Protein AF-0000000075263921 (afdb_homodimer)

Sequence (642 aa):
MLAESNNCDFLKKYDGSHVEPLWTVMEAMVPPHPNPKCVPHLWEYQKIRPALLEAGEKVGEYEAERRVLMLVNPSMKAPYTTDTLYAGLQLINPGETAPAHRHRAFALRFIIEGHRGFTAVEGEKIYMNKGDVILTPPWTWHDHGHEGDDVMIWLDGLDLPIFQNIPVNFAENYEERRYPSEQAENSSLKFSWEPVEEALNARKLETEYADYEYKKPDGKPLSNIIGGEAERINAHGASATRRETCSRVVHVYSGQGRTELVDVKGNKTVLEWKPNDTFVVPAWSWVTHHTGHQVDSYLFSFNDKPLQENLGLYKIEHKSLMLAESNNCDFLKKYDGSHVEPLWTVMEAMVPPHPNPKCVPHLWEYQKIRPALLEAGEKVGEYEAERRVLMLVNPSMKAPYTTDTLYAGLQLINPGETAPAHRHRAFALRFIIEGHRGFTAVEGEKIYMNKGDVILTPPWTWHDHGHEGDDVMIWLDGLDLPIFQNIPVNFAENYEERRYPSEQAENSSLKFSWEPVEEALNARKLETEYADYEYKKPDGKPLSNIIGGEAERINAHGASATRRETCSRVVHVYSGQGRTELVDVKGNKTVLEWKPNDTFVVPAWSWVTHHTGHQVDSYLFSFNDKPLQENLGLYKIEHKSL

Radius of gyration: 26.98 Å; Cα contacts (8 Å, |Δi|>4): 1736; chains: 2; bounding box: 60×71×63 Å

Structure (mmCIF, N/CA/C/O backbone):
data_AF-0000000075263921-model_v1
#
loop_
_entity.id
_entity.type
_entity.pdbx_description
1 polymer 'Cupin type-2 domain-containing protein'
#
loop_
_atom_site.group_PDB
_atom_site.id
_atom_site.type_symbol
_atom_site.label_atom_id
_atom_site.label_alt_id
_atom_site.label_comp_id
_atom_site.label_asym_id
_atom_site.label_entity_id
_atom_site.label_seq_id
_atom_site.pdbx_PDB_ins_code
_atom_site.Cartn_x
_atom_site.Cartn_y
_atom_site.Cartn_z
_atom_site.occupancy
_atom_site.B_iso_or_equiv
_atom_site.auth_seq_id
_atom_site.auth_comp_id
_atom_site.auth_asym_id
_atom_site.auth_atom_id
_atom_site.pdbx_PDB_model_num
ATOM 1 N N . MET A 1 1 ? 31.781 3.223 28.156 1 22.95 1 MET A N 1
ATOM 2 C CA . MET A 1 1 ? 30.594 2.4 28 1 22.95 1 MET A CA 1
ATOM 3 C C . MET A 1 1 ? 29.328 3.209 28.297 1 22.95 1 MET A C 1
ATOM 5 O O . MET A 1 1 ? 28.781 3.125 29.406 1 22.95 1 MET A O 1
ATOM 9 N N . LEU A 1 2 ? 29.344 4.531 28.031 1 24.84 2 LEU A N 1
ATOM 10 C CA . LEU A 1 2 ? 28.594 5.652 28.609 1 24.84 2 LEU A CA 1
ATOM 11 C C . LEU A 1 2 ? 27.094 5.441 28.469 1 24.84 2 LEU A C 1
ATOM 13 O O . LEU A 1 2 ? 26.609 5.191 27.359 1 24.84 2 LEU A O 1
ATOM 17 N N . ALA A 1 3 ? 26.484 4.902 29.375 1 33.09 3 ALA A N 1
ATOM 18 C CA . ALA A 1 3 ? 25.078 4.609 29.594 1 33.09 3 ALA A CA 1
ATOM 19 C C . ALA A 1 3 ? 24.188 5.695 29 1 33.09 3 ALA A C 1
ATOM 21 O O . ALA A 1 3 ? 24.234 6.852 29.422 1 33.09 3 ALA A O 1
ATOM 22 N N . GLU A 1 4 ? 24 5.828 27.641 1 36.72 4 GLU A N 1
ATOM 23 C CA . GLU A 1 4 ? 23.359 6.84 26.797 1 36.72 4 GLU A CA 1
ATOM 24 C C . GLU A 1 4 ? 22.062 7.352 27.438 1 36.72 4 GLU A C 1
ATOM 26 O O . GLU A 1 4 ? 21.141 6.574 27.672 1 36.72 4 GLU A O 1
ATOM 31 N N . SER A 1 5 ? 22.016 8.156 28.406 1 43.31 5 SER A N 1
ATOM 32 C CA . SER A 1 5 ? 21.016 8.836 29.219 1 43.31 5 SER A CA 1
ATOM 33 C C . SER A 1 5 ? 19.75 9.102 28.422 1 43.31 5 SER A C 1
ATOM 35 O O . SER A 1 5 ? 19.797 9.688 27.344 1 43.31 5 SER A O 1
ATOM 37 N N . ASN A 1 6 ? 18.797 8.172 28.344 1 52.94 6 ASN A N 1
ATOM 38 C CA . ASN A 1 6 ? 17.547 8.172 27.594 1 52.94 6 ASN A CA 1
ATOM 39 C C . ASN A 1 6 ? 16.828 9.508 27.719 1 52.94 6 ASN A C 1
ATOM 41 O O . ASN A 1 6 ? 16.125 9.758 28.703 1 52.94 6 ASN A O 1
ATOM 45 N N . ASN A 1 7 ? 17.375 10.695 27.156 1 65.94 7 ASN A N 1
ATOM 46 C CA . ASN A 1 7 ? 17.031 12.102 27.062 1 65.94 7 ASN A CA 1
ATOM 47 C C . ASN A 1 7 ? 15.555 12.297 26.688 1 65.94 7 ASN A C 1
ATOM 49 O O . ASN A 1 7 ? 15.148 13.391 26.312 1 65.94 7 ASN A O 1
ATOM 53 N N . CYS A 1 8 ? 14.859 11.258 26.781 1 78.44 8 CYS A N 1
ATOM 54 C CA . CYS A 1 8 ? 13.453 11.461 26.469 1 78.44 8 CYS A CA 1
ATOM 55 C C . CYS A 1 8 ? 12.578 11.266 27.703 1 78.44 8 CYS A C 1
ATOM 57 O O . CYS A 1 8 ? 11.359 11.156 27.578 1 78.44 8 CYS A O 1
ATOM 59 N N . ASP A 1 9 ? 13.18 11.25 28.906 1 81.56 9 ASP A N 1
ATOM 60 C CA . ASP A 1 9 ? 12.438 11.047 30.141 1 81.56 9 ASP A CA 1
ATOM 61 C C . ASP A 1 9 ? 11.422 12.172 30.375 1 81.56 9 ASP A C 1
ATOM 63 O O . ASP A 1 9 ? 10.383 11.969 31 1 81.56 9 ASP A O 1
ATOM 67 N N . PHE A 1 10 ? 11.812 13.289 29.844 1 85.56 10 PHE A N 1
ATOM 68 C CA . PHE A 1 10 ? 10.938 14.445 30.016 1 85.56 10 PHE A CA 1
ATOM 69 C C . PHE A 1 10 ? 9.578 14.203 29.375 1 85.56 10 PHE A C 1
ATOM 71 O O . PHE A 1 10 ? 8.578 14.812 29.766 1 85.56 10 PHE A O 1
ATOM 78 N N . LEU A 1 11 ? 9.484 13.328 28.469 1 85.94 11 LEU A N 1
ATOM 79 C CA . LEU A 1 11 ? 8.242 13.086 27.75 1 85.94 11 LEU A CA 1
ATOM 80 C C . LEU A 1 11 ? 7.234 12.344 28.609 1 85.94 11 LEU A C 1
ATOM 82 O O . LEU A 1 11 ? 6.039 12.328 28.312 1 85.94 11 LEU A O 1
ATOM 86 N N . LYS A 1 12 ? 7.711 11.766 29.688 1 82.75 12 LYS A N 1
ATOM 87 C CA . LYS A 1 12 ? 6.809 11.094 30.625 1 82.75 12 LYS A CA 1
ATOM 88 C C . LYS A 1 12 ? 5.781 12.07 31.188 1 82.75 12 LYS A C 1
ATOM 90 O O . LYS A 1 12 ? 4.652 11.68 31.5 1 82.75 12 LYS A O 1
ATOM 95 N N . LYS A 1 13 ? 6.23 13.352 31.25 1 85.69 13 LYS A N 1
ATOM 96 C CA . LYS A 1 13 ? 5.359 14.422 31.719 1 85.69 13 LYS A CA 1
ATOM 97 C C . LYS A 1 13 ? 4.141 14.586 30.812 1 85.69 13 LYS A C 1
ATOM 99 O O . LYS A 1 13 ? 3.131 15.164 31.219 1 85.69 13 LYS A O 1
ATOM 104 N N . TYR A 1 14 ? 4.297 14.125 29.688 1 83.5 14 TYR A N 1
ATOM 105 C CA . TYR A 1 14 ? 3.256 14.344 28.688 1 83.5 14 TYR A CA 1
ATOM 106 C C . TYR A 1 14 ? 2.582 13.039 28.297 1 83.5 14 TYR A C 1
ATOM 108 O O . TYR A 1 14 ? 2.043 12.914 27.188 1 83.5 14 TYR A O 1
ATOM 116 N N . ASP A 1 15 ? 2.602 12.141 29.219 1 78.81 15 ASP A N 1
ATOM 117 C CA . ASP A 1 15 ? 1.952 10.852 29 1 78.81 15 ASP A CA 1
ATOM 118 C C . ASP A 1 15 ? 0.479 11.031 28.641 1 78.81 15 ASP A C 1
ATOM 120 O O . ASP A 1 15 ? -0.199 11.898 29.188 1 78.81 15 ASP A O 1
ATOM 124 N N . GLY A 1 16 ? 0.017 10.359 27.609 1 80.5 16 GLY A N 1
ATOM 125 C CA . GLY A 1 16 ? -1.371 10.445 27.188 1 80.5 16 GLY A CA 1
ATOM 126 C C . GLY A 1 16 ? -1.562 11.297 25.953 1 80.5 16 GLY A C 1
ATOM 127 O O . GLY A 1 16 ? -2.646 11.312 25.359 1 80.5 16 GLY A O 1
ATOM 128 N N . SER A 1 17 ? -0.474 11.969 25.578 1 85.81 17 SER A N 1
ATOM 129 C CA . SER A 1 17 ? -0.589 12.852 24.422 1 85.81 17 SER A CA 1
ATOM 130 C C . SER A 1 17 ? -0.471 12.07 23.125 1 85.81 17 SER A C 1
ATOM 132 O O . SER A 1 17 ? -0.678 12.625 22.031 1 85.81 17 SER A O 1
ATOM 134 N N . HIS A 1 18 ? -0.178 10.797 23.203 1 91 18 HIS A N 1
ATOM 135 C CA . HIS A 1 18 ? -0.046 9.922 22.047 1 91 18 HIS A CA 1
ATOM 136 C C . HIS A 1 18 ? 0.952 10.484 21.031 1 91 18 HIS A C 1
ATOM 138 O O . HIS A 1 18 ? 0.661 10.555 19.844 1 91 18 HIS A O 1
ATOM 144 N N . VAL A 1 19 ? 2.043 10.992 21.656 1 92.75 19 VAL A N 1
ATOM 145 C CA . VAL A 1 19 ? 3.189 11.414 20.844 1 92.75 19 VAL A CA 1
ATOM 146 C C . VAL A 1 19 ? 4.414 10.578 21.219 1 92.75 19 VAL A C 1
ATOM 148 O O . VAL A 1 19 ? 4.523 10.102 22.359 1 92.75 19 VAL A O 1
ATOM 151 N N . GLU A 1 20 ? 5.273 10.281 20.297 1 90.06 20 GLU A N 1
ATOM 152 C CA . GLU A 1 20 ? 6.539 9.578 20.5 1 90.06 20 GLU A CA 1
ATOM 153 C C . GLU A 1 20 ? 7.672 10.266 19.734 1 90.06 20 GLU A C 1
ATOM 155 O O . GLU A 1 20 ? 7.457 10.836 18.672 1 90.06 20 GLU A O 1
ATOM 160 N N . PRO A 1 21 ? 8.844 10.234 20.312 1 89.25 21 PRO A N 1
ATOM 161 C CA . PRO A 1 21 ? 9.977 10.898 19.656 1 89.25 21 PRO A CA 1
ATOM 162 C C . PRO A 1 21 ? 10.484 10.125 18.438 1 89.25 21 PRO A C 1
ATOM 164 O O . PRO A 1 21 ? 10.875 8.961 18.562 1 89.25 21 PRO A O 1
ATOM 167 N N . LEU A 1 22 ? 10.562 10.773 17.328 1 86.25 22 LEU A N 1
ATOM 168 C CA . LEU A 1 22 ? 11.062 10.148 16.109 1 86.25 22 LEU A CA 1
ATOM 169 C C . LEU A 1 22 ? 12.555 9.867 16.219 1 86.25 22 LEU A C 1
ATOM 171 O O . LEU A 1 22 ? 13.031 8.844 15.711 1 86.25 22 LEU A O 1
ATOM 175 N N . TRP A 1 23 ? 13.289 10.758 16.859 1 82.5 23 TRP A N 1
ATOM 176 C CA . TRP A 1 23 ? 14.75 10.703 16.844 1 82.5 23 TRP A CA 1
ATOM 177 C C . TRP A 1 23 ? 15.258 9.461 17.578 1 82.5 23 TRP A C 1
ATOM 179 O O . TRP A 1 23 ? 16.438 9.109 17.469 1 82.5 23 TRP A O 1
ATOM 189 N N . THR A 1 24 ? 14.398 8.734 18.234 1 80.38 24 THR A N 1
ATOM 190 C CA . THR A 1 24 ? 14.812 7.52 18.922 1 80.38 24 THR A CA 1
ATOM 191 C C . THR A 1 24 ? 14.633 6.301 18.031 1 80.38 24 THR A C 1
ATOM 193 O O . THR A 1 24 ? 15.141 5.219 18.344 1 80.38 24 THR A O 1
ATOM 196 N N . VAL A 1 25 ? 13.906 6.504 16.859 1 78.94 25 VAL A N 1
ATOM 197 C CA . VAL A 1 25 ? 13.562 5.328 16.062 1 78.94 25 VAL A CA 1
ATOM 198 C C . VAL A 1 25 ? 13.773 5.633 14.586 1 78.94 25 VAL A C 1
ATOM 200 O O . VAL A 1 25 ? 13.102 5.059 13.727 1 78.94 25 VAL A O 1
ATOM 203 N N . MET A 1 26 ? 14.633 6.449 14.203 1 78.06 26 MET A N 1
ATOM 204 C CA . MET A 1 26 ? 14.805 6.949 12.844 1 78.06 26 MET A CA 1
ATOM 205 C C . MET A 1 26 ? 15.203 5.82 11.898 1 78.06 26 MET A C 1
ATOM 207 O O . MET A 1 26 ? 14.617 5.668 10.828 1 78.06 26 MET A O 1
ATOM 211 N N . GLU A 1 27 ? 16.125 5.02 12.305 1 73.62 27 GLU A N 1
ATOM 212 C CA . GLU A 1 27 ? 16.641 3.971 11.43 1 73.62 27 GLU A CA 1
ATOM 213 C C . GLU A 1 27 ? 15.562 2.957 11.086 1 73.62 27 GLU A C 1
ATOM 215 O O . GLU A 1 27 ? 15.492 2.475 9.945 1 73.62 27 GLU A O 1
ATOM 220 N N . ALA A 1 28 ? 14.734 2.789 12.008 1 77.94 28 ALA A N 1
ATOM 221 C CA . ALA A 1 28 ? 13.664 1.815 11.789 1 77.94 28 ALA A CA 1
ATOM 222 C C . ALA A 1 28 ? 12.562 2.398 10.914 1 77.94 28 ALA A C 1
ATOM 224 O O . ALA A 1 28 ? 11.938 1.681 10.133 1 77.94 28 ALA A O 1
ATOM 225 N N . MET A 1 29 ? 12.445 3.654 10.914 1 83.69 29 MET A N 1
ATOM 226 C CA . MET A 1 29 ? 11.344 4.309 10.219 1 83.69 29 MET A CA 1
ATOM 227 C C . MET A 1 29 ? 11.727 4.66 8.789 1 83.69 29 MET A C 1
ATOM 229 O O . MET A 1 29 ? 10.867 4.719 7.906 1 83.69 29 MET A O 1
ATOM 233 N N . VAL A 1 30 ? 13.062 4.828 8.602 1 86.25 30 VAL A N 1
ATOM 234 C CA . VAL A 1 30 ? 13.539 5.246 7.281 1 86.25 30 VAL A CA 1
ATOM 235 C C . VAL A 1 30 ? 14.766 4.434 6.891 1 86.25 30 VAL A C 1
ATOM 237 O O . VAL A 1 30 ? 15.883 4.969 6.836 1 86.25 30 VAL A O 1
ATOM 240 N N . PRO A 1 31 ? 14.555 3.184 6.508 1 89.5 31 PRO A N 1
ATOM 241 C CA . PRO A 1 31 ? 15.719 2.359 6.156 1 89.5 31 PRO A CA 1
ATOM 242 C C . PRO A 1 31 ? 16.422 2.846 4.898 1 89.5 31 PRO A C 1
ATOM 244 O O . PRO A 1 31 ? 15.781 3.322 3.963 1 89.5 31 PRO A O 1
ATOM 247 N N . PRO A 1 32 ? 17.734 2.695 4.875 1 92.12 32 PRO A N 1
ATOM 248 C CA . PRO A 1 32 ? 18.531 3.186 3.742 1 92.12 32 PRO A CA 1
ATOM 249 C C . PRO A 1 32 ? 18.312 2.363 2.475 1 92.12 32 PRO A C 1
ATOM 251 O O . PRO A 1 32 ? 18.562 2.848 1.369 1 92.12 32 PRO A O 1
ATOM 254 N N . HIS A 1 33 ? 17.891 1.08 2.664 1 93.94 33 HIS A N 1
ATOM 255 C CA . HIS A 1 33 ? 17.594 0.179 1.556 1 93.94 33 HIS A CA 1
ATOM 256 C C . HIS A 1 33 ? 16.328 -0.617 1.812 1 93.94 33 HIS A C 1
ATOM 258 O O . HIS A 1 33 ? 15.867 -0.719 2.953 1 93.94 33 HIS A O 1
ATOM 264 N N . PRO A 1 34 ? 15.812 -1.146 0.697 1 95.94 34 PRO A N 1
ATOM 265 C CA . PRO A 1 34 ? 14.664 -2.027 0.923 1 95.94 34 PRO A CA 1
ATOM 266 C C . PRO A 1 34 ? 14.938 -3.086 1.99 1 95.94 34 PRO A C 1
ATOM 268 O O . PRO A 1 34 ? 16.047 -3.605 2.08 1 95.94 34 PRO A O 1
ATOM 271 N N . ASN A 1 35 ? 13.945 -3.328 2.758 1 93.88 35 ASN A N 1
ATOM 272 C CA . ASN A 1 35 ? 14.055 -4.238 3.895 1 93.88 35 ASN A CA 1
ATOM 273 C C . ASN A 1 35 ? 12.859 -5.188 3.969 1 93.88 35 ASN A C 1
ATOM 275 O O . ASN A 1 35 ? 12.086 -5.145 4.926 1 93.88 35 ASN A O 1
ATOM 279 N N . PRO A 1 36 ? 12.742 -6.109 3.006 1 96.62 36 PRO A N 1
ATOM 280 C CA . PRO A 1 36 ? 11.602 -7.027 3.016 1 96.62 36 PRO A CA 1
ATOM 281 C C . PRO A 1 36 ? 11.602 -7.957 4.227 1 96.62 36 PRO A C 1
ATOM 283 O O . PRO A 1 36 ? 12.664 -8.359 4.703 1 96.62 36 PRO A O 1
ATOM 286 N N . LYS A 1 37 ? 10.359 -8.305 4.699 1 95.94 37 LYS A N 1
ATOM 287 C CA . LYS A 1 37 ? 10.188 -9.305 5.746 1 95.94 37 LYS A CA 1
ATOM 288 C C . LYS A 1 37 ? 10.18 -10.719 5.164 1 95.94 37 LYS A C 1
ATOM 290 O O . LYS A 1 37 ? 10.609 -11.664 5.816 1 95.94 37 LYS A O 1
ATOM 295 N N . CYS A 1 38 ? 9.68 -10.773 3.967 1 96.19 38 CYS A N 1
ATOM 296 C CA . CYS A 1 38 ? 9.633 -12.047 3.246 1 96.19 38 CYS A CA 1
ATOM 297 C C . CYS A 1 38 ? 11.031 -12.594 3.012 1 96.19 38 CYS A C 1
ATOM 299 O O . CYS A 1 38 ? 11.953 -11.844 2.68 1 96.19 38 CYS A O 1
ATOM 301 N N . VAL A 1 39 ? 11.156 -13.969 3.195 1 97.56 39 VAL A N 1
ATOM 302 C CA . VAL A 1 39 ? 12.422 -14.633 2.893 1 97.56 39 VAL A CA 1
ATOM 303 C C . VAL A 1 39 ? 12.227 -15.609 1.736 1 97.56 39 VAL A C 1
ATOM 305 O O . VAL A 1 39 ? 11.102 -16.047 1.473 1 97.56 39 VAL A O 1
ATOM 308 N N . PRO A 1 40 ? 13.367 -15.906 1.038 1 98.19 40 PRO A N 1
ATOM 309 C CA . PRO A 1 40 ? 13.227 -16.938 0.003 1 98.19 40 PRO A CA 1
ATOM 310 C C . PRO A 1 40 ? 12.688 -18.25 0.552 1 98.19 40 PRO A C 1
ATOM 312 O O . PRO A 1 40 ? 13.086 -18.688 1.638 1 98.19 40 PRO A O 1
ATOM 315 N N . HIS A 1 41 ? 11.766 -18.812 -0.163 1 98.38 41 HIS A N 1
ATOM 316 C CA . HIS A 1 41 ? 11.18 -20.078 0.244 1 98.38 41 HIS A CA 1
ATOM 317 C C . HIS A 1 41 ? 10.555 -20.797 -0.942 1 98.38 41 HIS A C 1
ATOM 319 O O . HIS A 1 41 ? 10 -20.172 -1.844 1 98.38 41 HIS A O 1
ATOM 325 N N . LEU A 1 42 ? 10.672 -22.094 -0.901 1 98.62 42 LEU A N 1
ATOM 326 C CA . LEU A 1 42 ? 10.109 -22.953 -1.938 1 98.62 42 LEU A CA 1
ATOM 327 C C . LEU A 1 42 ? 9.086 -23.922 -1.346 1 98.62 42 LEU A C 1
ATOM 329 O O . LEU A 1 42 ? 9.359 -24.578 -0.341 1 98.62 42 LEU A O 1
ATOM 333 N N . TRP A 1 43 ? 7.918 -23.891 -1.902 1 98.62 43 TRP A N 1
ATOM 334 C CA . TRP A 1 43 ? 6.887 -24.891 -1.612 1 98.62 43 TRP A CA 1
ATOM 335 C C . TRP A 1 43 ? 6.906 -26.016 -2.639 1 98.62 43 TRP A C 1
ATOM 337 O O . TRP A 1 43 ? 6.594 -25.797 -3.812 1 98.62 43 TRP A O 1
ATOM 347 N N . GLU A 1 44 ? 7.184 -27.172 -2.201 1 97.56 44 GLU A N 1
ATOM 348 C CA . GLU A 1 44 ? 7.215 -28.344 -3.082 1 97.56 44 GLU A CA 1
ATOM 349 C C . GLU A 1 44 ? 5.809 -28.875 -3.336 1 97.56 44 GLU A C 1
ATOM 351 O O . GLU A 1 44 ? 5.129 -29.312 -2.408 1 97.56 44 GLU A O 1
ATOM 356 N N . TYR A 1 45 ? 5.48 -28.906 -4.586 1 97.81 45 TYR A N 1
ATOM 357 C CA . TYR A 1 45 ? 4.125 -29.312 -4.945 1 97.81 45 TYR A CA 1
ATOM 358 C C . TYR A 1 45 ? 3.846 -30.75 -4.504 1 97.81 45 TYR A C 1
ATOM 360 O O . TYR A 1 45 ? 2.77 -31.031 -3.977 1 97.81 45 TYR A O 1
ATOM 368 N N . GLN A 1 46 ? 4.723 -31.609 -4.676 1 95.88 46 GLN A N 1
ATOM 369 C CA . GLN A 1 46 ? 4.527 -33.031 -4.383 1 95.88 46 GLN A CA 1
ATOM 370 C C . GLN A 1 46 ? 4.281 -33.25 -2.896 1 95.88 46 GLN A C 1
ATOM 372 O O . GLN A 1 46 ? 3.648 -34.25 -2.51 1 95.88 46 GLN A O 1
ATOM 377 N N . LYS A 1 47 ? 4.746 -32.344 -2.121 1 93.75 47 LYS A N 1
ATOM 378 C CA . LYS A 1 47 ? 4.551 -32.469 -0.678 1 93.75 47 LYS A CA 1
ATOM 379 C C . LYS A 1 47 ? 3.227 -31.844 -0.248 1 93.75 47 LYS A C 1
ATOM 381 O O . LYS A 1 47 ? 2.656 -32.219 0.776 1 93.75 47 LYS A O 1
ATOM 386 N N . ILE A 1 48 ? 2.734 -30.891 -1.003 1 95.5 48 ILE A N 1
ATOM 387 C CA . ILE A 1 48 ? 1.536 -30.156 -0.625 1 95.5 48 ILE A CA 1
ATOM 388 C C . ILE A 1 48 ? 0.307 -30.797 -1.262 1 95.5 48 ILE A C 1
ATOM 390 O O . ILE A 1 48 ? -0.776 -30.797 -0.672 1 95.5 48 ILE A O 1
ATOM 394 N N . ARG A 1 49 ? 0.479 -31.406 -2.422 1 96 49 ARG A N 1
ATOM 395 C CA . ARG A 1 49 ? -0.635 -31.953 -3.186 1 96 49 ARG A CA 1
ATOM 396 C C . ARG A 1 49 ? -1.418 -32.969 -2.357 1 96 49 ARG A C 1
ATOM 398 O O . ARG A 1 49 ? -2.65 -32.938 -2.34 1 96 49 ARG A O 1
ATOM 405 N N . PRO A 1 50 ? -0.789 -33.906 -1.634 1 95.38 50 PRO A N 1
ATOM 406 C CA . PRO A 1 50 ? -1.561 -34.844 -0.808 1 95.38 50 PRO A CA 1
ATOM 407 C C . PRO A 1 50 ? -2.445 -34.125 0.214 1 95.38 50 PRO A C 1
ATOM 409 O O . PRO A 1 50 ? -3.551 -34.594 0.505 1 95.38 50 PRO A O 1
ATOM 412 N N . ALA A 1 51 ? -1.936 -33.031 0.75 1 92.44 51 ALA A N 1
ATOM 413 C CA . ALA A 1 51 ? -2.73 -32.25 1.696 1 92.44 51 ALA A CA 1
ATOM 414 C C . ALA A 1 51 ? -3.969 -31.672 1.022 1 92.44 51 ALA A C 1
ATOM 416 O O . ALA A 1 51 ? -5.051 -31.656 1.612 1 92.44 51 ALA A O 1
ATOM 417 N N . LEU A 1 52 ? -3.838 -31.234 -0.169 1 93.94 52 LEU A N 1
ATOM 418 C CA . LEU A 1 52 ? -4.949 -30.703 -0.942 1 93.94 52 LEU A CA 1
ATOM 419 C C . LEU A 1 52 ? -5.996 -31.781 -1.216 1 93.94 52 LEU A C 1
ATOM 421 O O . LEU A 1 52 ? -7.195 -31.547 -1.038 1 93.94 52 LEU A O 1
ATOM 425 N N . LEU A 1 53 ? -5.496 -32.906 -1.602 1 94.38 53 LEU A N 1
ATOM 426 C CA . LEU A 1 53 ? -6.395 -34.031 -1.896 1 94.38 53 LEU A CA 1
ATOM 427 C C . LEU A 1 53 ? -7.148 -34.469 -0.644 1 94.38 53 LEU A C 1
ATOM 429 O O . LEU A 1 53 ? -8.352 -34.719 -0.7 1 94.38 53 LEU A O 1
ATOM 433 N N . GLU A 1 54 ? -6.434 -34.5 0.414 1 92.88 54 GLU A N 1
ATOM 434 C CA . GLU A 1 54 ? -7.078 -34.875 1.67 1 92.88 54 GLU A CA 1
ATOM 435 C C . GLU A 1 54 ? -8.102 -33.812 2.096 1 92.88 54 GLU A C 1
ATOM 437 O O . GLU A 1 54 ? -9.164 -34.156 2.619 1 92.88 54 GLU A O 1
ATOM 442 N N . ALA A 1 55 ? -7.785 -32.594 1.919 1 90.25 55 ALA A N 1
ATOM 443 C CA . ALA A 1 55 ? -8.766 -31.531 2.174 1 90.25 55 ALA A CA 1
ATOM 444 C C . ALA A 1 55 ? -10.016 -31.734 1.325 1 90.25 55 ALA A C 1
ATOM 446 O O . ALA A 1 55 ? -11.141 -31.516 1.8 1 90.25 55 ALA A O 1
ATOM 447 N N . GLY A 1 56 ? -9.82 -32.094 0.091 1 91.19 56 GLY A N 1
ATOM 448 C CA . GLY A 1 56 ? -10.945 -32.375 -0.793 1 91.19 56 GLY A CA 1
ATOM 449 C C . GLY A 1 56 ? -11.852 -33.469 -0.276 1 91.19 56 GLY A C 1
ATOM 450 O O . GLY A 1 56 ? -13.062 -33.469 -0.526 1 91.19 56 GLY A O 1
ATOM 451 N N . GLU A 1 57 ? -11.336 -34.312 0.456 1 91.56 57 GLU A N 1
ATOM 452 C CA . GLU A 1 57 ? -12.086 -35.469 0.996 1 91.56 57 GLU A CA 1
ATOM 453 C C . GLU A 1 57 ? -12.742 -35.094 2.326 1 91.56 57 GLU A C 1
ATOM 455 O O . GLU A 1 57 ? -13.883 -35.5 2.59 1 91.56 57 GLU A O 1
ATOM 460 N N . LYS A 1 58 ? -12.094 -34.281 3.092 1 89.12 58 LYS A N 1
ATOM 461 C CA . LYS A 1 58 ? -12.484 -34.125 4.492 1 89.12 58 LYS A CA 1
ATOM 462 C C . LYS A 1 58 ? -13.297 -32.875 4.699 1 89.12 58 LYS A C 1
ATOM 464 O O . LYS A 1 58 ? -14.047 -32.75 5.672 1 89.12 58 LYS A O 1
ATOM 469 N N . VAL A 1 59 ? -13.047 -31.922 3.889 1 86.69 59 VAL A N 1
ATOM 470 C CA . VAL A 1 59 ? -13.711 -30.641 4.066 1 86.69 59 VAL A CA 1
ATOM 471 C C . VAL A 1 59 ? -14.82 -30.484 3.029 1 86.69 59 VAL A C 1
ATOM 473 O O . VAL A 1 59 ? -14.555 -30.422 1.827 1 86.69 59 VAL A O 1
ATOM 476 N N . GLY A 1 60 ? -15.992 -30.312 3.52 1 82.44 60 GLY A N 1
ATOM 477 C CA . GLY A 1 60 ? -17.141 -30.203 2.625 1 82.44 60 GLY A CA 1
ATOM 478 C C . GLY A 1 60 ? -17.141 -28.906 1.834 1 82.44 60 GLY A C 1
ATOM 479 O O . GLY A 1 60 ? -16.578 -27.906 2.275 1 82.44 60 GLY A O 1
ATOM 480 N N . GLU A 1 61 ? -17.766 -29.016 0.696 1 77.44 61 GLU A N 1
ATOM 481 C CA . GLU A 1 61 ? -17.828 -27.875 -0.212 1 77.44 61 GLU A CA 1
ATOM 482 C C . GLU A 1 61 ? -18.484 -26.672 0.461 1 77.44 61 GLU A C 1
ATOM 484 O O . GLU A 1 61 ? -18.016 -25.547 0.3 1 77.44 61 GLU A O 1
ATOM 489 N N . TYR A 1 62 ? -19.438 -26.891 1.157 1 72.69 62 TYR A N 1
ATOM 490 C CA . TYR A 1 62 ? -20.203 -25.812 1.774 1 72.69 62 TYR A CA 1
ATOM 491 C C . TYR A 1 62 ? -19.453 -25.219 2.965 1 72.69 62 TYR A C 1
ATOM 493 O O . TYR A 1 62 ? -19.5 -24.016 3.201 1 72.69 62 TYR A O 1
ATOM 501 N N . GLU A 1 63 ? -18.75 -26.125 3.588 1 68.56 63 GLU A N 1
ATOM 502 C CA . GLU A 1 63 ? -17.984 -25.672 4.75 1 68.56 63 GLU A CA 1
ATOM 503 C C . GLU A 1 63 ? -16.797 -24.812 4.336 1 68.56 63 GLU A C 1
ATOM 505 O O . GLU A 1 63 ? -16.5 -23.797 4.973 1 68.56 63 GLU A O 1
ATOM 510 N N . ALA A 1 64 ? -16.203 -25.219 3.293 1 69 64 ALA A N 1
ATOM 511 C CA . ALA A 1 64 ? -14.969 -24.547 2.922 1 69 64 ALA A CA 1
ATOM 512 C C . ALA A 1 64 ? -15.258 -23.281 2.107 1 69 64 ALA A C 1
ATOM 514 O O . ALA A 1 64 ? -14.586 -22.266 2.27 1 69 64 ALA A O 1
ATOM 515 N N . GLU A 1 65 ? -16.328 -23.203 1.411 1 68.62 65 GLU A N 1
ATOM 516 C CA . GLU A 1 65 ? -16.625 -22.203 0.391 1 68.62 65 GLU A CA 1
ATOM 517 C C . GLU A 1 65 ? -15.508 -22.125 -0.655 1 68.62 65 GLU A C 1
ATOM 519 O O . GLU A 1 65 ? -15.781 -22.156 -1.856 1 68.62 65 GLU A O 1
ATOM 524 N N . ARG A 1 66 ? -14.281 -22.109 -0.122 1 79.31 66 ARG A N 1
ATOM 525 C CA . ARG A 1 66 ? -13.062 -22.156 -0.93 1 79.31 66 ARG A CA 1
ATOM 526 C C . ARG A 1 66 ? -11.992 -23.016 -0.252 1 79.31 66 ARG A C 1
ATOM 528 O O . ARG A 1 66 ? -11.5 -22.656 0.819 1 79.31 66 ARG A O 1
ATOM 535 N N . ARG A 1 67 ? -11.727 -24.188 -0.895 1 89.5 67 ARG A N 1
ATOM 536 C CA . ARG A 1 67 ? -10.68 -25.047 -0.35 1 89.5 67 ARG A CA 1
ATOM 537 C C . ARG A 1 67 ? -9.305 -24.625 -0.846 1 89.5 67 ARG A C 1
ATOM 539 O O . ARG A 1 67 ? -8.852 -25.078 -1.896 1 89.5 67 ARG A O 1
ATOM 546 N N . VAL A 1 68 ? -8.727 -23.766 -0.096 1 93.19 68 VAL A N 1
ATOM 547 C CA . VAL A 1 68 ? -7.43 -23.203 -0.473 1 93.19 68 VAL A CA 1
ATOM 548 C C . VAL A 1 68 ? -6.41 -23.469 0.635 1 93.19 68 VAL A C 1
ATOM 550 O O . VAL A 1 68 ? -6.711 -23.281 1.817 1 93.19 68 VAL A O 1
ATOM 553 N N . LEU A 1 69 ? -5.328 -23.984 0.273 1 94.75 69 LEU A N 1
ATOM 554 C CA . LEU A 1 69 ? -4.156 -23.938 1.142 1 94.75 69 LEU A CA 1
ATOM 555 C C . LEU A 1 69 ? -3.279 -22.734 0.815 1 94.75 69 LEU A C 1
ATOM 557 O O . LEU A 1 69 ? -2.666 -22.672 -0.254 1 94.75 69 LEU A O 1
ATOM 561 N N . MET A 1 70 ? -3.227 -21.797 1.752 1 96.5 70 MET A N 1
ATOM 562 C CA . MET A 1 70 ? -2.434 -20.578 1.563 1 96.5 70 MET A CA 1
ATOM 563 C C . MET A 1 70 ? -0.943 -20.891 1.675 1 96.5 70 MET A C 1
ATOM 565 O O . MET A 1 70 ? -0.523 -21.656 2.547 1 96.5 70 MET A O 1
ATOM 569 N N . LEU A 1 71 ? -0.213 -20.344 0.773 1 98.12 71 LEU A N 1
ATOM 570 C CA . LEU A 1 71 ? 1.241 -20.391 0.888 1 98.12 71 LEU A CA 1
ATOM 571 C C . LEU A 1 71 ? 1.757 -19.234 1.736 1 98.12 71 LEU A C 1
ATOM 573 O O . LEU A 1 71 ? 1.836 -18.109 1.263 1 98.12 71 LEU A O 1
ATOM 577 N N . VAL A 1 72 ? 2.168 -19.562 2.979 1 97.5 72 VAL A N 1
ATOM 578 C CA . VAL A 1 72 ? 2.541 -18.531 3.939 1 97.5 72 VAL A CA 1
ATOM 579 C C . VAL A 1 72 ? 4.059 -18.516 4.109 1 97.5 72 VAL A C 1
ATOM 581 O O . VAL A 1 72 ? 4.672 -19.547 4.414 1 97.5 72 VAL A O 1
ATOM 584 N N . ASN A 1 73 ? 4.613 -17.375 3.895 1 98.31 73 ASN A N 1
ATOM 585 C CA . ASN A 1 73 ? 6.059 -17.281 4.078 1 98.31 73 ASN A CA 1
ATOM 586 C C . ASN A 1 73 ? 6.469 -17.641 5.5 1 98.31 73 ASN A C 1
ATOM 588 O O . ASN A 1 73 ? 5.828 -17.219 6.465 1 98.31 73 ASN A O 1
ATOM 592 N N . PRO A 1 74 ? 7.512 -18.391 5.723 1 97.12 74 PRO A N 1
ATOM 593 C CA . PRO A 1 74 ? 7.891 -18.859 7.059 1 97.12 74 PRO A CA 1
ATOM 594 C C . PRO A 1 74 ? 8.211 -17.719 8.016 1 97.12 74 PRO A C 1
ATOM 596 O O . PRO A 1 74 ? 8.141 -17.891 9.234 1 97.12 74 PRO A O 1
ATOM 599 N N . SER A 1 75 ? 8.562 -16.562 7.48 1 96.81 75 SER A N 1
ATOM 600 C CA . SER A 1 75 ? 8.938 -15.43 8.328 1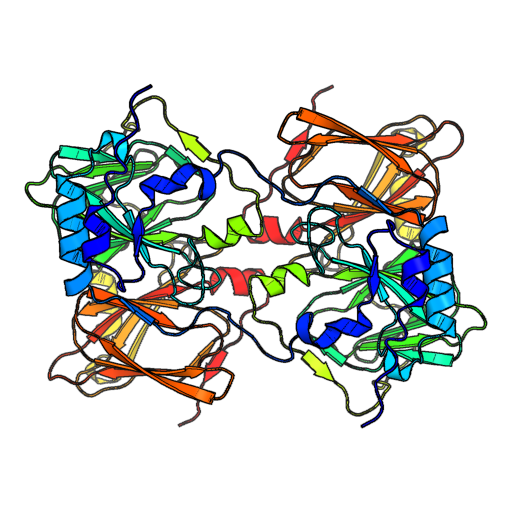 96.81 75 SER A CA 1
ATOM 601 C C . SER A 1 75 ? 7.746 -14.516 8.586 1 96.81 75 SER A C 1
ATOM 603 O O . SER A 1 75 ? 7.891 -13.461 9.203 1 96.81 75 SER A O 1
ATOM 605 N N . MET A 1 76 ? 6.594 -14.891 8.117 1 96.12 76 MET A N 1
ATOM 606 C CA . MET A 1 76 ? 5.426 -14.023 8.219 1 96.12 76 MET A CA 1
ATOM 607 C C . MET A 1 76 ? 4.184 -14.82 8.594 1 96.12 76 MET A C 1
ATOM 609 O O . MET A 1 76 ? 4.258 -16.031 8.82 1 96.12 76 MET A O 1
ATOM 613 N N . LYS A 1 77 ? 3.074 -14.156 8.766 1 94.06 77 LYS A N 1
ATOM 614 C CA . LYS A 1 77 ? 1.782 -14.773 9.047 1 94.06 77 LYS A CA 1
ATOM 615 C C . LYS A 1 77 ? 0.828 -14.617 7.867 1 94.06 77 LYS A C 1
ATOM 617 O O . LYS A 1 77 ? 0.995 -13.711 7.043 1 94.06 77 LYS A O 1
ATOM 622 N N . ALA A 1 78 ? -0.157 -15.516 7.785 1 92.25 78 ALA A N 1
ATOM 623 C CA . ALA A 1 78 ? -1.166 -15.367 6.738 1 92.25 78 ALA A CA 1
ATOM 624 C C . ALA A 1 78 ? -1.732 -13.953 6.715 1 92.25 78 ALA A C 1
ATOM 626 O O . ALA A 1 78 ? -1.867 -13.312 7.762 1 92.25 78 ALA A O 1
ATOM 627 N N . PRO A 1 79 ? -1.891 -13.383 5.652 1 94.31 79 PRO A N 1
ATOM 628 C CA . PRO A 1 79 ? -1.973 -14.016 4.332 1 94.31 79 PRO A CA 1
ATOM 629 C C . PRO A 1 79 ? -0.721 -13.781 3.488 1 94.31 79 PRO A C 1
ATOM 631 O O . PRO A 1 79 ? -0.777 -13.859 2.258 1 94.31 79 PRO A O 1
ATOM 634 N N . TYR A 1 80 ? 0.385 -13.57 4.035 1 97.56 80 TYR A N 1
ATOM 635 C CA . TYR A 1 80 ? 1.55 -13.062 3.314 1 97.56 80 TYR A CA 1
ATOM 636 C C . TYR A 1 80 ? 2.367 -14.211 2.73 1 97.56 80 TYR A C 1
ATOM 638 O O . TYR A 1 80 ? 2.996 -14.969 3.467 1 97.56 80 TYR A O 1
ATOM 646 N N . THR A 1 81 ? 2.273 -14.344 1.376 1 98.56 81 THR A N 1
ATOM 647 C CA . THR A 1 81 ? 3.258 -15.156 0.666 1 98.56 81 THR A CA 1
ATOM 648 C C . THR A 1 81 ? 4.547 -14.367 0.445 1 98.56 81 THR A C 1
ATOM 650 O O . THR A 1 81 ? 5.645 -14.914 0.581 1 98.56 81 THR A O 1
ATOM 653 N N . THR A 1 82 ? 4.449 -13.18 -0.008 1 98.56 82 THR A N 1
ATOM 654 C CA . THR A 1 82 ? 5.453 -12.125 0.106 1 98.56 82 THR A CA 1
ATOM 655 C C . THR A 1 82 ? 4.906 -10.945 0.908 1 98.56 82 THR A C 1
ATOM 657 O O . THR A 1 82 ? 3.814 -11.023 1.473 1 98.56 82 THR A O 1
ATOM 660 N N . ASP A 1 83 ? 5.645 -9.859 0.966 1 98.31 83 ASP A N 1
ATOM 661 C CA . ASP A 1 83 ? 5.199 -8.688 1.711 1 98.31 83 ASP A CA 1
ATOM 662 C C . ASP A 1 83 ? 3.926 -8.102 1.108 1 98.31 83 ASP A C 1
ATOM 664 O O . ASP A 1 83 ? 3.104 -7.52 1.821 1 98.31 83 ASP A O 1
ATOM 668 N N . THR A 1 84 ? 3.713 -8.336 -0.213 1 98.38 84 THR A N 1
ATOM 669 C CA . THR A 1 84 ? 2.637 -7.613 -0.887 1 98.38 84 THR A CA 1
ATOM 670 C C . THR A 1 84 ? 1.748 -8.578 -1.668 1 98.38 84 THR A C 1
ATOM 672 O O . THR A 1 84 ? 0.722 -8.172 -2.221 1 98.38 84 THR A O 1
ATOM 675 N N . LEU A 1 85 ? 2.152 -9.852 -1.688 1 98.69 85 LEU A N 1
ATOM 676 C CA . LEU A 1 85 ? 1.431 -10.805 -2.527 1 98.69 85 LEU A CA 1
ATOM 677 C C . LEU A 1 85 ? 0.919 -11.984 -1.701 1 98.69 85 LEU A C 1
ATOM 679 O O . LEU A 1 85 ? 1.591 -12.43 -0.77 1 98.69 85 LEU A O 1
ATOM 683 N N . TYR A 1 86 ? -0.23 -12.477 -2.145 1 98.31 86 TYR A N 1
ATOM 684 C CA . TYR A 1 86 ? -0.84 -13.703 -1.646 1 98.31 86 TYR A CA 1
ATOM 685 C C . TYR A 1 86 ? -0.852 -14.789 -2.721 1 98.31 86 TYR A C 1
ATOM 687 O O . TYR A 1 86 ? -1.211 -14.523 -3.869 1 98.31 86 TYR A O 1
ATOM 695 N N . ALA A 1 87 ? -0.469 -15.945 -2.291 1 98.75 87 ALA A N 1
ATOM 696 C CA . ALA A 1 87 ? -0.616 -17.125 -3.141 1 98.75 87 ALA A CA 1
ATOM 697 C C . ALA A 1 87 ? -1.246 -18.281 -2.371 1 98.75 87 ALA A C 1
ATOM 699 O O . ALA A 1 87 ? -0.979 -18.453 -1.182 1 98.75 87 ALA A O 1
ATOM 700 N N . GLY A 1 88 ? -2.07 -19.016 -3.072 1 97.75 88 GLY A N 1
ATOM 701 C CA . GLY A 1 88 ? -2.686 -20.219 -2.525 1 97.75 88 GLY A CA 1
ATOM 702 C C . GLY A 1 88 ? -3.016 -21.25 -3.584 1 97.75 88 GLY A C 1
ATOM 703 O O . GLY A 1 88 ? -3.25 -20.906 -4.746 1 97.75 88 GLY A O 1
ATOM 704 N N . LEU A 1 89 ? -3.004 -22.516 -3.174 1 97.75 89 LEU A N 1
ATOM 705 C CA . LEU A 1 89 ? -3.436 -23.609 -4.035 1 97.75 89 LEU A CA 1
ATOM 706 C C . LEU A 1 89 ? -4.879 -24 -3.734 1 97.75 89 LEU A C 1
ATOM 708 O O . LEU A 1 89 ? -5.215 -24.328 -2.594 1 97.75 89 LEU A O 1
ATOM 712 N N . GLN A 1 90 ? -5.652 -23.922 -4.754 1 96.38 90 GLN A N 1
ATOM 713 C CA . GLN A 1 90 ? -7.066 -24.25 -4.598 1 96.38 90 GLN A CA 1
ATOM 714 C C . GLN A 1 90 ? -7.418 -25.547 -5.324 1 96.38 90 GLN A C 1
ATOM 716 O O . GLN A 1 90 ? -6.922 -25.797 -6.422 1 96.38 90 GLN A O 1
ATOM 721 N N . LEU A 1 91 ? -8.25 -26.328 -4.68 1 96.06 91 LEU A N 1
ATOM 722 C CA . LEU A 1 91 ? -8.758 -27.562 -5.258 1 96.06 91 LEU A CA 1
ATOM 723 C C . LEU A 1 91 ? -10.281 -27.562 -5.316 1 96.06 91 LEU A C 1
ATOM 725 O O . LEU A 1 91 ? -10.938 -27.125 -4.363 1 96.06 91 LEU A O 1
ATOM 729 N N . ILE A 1 92 ? -10.828 -28 -6.387 1 95.31 92 ILE A N 1
ATOM 730 C CA . ILE A 1 92 ? -12.273 -28.219 -6.492 1 95.31 92 ILE A CA 1
ATOM 731 C C . ILE A 1 92 ? -12.539 -29.625 -7.027 1 95.31 92 ILE A C 1
ATOM 733 O O . ILE A 1 92 ? -11.859 -30.094 -7.945 1 95.31 92 ILE A O 1
ATOM 737 N N . ASN A 1 93 ? -13.477 -30.297 -6.414 1 95.44 93 ASN A N 1
ATOM 738 C CA . ASN A 1 93 ? -13.836 -31.656 -6.824 1 95.44 93 ASN A CA 1
ATOM 739 C C . ASN A 1 93 ? -14.859 -31.641 -7.957 1 95.44 93 ASN A C 1
ATOM 741 O O . ASN A 1 93 ? -15.531 -30.625 -8.188 1 95.44 93 ASN A O 1
ATOM 745 N N . PRO A 1 94 ? -14.922 -32.812 -8.641 1 95.81 94 PRO A N 1
ATOM 746 C CA . PRO A 1 94 ? -15.969 -32.938 -9.664 1 95.81 94 PRO A CA 1
ATOM 747 C C . PRO A 1 94 ? -17.359 -32.656 -9.109 1 95.81 94 PRO A C 1
ATOM 749 O O . PRO A 1 94 ? -17.734 -33.156 -8.047 1 95.81 94 PRO A O 1
ATOM 752 N N . GLY A 1 95 ? -18.062 -31.734 -9.852 1 94.31 95 GLY A N 1
ATOM 753 C CA . GLY A 1 95 ? -19.453 -31.453 -9.492 1 94.31 95 GLY A CA 1
ATOM 754 C C . GLY A 1 95 ? -19.578 -30.328 -8.484 1 94.31 95 GLY A C 1
ATOM 755 O O . GLY A 1 95 ? -20.688 -29.859 -8.211 1 94.31 95 GLY A O 1
ATOM 756 N N . GLU A 1 96 ? -18.531 -29.891 -7.949 1 94 96 GLU A N 1
ATOM 757 C CA . GLU A 1 96 ? -18.578 -28.859 -6.914 1 94 96 GLU A CA 1
ATOM 758 C C . GLU A 1 96 ? -18.594 -27.453 -7.523 1 94 96 GLU A C 1
ATOM 760 O O . GLU A 1 96 ? -18.25 -27.281 -8.695 1 94 96 GLU A O 1
ATOM 765 N N . THR A 1 97 ? -19.094 -26.484 -6.676 1 92.81 97 THR A N 1
ATOM 766 C CA . THR A 1 97 ? -19.094 -25.078 -7.016 1 92.81 97 THR A CA 1
ATOM 767 C C . THR A 1 97 ? -18.609 -24.234 -5.832 1 92.81 97 THR A C 1
ATOM 769 O O . THR A 1 97 ? -19.109 -24.391 -4.715 1 92.81 97 THR A O 1
ATOM 772 N N . ALA A 1 98 ? -17.594 -23.469 -6.035 1 91.56 98 ALA A N 1
ATOM 773 C CA . ALA A 1 98 ? -17.312 -22.375 -5.105 1 91.56 98 ALA A CA 1
ATOM 774 C C . ALA A 1 98 ? -18.25 -21.188 -5.348 1 91.56 98 ALA A C 1
ATOM 776 O O . ALA A 1 98 ? -18.266 -20.625 -6.445 1 91.56 98 ALA A O 1
ATOM 777 N N . PRO A 1 99 ? -18.969 -20.75 -4.387 1 92.94 99 PRO A N 1
ATOM 778 C CA . PRO A 1 99 ? -20.141 -19.875 -4.605 1 92.94 99 PRO A CA 1
ATOM 779 C C . PRO A 1 99 ? -19.75 -18.5 -5.125 1 92.94 99 PRO A C 1
ATOM 781 O O . PRO A 1 99 ? -18.641 -18.016 -4.855 1 92.94 99 PRO A O 1
ATOM 784 N N . ALA A 1 100 ? -20.797 -17.922 -5.719 1 95.88 100 ALA A N 1
ATOM 785 C CA . ALA A 1 100 ? -20.625 -16.625 -6.371 1 95.88 100 ALA A CA 1
ATOM 786 C C . ALA A 1 100 ? -20.484 -15.5 -5.344 1 95.88 100 ALA A C 1
ATOM 788 O O . ALA A 1 100 ? -21.266 -15.43 -4.387 1 95.88 100 ALA A O 1
ATOM 789 N N . HIS A 1 101 ? -19.516 -14.656 -5.543 1 95.12 101 HIS A N 1
ATOM 790 C CA . HIS A 1 101 ? -19.25 -13.492 -4.703 1 95.12 101 HIS A CA 1
ATOM 791 C C . HIS A 1 101 ? -18.438 -12.445 -5.465 1 95.12 101 HIS A C 1
ATOM 793 O O . HIS A 1 101 ? -18.031 -12.672 -6.605 1 95.12 101 HIS A O 1
ATOM 799 N N . ARG A 1 102 ? -18.344 -11.266 -4.93 1 96.12 102 ARG A N 1
ATOM 800 C CA . ARG A 1 102 ? -17.469 -10.227 -5.477 1 96.12 102 ARG A CA 1
ATOM 801 C C . ARG A 1 102 ? -16.719 -9.492 -4.367 1 96.12 102 ARG A C 1
ATOM 803 O O . ARG A 1 102 ? -17.172 -9.477 -3.219 1 96.12 102 ARG A O 1
ATOM 810 N N . HIS A 1 103 ? -15.578 -9.008 -4.703 1 95.06 103 HIS A N 1
ATOM 811 C CA . HIS A 1 103 ? -14.742 -8.242 -3.785 1 95.06 103 HIS A CA 1
ATOM 812 C C . HIS A 1 103 ? -13.828 -7.285 -4.539 1 95.06 103 HIS A C 1
ATOM 814 O O . HIS A 1 103 ? -13.672 -7.398 -5.758 1 95.06 103 HIS A O 1
ATOM 820 N N . ARG A 1 104 ? -13.242 -6.359 -3.811 1 95.94 104 ARG A N 1
ATOM 821 C CA . ARG A 1 104 ? -12.375 -5.344 -4.402 1 95.94 104 ARG A CA 1
ATOM 822 C C . ARG A 1 104 ? -11 -5.922 -4.719 1 95.94 104 ARG A C 1
ATOM 824 O O . ARG A 1 104 ? -10.32 -5.449 -5.633 1 95.94 104 ARG A O 1
ATOM 831 N N . ALA A 1 105 ? -10.648 -6.926 -4.027 1 95.94 105 ALA A N 1
ATOM 832 C CA . ALA A 1 105 ? -9.359 -7.562 -4.281 1 95.94 105 ALA A CA 1
ATOM 833 C C . ALA A 1 105 ? -9.305 -8.164 -5.684 1 95.94 105 ALA A C 1
ATOM 835 O O . ALA A 1 105 ? -10.305 -8.711 -6.164 1 95.94 105 ALA A O 1
ATOM 836 N N . PHE A 1 106 ? -8.195 -8.008 -6.285 1 97.81 106 PHE A N 1
ATOM 837 C CA . PHE A 1 106 ? -7.906 -8.641 -7.574 1 97.81 106 PHE A CA 1
ATOM 838 C C . PHE A 1 106 ? -7.426 -10.07 -7.383 1 97.81 106 PHE A C 1
ATOM 840 O O . PHE A 1 106 ? -6.801 -10.391 -6.371 1 97.81 106 PHE A O 1
ATOM 847 N N . ALA A 1 107 ? -7.766 -10.906 -8.414 1 97.69 107 ALA A N 1
ATOM 848 C CA . ALA A 1 107 ? -7.238 -12.266 -8.398 1 97.69 107 ALA A CA 1
ATOM 849 C C . ALA A 1 107 ? -6.828 -12.711 -9.805 1 97.69 107 ALA A C 1
ATOM 851 O O . ALA A 1 107 ? -7.418 -12.281 -10.797 1 97.69 107 ALA A O 1
ATOM 852 N N . LEU A 1 108 ? -5.809 -13.43 -9.859 1 98.44 108 LEU A N 1
ATOM 853 C CA . LEU A 1 108 ? -5.496 -14.227 -11.039 1 98.44 108 LEU A CA 1
ATOM 854 C C . LEU A 1 108 ? -5.289 -15.695 -10.672 1 98.44 108 LEU A C 1
ATOM 856 O O . LEU A 1 108 ? -4.93 -16 -9.531 1 98.44 108 LEU A O 1
ATOM 860 N N . ARG A 1 109 ? -5.57 -16.562 -11.633 1 98.5 109 ARG A N 1
ATOM 861 C CA . ARG A 1 109 ? -5.414 -18 -11.445 1 98.5 109 ARG A CA 1
ATOM 862 C C . ARG A 1 109 ? -4.504 -18.594 -12.516 1 98.5 109 ARG A C 1
ATOM 864 O O . ARG A 1 109 ? -4.652 -18.297 -13.703 1 98.5 109 ARG A O 1
ATOM 871 N N . PHE A 1 110 ? -3.551 -19.328 -12.102 1 98.88 110 PHE A N 1
ATOM 872 C CA . PHE A 1 110 ? -2.73 -20.125 -13.008 1 98.88 110 PHE A CA 1
ATOM 873 C C . PHE A 1 110 ? -3.078 -21.609 -12.875 1 98.88 110 PHE A C 1
ATOM 875 O O . PHE A 1 110 ? -2.877 -22.203 -11.82 1 98.88 110 PHE A O 1
ATOM 882 N N . ILE A 1 111 ? -3.51 -22.203 -13.961 1 98.69 111 ILE A N 1
ATOM 883 C CA . ILE A 1 111 ? -4.078 -23.547 -13.898 1 98.69 111 ILE A CA 1
ATOM 884 C C . ILE A 1 111 ? -2.957 -24.578 -13.922 1 98.69 111 ILE A C 1
ATOM 886 O O . ILE A 1 111 ? -2.113 -24.562 -14.828 1 98.69 111 ILE A O 1
ATOM 890 N N . ILE A 1 112 ? -2.994 -25.469 -12.953 1 98.62 112 ILE A N 1
ATOM 891 C CA . ILE A 1 112 ? -1.902 -26.422 -12.766 1 98.62 112 ILE A CA 1
ATOM 892 C C . ILE A 1 112 ? -2.295 -27.781 -13.344 1 98.6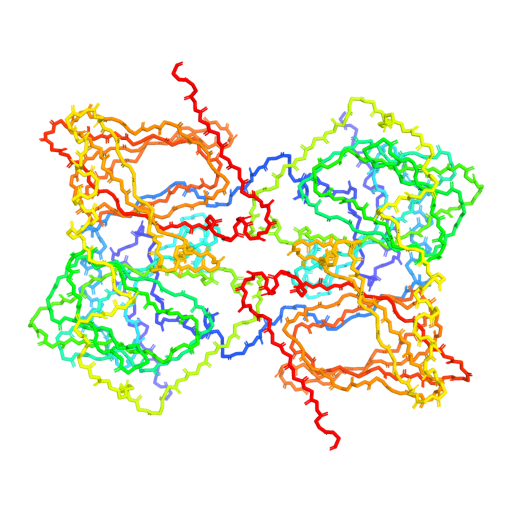2 112 ILE A C 1
ATOM 894 O O . ILE A 1 112 ? -1.545 -28.359 -14.133 1 98.62 112 ILE A O 1
ATOM 898 N N . GLU A 1 113 ? -3.443 -28.281 -12.961 1 97.19 113 GLU A N 1
ATOM 899 C CA . GLU A 1 113 ? -3.883 -29.594 -13.461 1 97.19 113 GLU A CA 1
ATOM 900 C C . GLU A 1 113 ? -5.402 -29.719 -13.406 1 97.19 113 GLU A C 1
ATOM 902 O O . GLU A 1 113 ? -6.07 -28.953 -12.703 1 97.19 113 GLU A O 1
ATOM 907 N N . GLY A 1 114 ? -5.867 -30.672 -14.211 1 95.06 114 GLY A N 1
ATOM 908 C CA . GLY A 1 114 ? -7.293 -30.953 -14.289 1 95.06 114 GLY A CA 1
ATOM 909 C C . GLY A 1 114 ? -7.918 -30.531 -15.602 1 95.06 114 GLY A C 1
ATOM 910 O O . GLY A 1 114 ? -7.254 -29.906 -16.438 1 95.06 114 GLY A O 1
ATOM 911 N N . HIS A 1 115 ? -9.203 -31.031 -15.734 1 94.62 115 HIS A N 1
ATOM 912 C CA . HIS A 1 115 ? -9.938 -30.75 -16.969 1 94.62 115 HIS A CA 1
ATOM 913 C C . HIS A 1 115 ? -11.391 -30.406 -16.656 1 94.62 115 HIS A C 1
ATOM 915 O O . HIS A 1 115 ? -11.961 -30.906 -15.688 1 94.62 115 HIS A O 1
ATOM 921 N N . ARG A 1 116 ? -11.93 -29.484 -17.438 1 95.44 116 ARG A N 1
ATOM 922 C CA . ARG A 1 116 ? -13.344 -29.125 -17.484 1 95.44 116 ARG A CA 1
ATOM 923 C C . ARG A 1 116 ? -13.75 -28.375 -16.219 1 95.44 116 ARG A C 1
ATOM 925 O O . ARG A 1 116 ? -14.922 -28.406 -15.828 1 95.44 116 ARG A O 1
ATOM 932 N N . GLY A 1 117 ? -12.836 -27.906 -15.484 1 96.31 117 GLY A N 1
ATOM 933 C CA . GLY A 1 117 ? -13.133 -26.859 -14.531 1 96.31 117 GLY A CA 1
ATOM 934 C C . GLY A 1 117 ? -13.375 -25.516 -15.18 1 96.31 117 GLY A C 1
ATOM 935 O O . GLY A 1 117 ? -12.906 -25.266 -16.297 1 96.31 117 GLY A O 1
ATOM 936 N N . PHE A 1 118 ? -14.156 -24.656 -14.516 1 96.75 118 PHE A N 1
ATOM 937 C CA . PHE A 1 118 ? -14.406 -23.344 -15.117 1 96.75 118 PHE A CA 1
ATOM 938 C C . PHE A 1 118 ? -14.469 -22.266 -14.047 1 96.75 118 PHE A C 1
ATOM 940 O O . PHE A 1 118 ? -14.688 -22.562 -12.875 1 96.75 118 PHE A O 1
ATOM 947 N N . THR A 1 119 ? -14.18 -21.094 -14.414 1 96.94 119 THR A N 1
ATOM 948 C CA . THR A 1 119 ? -14.484 -19.859 -13.688 1 96.94 119 THR A CA 1
ATOM 949 C C . THR A 1 119 ? -15.523 -19.031 -14.438 1 96.94 119 THR A C 1
ATOM 951 O O . THR A 1 119 ? -15.445 -18.891 -15.656 1 96.94 119 THR A O 1
ATOM 954 N N . ALA A 1 120 ? -16.484 -18.594 -13.727 1 97.12 120 ALA A N 1
ATOM 955 C CA . ALA A 1 120 ? -17.469 -17.688 -14.281 1 97.12 120 ALA A CA 1
ATOM 956 C C . ALA A 1 120 ? -17.297 -16.281 -13.734 1 97.12 120 ALA A C 1
ATOM 958 O O . ALA A 1 120 ? -17.328 -16.078 -12.516 1 97.12 120 ALA A O 1
ATOM 959 N N . VAL A 1 121 ? -17.094 -15.383 -14.68 1 97.75 121 VAL A N 1
ATOM 960 C CA . VAL A 1 121 ? -16.875 -13.992 -14.289 1 97.75 121 VAL A CA 1
ATOM 961 C C . VAL A 1 121 ? -17.828 -13.086 -15.055 1 97.75 121 VAL A C 1
ATOM 963 O O . VAL A 1 121 ? -17.766 -13.008 -16.281 1 97.75 121 VAL A O 1
ATOM 966 N N . GLU A 1 122 ? -18.641 -12.391 -14.352 1 96.19 122 GLU A N 1
ATOM 967 C CA . GLU A 1 122 ? -19.578 -11.43 -14.914 1 96.19 122 GLU A CA 1
ATOM 968 C C . GLU A 1 122 ? -20.312 -12.016 -16.109 1 96.19 122 GLU A C 1
ATOM 970 O O . GLU A 1 122 ? -20.344 -11.414 -17.188 1 96.19 122 GLU A O 1
ATOM 975 N N . GLY A 1 123 ? -20.734 -13.219 -15.938 1 95.94 123 GLY A N 1
ATOM 976 C CA . GLY A 1 123 ? -21.609 -13.828 -16.922 1 95.94 123 GLY A CA 1
ATOM 977 C C . GLY A 1 123 ? -20.859 -14.633 -17.969 1 95.94 123 GLY A C 1
ATOM 978 O O . GLY A 1 123 ? -21.469 -15.297 -18.812 1 95.94 123 GLY A O 1
ATOM 979 N N . GLU A 1 124 ? -19.531 -14.602 -17.969 1 97.44 124 GLU A N 1
ATOM 980 C CA . GLU A 1 124 ? -18.719 -15.406 -18.891 1 97.44 124 GLU A CA 1
ATOM 981 C C . GLU A 1 124 ? -18.203 -16.672 -18.203 1 97.44 124 GLU A C 1
ATOM 983 O O . GLU A 1 124 ? -17.422 -16.594 -17.25 1 97.44 124 GLU A O 1
ATOM 988 N N . LYS A 1 125 ? -18.641 -17.766 -18.719 1 97.69 125 LYS A N 1
ATOM 989 C CA . LYS A 1 125 ? -18.094 -19.031 -18.25 1 97.69 125 LYS A CA 1
ATOM 990 C C . LYS A 1 125 ? -16.844 -19.438 -19.031 1 97.69 125 LYS A C 1
ATOM 992 O O . LYS A 1 125 ? -16.906 -19.656 -20.234 1 97.69 125 LYS A O 1
ATOM 997 N N . ILE A 1 126 ? -15.75 -19.547 -18.359 1 97.69 126 ILE A N 1
ATOM 998 C CA . ILE A 1 126 ? -14.453 -19.766 -18.984 1 97.69 126 ILE A CA 1
ATOM 999 C C . ILE A 1 126 ? -13.867 -21.094 -18.516 1 97.69 126 ILE A C 1
ATOM 1001 O O . ILE A 1 126 ? -13.516 -21.234 -17.344 1 97.69 126 ILE A O 1
ATOM 1005 N N . TYR A 1 127 ? -13.688 -22.031 -19.422 1 96.88 127 TYR A N 1
ATOM 1006 C CA . TYR A 1 127 ? -13.07 -23.297 -19.062 1 96.88 127 TYR A CA 1
ATOM 1007 C C . TYR A 1 127 ? -11.562 -23.141 -18.891 1 96.88 127 TYR A C 1
ATOM 1009 O O . TYR A 1 127 ? -10.938 -22.328 -19.578 1 96.88 127 TYR A O 1
ATOM 1017 N N . MET A 1 128 ? -11.07 -23.938 -17.984 1 95.69 128 MET A N 1
ATOM 1018 C CA . MET A 1 128 ? -9.68 -23.797 -17.562 1 95.69 128 MET A CA 1
ATOM 1019 C C . MET A 1 128 ? -8.82 -24.938 -18.125 1 95.69 128 MET A C 1
ATOM 1021 O O . MET A 1 128 ? -9.203 -26.094 -18.047 1 95.69 128 MET A O 1
ATOM 1025 N N . ASN A 1 129 ? -7.715 -24.594 -18.703 1 96.06 129 ASN A N 1
ATOM 1026 C CA . ASN A 1 129 ? -6.711 -25.547 -19.141 1 96.06 129 ASN A CA 1
ATOM 1027 C C . ASN A 1 129 ? -5.352 -25.281 -18.5 1 96.06 129 ASN A C 1
ATOM 1029 O O . ASN A 1 129 ? -5.059 -24.141 -18.125 1 96.06 129 ASN A O 1
ATOM 1033 N N . LYS A 1 130 ? -4.578 -26.406 -18.406 1 97.81 130 LYS A N 1
ATOM 1034 C CA . LYS A 1 130 ? -3.244 -26.25 -17.828 1 97.81 130 LYS A CA 1
ATOM 1035 C C . LYS A 1 130 ? -2.488 -25.094 -18.469 1 97.81 130 LYS A C 1
ATOM 1037 O O . LYS A 1 130 ? -2.432 -25 -19.703 1 97.81 130 LYS A O 1
ATOM 1042 N N . GLY A 1 131 ? -1.961 -24.203 -17.672 1 98.44 131 GLY A N 1
ATOM 1043 C CA . GLY A 1 131 ? -1.12 -23.109 -18.156 1 98.44 131 GLY A CA 1
ATOM 1044 C C . GLY A 1 131 ? -1.888 -21.828 -18.391 1 98.44 131 GLY A C 1
ATOM 1045 O O . GLY A 1 131 ? -1.288 -20.766 -18.594 1 98.44 131 GLY A O 1
ATOM 1046 N N . ASP A 1 132 ? -3.199 -21.906 -18.344 1 98.12 132 ASP A N 1
ATOM 1047 C CA . ASP A 1 132 ? -4 -20.703 -18.516 1 98.12 132 ASP A CA 1
ATOM 1048 C C . ASP A 1 132 ? -3.781 -19.719 -17.359 1 98.12 132 ASP A C 1
ATOM 1050 O O . ASP A 1 132 ? -3.588 -20.141 -16.219 1 98.12 132 ASP A O 1
ATOM 1054 N N . VAL A 1 133 ? -3.764 -18.438 -17.688 1 98.69 133 VAL A N 1
ATOM 1055 C CA . VAL A 1 133 ? -3.945 -17.375 -16.703 1 98.69 133 VAL A CA 1
ATOM 1056 C C . VAL A 1 133 ? -5.336 -16.766 -16.859 1 98.69 133 VAL A C 1
ATOM 1058 O O . VAL A 1 133 ? -5.695 -16.281 -17.938 1 98.69 133 VAL A O 1
ATOM 1061 N N . ILE A 1 134 ? -6.113 -16.828 -15.805 1 98.25 134 ILE A N 1
ATOM 1062 C CA . ILE A 1 134 ? -7.469 -16.281 -15.844 1 98.25 134 ILE A CA 1
ATOM 1063 C C . ILE A 1 134 ? -7.625 -15.211 -14.773 1 98.25 134 ILE A C 1
ATOM 1065 O O . ILE A 1 134 ? -7.266 -15.422 -13.609 1 98.25 134 ILE A O 1
ATOM 1069 N N . LEU A 1 135 ? -8.188 -14.078 -15.211 1 98.56 135 LEU A N 1
ATOM 1070 C CA . LEU A 1 135 ? -8.297 -12.93 -14.32 1 98.56 135 LEU A CA 1
ATOM 1071 C C . LEU A 1 135 ? -9.695 -12.852 -13.703 1 98.56 135 LEU A C 1
ATOM 1073 O O . LEU A 1 135 ? -10.68 -13.219 -14.344 1 98.56 135 LEU A O 1
ATOM 1077 N N . THR A 1 136 ? -9.75 -12.469 -12.477 1 97.88 136 THR A N 1
ATOM 1078 C CA . THR A 1 136 ? -10.945 -11.969 -11.805 1 97.88 136 THR A CA 1
ATOM 1079 C C . THR A 1 136 ? -10.766 -10.516 -11.398 1 97.88 136 THR A C 1
ATOM 1081 O O . THR A 1 136 ? -10.234 -10.227 -10.32 1 97.88 136 THR A O 1
ATOM 1084 N N . PRO A 1 137 ? -11.258 -9.594 -12.273 1 97.56 137 PRO A N 1
ATOM 1085 C CA . PRO A 1 137 ? -11.086 -8.164 -11.984 1 97.56 137 PRO A CA 1
ATOM 1086 C C . PRO A 1 137 ? -11.828 -7.723 -10.727 1 97.56 137 PRO A C 1
ATOM 1088 O O . PRO A 1 137 ? -12.758 -8.406 -10.281 1 97.56 137 PRO A O 1
ATOM 1091 N N . PRO A 1 138 ? -11.445 -6.582 -10.172 1 97.25 138 PRO A N 1
ATOM 1092 C CA . PRO A 1 138 ? -12.086 -6.078 -8.953 1 97.25 138 PRO A CA 1
ATOM 1093 C C . PRO A 1 138 ? -13.586 -5.855 -9.133 1 97.25 138 PRO A C 1
ATOM 1095 O O . PRO A 1 138 ? -14.023 -5.363 -10.172 1 97.25 138 PRO A O 1
ATOM 1098 N N . TRP A 1 139 ? -14.305 -6.27 -8.148 1 96.94 139 TRP A N 1
ATOM 1099 C CA . TRP A 1 139 ? -15.734 -6.02 -7.961 1 96.94 139 TRP A CA 1
ATOM 1100 C C . TRP A 1 139 ? -16.547 -6.66 -9.078 1 96.94 139 TRP A C 1
ATOM 1102 O O . TRP A 1 139 ? -17.562 -6.102 -9.508 1 96.94 139 TRP A O 1
ATOM 1112 N N . THR A 1 140 ? -16.141 -7.773 -9.57 1 97.69 140 THR A N 1
ATOM 1113 C CA . THR A 1 140 ? -16.906 -8.57 -10.523 1 97.69 140 THR A CA 1
ATOM 1114 C C . THR A 1 140 ? -17.484 -9.812 -9.852 1 97.69 140 THR A C 1
ATOM 1116 O O . THR A 1 140 ? -16.812 -10.445 -9.031 1 97.69 140 THR A O 1
ATOM 1119 N N . TRP A 1 141 ? -18.719 -10.094 -10.172 1 97.94 141 TRP A N 1
ATOM 1120 C CA . TRP A 1 141 ? -19.297 -11.359 -9.703 1 97.94 141 TRP A CA 1
ATOM 1121 C C . TRP A 1 141 ? -18.562 -12.547 -10.312 1 97.94 141 TRP A C 1
ATOM 1123 O O . TRP A 1 141 ? -18.312 -12.586 -11.523 1 97.94 141 TRP A O 1
ATOM 1133 N N . HIS A 1 142 ? -18.156 -13.484 -9.445 1 97.44 142 HIS A N 1
ATOM 1134 C CA . HIS A 1 142 ? -17.469 -14.648 -9.992 1 97.44 142 HIS A CA 1
ATOM 1135 C C . HIS A 1 142 ? -17.703 -15.883 -9.133 1 97.44 142 HIS A C 1
ATOM 1137 O O . HIS A 1 142 ? -17.969 -15.766 -7.93 1 97.44 142 HIS A O 1
ATOM 1143 N N . ASP A 1 143 ? -17.703 -17.031 -9.727 1 96.5 143 ASP A N 1
ATOM 1144 C CA . ASP A 1 143 ? -17.75 -18.359 -9.102 1 96.5 143 ASP A CA 1
ATOM 1145 C C . ASP A 1 143 ? -16.891 -19.359 -9.883 1 96.5 143 ASP A C 1
ATOM 1147 O O . ASP A 1 143 ? -16.359 -19.031 -10.945 1 96.5 143 ASP A O 1
ATOM 1151 N N . HIS A 1 144 ? -16.625 -20.453 -9.312 1 95.88 144 HIS A N 1
ATOM 1152 C CA . HIS A 1 144 ? -15.859 -21.531 -9.945 1 95.88 144 HIS A CA 1
ATOM 1153 C C . HIS A 1 144 ? -16.609 -22.844 -9.859 1 95.88 144 HIS A C 1
ATOM 1155 O O . HIS A 1 144 ? -17.25 -23.141 -8.852 1 95.88 144 HIS A O 1
ATOM 1161 N N . GLY A 1 145 ? -16.562 -23.625 -10.922 1 95.25 145 GLY A N 1
ATOM 1162 C CA . GLY A 1 145 ? -17.203 -24.938 -10.969 1 95.25 145 GLY A CA 1
ATOM 1163 C C . GLY A 1 145 ? -16.375 -25.984 -11.688 1 95.25 145 GLY A C 1
ATOM 1164 O O . GLY A 1 145 ? -15.32 -25.672 -12.242 1 95.25 145 GLY A O 1
ATOM 1165 N N . HIS A 1 146 ? -16.859 -27.234 -11.531 1 95.62 146 HIS A N 1
ATOM 1166 C CA . HIS A 1 146 ? -16.141 -28.359 -12.125 1 95.62 146 HIS A CA 1
ATOM 1167 C C . HIS A 1 146 ? -17.094 -29.344 -12.781 1 95.62 146 HIS A C 1
ATOM 1169 O O . HIS A 1 146 ? -17.859 -30.016 -12.086 1 95.62 146 HIS A O 1
ATOM 1175 N N . GLU A 1 147 ? -16.922 -29.5 -14.008 1 95.62 147 GLU A N 1
ATOM 1176 C CA . GLU A 1 147 ? -17.812 -30.375 -14.781 1 95.62 147 GLU A CA 1
ATOM 1177 C C . GLU A 1 147 ? -17.062 -31.609 -15.273 1 95.62 147 GLU A C 1
ATOM 1179 O O . GLU A 1 147 ? -17.562 -32.344 -16.141 1 95.62 147 GLU A O 1
ATOM 1184 N N . GLY A 1 148 ? -15.922 -31.781 -14.797 1 94.81 148 GLY A N 1
ATOM 1185 C CA . GLY A 1 148 ? -15.117 -32.938 -15.195 1 94.81 148 GLY A CA 1
ATOM 1186 C C . GLY A 1 148 ? -15.195 -34.094 -14.203 1 94.81 148 GLY A C 1
ATOM 1187 O O . GLY A 1 148 ? -16.203 -34.25 -13.508 1 94.81 148 GLY A O 1
ATOM 1188 N N . ASP A 1 149 ? -14.164 -35 -14.266 1 94.06 149 ASP A N 1
ATOM 1189 C CA . ASP A 1 149 ? -14.258 -36.25 -13.516 1 94.06 149 ASP A CA 1
ATOM 1190 C C . ASP A 1 149 ? -13.094 -36.375 -12.539 1 94.06 149 ASP A C 1
ATOM 1192 O O . ASP A 1 149 ? -13.07 -37.312 -11.734 1 94.06 149 ASP A O 1
ATOM 1196 N N . ASP A 1 150 ? -12.18 -35.531 -12.68 1 92.38 150 ASP A N 1
ATOM 1197 C CA . ASP A 1 150 ? -11.055 -35.562 -11.742 1 92.38 150 ASP A CA 1
ATOM 1198 C C . ASP A 1 150 ? -10.852 -34.188 -11.117 1 92.38 150 ASP A C 1
ATOM 1200 O O . ASP A 1 150 ? -11.453 -33.188 -11.547 1 92.38 150 ASP A O 1
ATOM 1204 N N . VAL A 1 151 ? -9.953 -34.094 -10.078 1 94.88 151 VAL A N 1
ATOM 1205 C CA . VAL A 1 151 ? -9.781 -32.844 -9.328 1 94.88 151 VAL A CA 1
ATOM 1206 C C . VAL A 1 151 ? -9.188 -31.766 -10.234 1 94.88 151 VAL A C 1
ATOM 1208 O O . VAL A 1 151 ? -8.477 -32.094 -11.188 1 94.88 151 VAL A O 1
ATOM 1211 N N . MET A 1 152 ? -9.562 -30.578 -10 1 96.44 152 MET A N 1
ATOM 1212 C CA . MET A 1 152 ? -8.93 -29.391 -10.562 1 96.44 152 MET A CA 1
ATOM 1213 C C . MET A 1 152 ? -8.109 -28.656 -9.5 1 96.44 152 MET A C 1
ATOM 1215 O O . MET A 1 152 ? -8.578 -28.453 -8.383 1 96.44 152 MET A O 1
ATOM 1219 N N . ILE A 1 153 ? -6.852 -28.344 -9.844 1 97.94 153 ILE A N 1
ATOM 1220 C CA . ILE A 1 153 ? -6 -27.578 -8.938 1 97.94 153 ILE A CA 1
ATOM 1221 C C . ILE A 1 153 ? -5.395 -26.391 -9.672 1 97.94 153 ILE A C 1
ATOM 1223 O O . ILE A 1 153 ? -4.938 -26.516 -10.812 1 97.94 153 ILE A O 1
ATOM 1227 N N . TRP A 1 154 ? -5.469 -25.219 -9.078 1 98.31 154 TRP A N 1
ATOM 1228 C CA . TRP A 1 154 ? -4.828 -24.031 -9.648 1 98.31 154 TRP A CA 1
ATOM 1229 C C . TRP A 1 154 ? -4.188 -23.172 -8.562 1 98.31 154 TRP A C 1
ATOM 1231 O O . TRP A 1 154 ? -4.43 -23.391 -7.375 1 98.31 154 TRP A O 1
ATOM 1241 N N . LEU A 1 155 ? -3.25 -22.312 -8.961 1 98.75 155 LEU A N 1
ATOM 1242 C CA . LEU A 1 155 ? -2.598 -21.328 -8.117 1 98.75 155 LEU A CA 1
ATOM 1243 C C . LEU A 1 155 ? -3.352 -20 -8.148 1 98.75 155 LEU A C 1
ATOM 1245 O O . LEU A 1 155 ? -3.537 -19.406 -9.219 1 98.75 155 LEU A O 1
ATOM 1249 N N . ASP A 1 156 ? -3.746 -19.547 -6.973 1 98.06 156 ASP A N 1
ATOM 1250 C CA . ASP A 1 156 ? -4.355 -18.219 -6.82 1 98.06 156 ASP A CA 1
ATOM 1251 C C . ASP A 1 156 ? -3.301 -17.172 -6.516 1 98.06 156 ASP A C 1
ATOM 1253 O O . ASP A 1 156 ? -2.449 -17.359 -5.648 1 98.06 156 ASP A O 1
ATOM 1257 N N . GLY A 1 157 ? -3.307 -16.062 -7.242 1 98.56 157 GLY A N 1
ATOM 1258 C CA . GLY A 1 157 ? -2.57 -14.859 -6.914 1 98.56 157 GLY A CA 1
ATOM 1259 C C . GLY A 1 157 ? -3.473 -13.672 -6.621 1 98.56 157 GLY A C 1
ATOM 1260 O O . GLY A 1 157 ? -4.285 -13.281 -7.461 1 98.56 157 GLY A O 1
ATOM 1261 N N . LEU A 1 158 ? -3.344 -13.133 -5.391 1 98.12 158 LEU A N 1
ATOM 1262 C CA . LEU A 1 158 ? -4.207 -12.031 -4.992 1 98.12 158 LEU A CA 1
ATOM 1263 C C . LEU A 1 158 ? -3.391 -10.906 -4.355 1 98.12 158 LEU A C 1
ATOM 1265 O O . LEU A 1 158 ? -2.227 -11.102 -4 1 98.12 158 LEU A O 1
ATOM 1269 N N . ASP A 1 159 ? -4.02 -9.773 -4.301 1 97.81 159 ASP A N 1
ATOM 1270 C CA . ASP A 1 159 ? -3.426 -8.609 -3.654 1 97.81 159 ASP A CA 1
ATOM 1271 C C . ASP A 1 159 ? -3.984 -8.414 -2.246 1 97.81 159 ASP A C 1
ATOM 1273 O O . ASP A 1 159 ? -4.102 -7.285 -1.768 1 97.81 159 ASP A O 1
ATOM 1277 N N . LEU A 1 160 ? -4.293 -9.5 -1.553 1 95.81 160 LEU A N 1
ATOM 1278 C CA . LEU A 1 160 ? -4.914 -9.477 -0.232 1 95.81 160 LEU A CA 1
ATOM 1279 C C . LEU A 1 160 ? -4.023 -8.75 0.773 1 95.81 160 LEU A C 1
ATOM 1281 O O . LEU A 1 160 ? -4.52 -8.008 1.624 1 95.81 160 LEU A O 1
ATOM 1285 N N . PRO A 1 161 ? -2.691 -8.969 0.716 1 96.25 161 PRO A N 1
ATOM 1286 C CA . PRO A 1 161 ? -1.829 -8.289 1.686 1 96.25 161 PRO A CA 1
ATOM 1287 C C . PRO A 1 161 ? -1.969 -6.77 1.637 1 96.25 161 PRO A C 1
ATOM 1289 O O . PRO A 1 161 ? -1.823 -6.102 2.662 1 96.25 161 PRO A O 1
ATOM 1292 N N . ILE A 1 162 ? -2.258 -6.203 0.462 1 96.25 162 ILE A N 1
ATOM 1293 C CA . ILE A 1 162 ? -2.416 -4.762 0.31 1 96.25 162 ILE A CA 1
ATOM 1294 C C . ILE A 1 162 ? -3.582 -4.277 1.168 1 96.25 162 ILE A C 1
ATOM 1296 O O . ILE A 1 162 ? -3.486 -3.24 1.83 1 96.25 162 ILE A O 1
ATOM 1300 N N . PHE A 1 163 ? -4.613 -5.035 1.277 1 95.19 163 PHE A N 1
ATOM 1301 C CA . PHE A 1 163 ? -5.824 -4.637 1.983 1 95.19 163 PHE A CA 1
ATOM 1302 C C . PHE A 1 163 ? -5.656 -4.812 3.488 1 95.19 163 PHE A C 1
ATOM 1304 O O . PHE A 1 163 ? -6.469 -4.316 4.27 1 95.19 163 PHE A O 1
ATOM 1311 N N . GLN A 1 164 ? -4.594 -5.523 3.893 1 92.62 164 GLN A N 1
ATOM 1312 C CA . GLN A 1 164 ? -4.293 -5.59 5.32 1 92.62 164 GLN A CA 1
ATOM 1313 C C . GLN A 1 164 ? -3.777 -4.25 5.832 1 92.62 164 GLN A C 1
ATOM 1315 O O . GLN A 1 164 ? -3.969 -3.91 7.004 1 92.62 164 GLN A O 1
ATOM 1320 N N . ASN A 1 165 ? -3.203 -3.492 4.891 1 92 165 ASN A N 1
ATOM 1321 C CA . ASN A 1 165 ? -2.52 -2.273 5.309 1 92 165 ASN A CA 1
ATOM 1322 C C . ASN A 1 165 ? -3.207 -1.027 4.758 1 92 165 ASN A C 1
ATOM 1324 O O . ASN A 1 165 ? -3.01 0.075 5.273 1 92 165 ASN A O 1
ATOM 1328 N N . ILE A 1 166 ? -3.832 -1.163 3.701 1 96.06 166 ILE A N 1
ATOM 1329 C CA . ILE A 1 166 ? -4.812 -0.232 3.154 1 96.06 166 ILE A CA 1
ATOM 1330 C C . ILE A 1 166 ? -6.211 -0.837 3.254 1 96.06 166 ILE A C 1
ATOM 1332 O O . ILE A 1 166 ? -6.715 -1.416 2.289 1 96.06 166 ILE A O 1
ATOM 1336 N N . PRO A 1 167 ? -6.809 -0.688 4.426 1 95.12 167 PRO A N 1
ATOM 1337 C CA . PRO A 1 167 ? -7.945 -1.544 4.773 1 95.12 167 PRO A CA 1
ATOM 1338 C C . PRO A 1 167 ? -9.266 -1.023 4.215 1 95.12 167 PRO A C 1
ATOM 1340 O O . PRO A 1 167 ? -10.188 -0.716 4.977 1 95.12 167 PRO A O 1
ATOM 1343 N N . VAL A 1 168 ? -9.375 -1.062 2.859 1 96.25 168 VAL A N 1
ATOM 1344 C CA . VAL A 1 168 ? -10.539 -0.48 2.197 1 96.25 168 VAL A CA 1
ATOM 1345 C C . VAL A 1 168 ? -11.18 -1.516 1.28 1 96.25 168 VAL A C 1
ATOM 1347 O O . VAL A 1 168 ? -11.641 -1.184 0.186 1 96.25 168 VAL A O 1
ATOM 1350 N N . ASN A 1 169 ? -11.211 -2.738 1.721 1 94 169 ASN A N 1
ATOM 1351 C CA . ASN A 1 169 ? -11.852 -3.816 0.973 1 94 169 ASN A CA 1
ATOM 1352 C C . ASN A 1 169 ? -13.367 -3.777 1.12 1 94 169 ASN A C 1
ATOM 1354 O O . ASN A 1 169 ? -13.883 -3.33 2.145 1 94 169 ASN A O 1
ATOM 1358 N N . PHE A 1 170 ? -14.07 -4.156 0.075 1 95.25 170 PHE A N 1
ATOM 1359 C CA . PHE A 1 170 ? -15.484 -4.508 0.058 1 95.25 170 PHE A CA 1
ATOM 1360 C C . PHE A 1 170 ? -15.688 -5.918 -0.48 1 95.25 170 PHE A C 1
ATOM 1362 O O . PHE A 1 170 ? -14.992 -6.34 -1.405 1 95.25 170 PHE A O 1
ATOM 1369 N N . ALA A 1 171 ? -16.656 -6.656 0.039 1 95.12 171 ALA A N 1
ATOM 1370 C CA . ALA A 1 171 ? -17 -7.984 -0.453 1 95.12 171 ALA A CA 1
ATOM 1371 C C . ALA A 1 171 ? -18.484 -8.281 -0.249 1 95.12 171 ALA A C 1
ATOM 1373 O O . ALA A 1 171 ? -19.094 -7.805 0.712 1 95.12 171 ALA A O 1
ATOM 1374 N N . GLU A 1 172 ? -19.062 -8.977 -1.161 1 95.56 172 GLU A N 1
ATOM 1375 C CA . GLU A 1 172 ? -20.469 -9.383 -1.118 1 95.56 172 GLU A CA 1
ATOM 1376 C C . GLU A 1 172 ? -20.656 -10.789 -1.673 1 95.56 172 GLU A C 1
ATOM 1378 O O . GLU A 1 172 ? -19.953 -11.195 -2.605 1 95.56 172 GLU A O 1
ATOM 1383 N N . ASN A 1 173 ? -21.562 -11.508 -1.092 1 94.06 173 ASN A N 1
ATOM 1384 C CA . ASN A 1 173 ? -21.984 -12.781 -1.649 1 94.06 173 ASN A CA 1
ATOM 1385 C C . ASN A 1 173 ? -23.203 -12.617 -2.545 1 94.06 173 ASN A C 1
ATOM 1387 O O . ASN A 1 173 ? -24.094 -11.805 -2.264 1 94.06 173 ASN A O 1
ATOM 1391 N N . TYR A 1 174 ? -23.188 -13.43 -3.516 1 95 174 TYR A N 1
ATOM 1392 C CA . TYR A 1 174 ? -24.375 -13.469 -4.359 1 95 174 TYR A CA 1
ATOM 1393 C C . TYR A 1 174 ? -25.469 -14.336 -3.729 1 95 174 TYR A C 1
ATOM 1395 O O . TYR A 1 174 ? -25.172 -15.258 -2.967 1 95 174 TYR A O 1
ATOM 1403 N N . GLU A 1 175 ? -26.672 -14.055 -4.062 1 94.62 175 GLU A N 1
ATOM 1404 C CA . GLU A 1 175 ? -27.797 -14.75 -3.463 1 94.62 175 GLU A CA 1
ATOM 1405 C C . GLU A 1 175 ? -27.812 -16.234 -3.842 1 94.62 175 GLU A C 1
ATOM 1407 O O . GLU A 1 175 ? -28.109 -17.078 -3.01 1 94.62 175 GLU A O 1
ATOM 1412 N N . GLU A 1 176 ? -27.5 -16.516 -5.043 1 94 176 GLU A N 1
ATOM 1413 C CA . GLU A 1 176 ? -27.438 -17.891 -5.527 1 94 176 GLU A CA 1
ATOM 1414 C C . GLU A 1 176 ? -26 -18.391 -5.547 1 94 176 GLU A C 1
ATOM 1416 O O . GLU A 1 176 ? -25.047 -17.609 -5.52 1 94 176 GLU A O 1
ATOM 1421 N N . ARG A 1 177 ? -25.828 -19.688 -5.637 1 91.88 177 ARG A N 1
ATOM 1422 C CA . ARG A 1 177 ? -24.5 -20.281 -5.656 1 91.88 177 ARG A CA 1
ATOM 1423 C C . ARG A 1 177 ? -23.75 -19.906 -6.934 1 91.88 177 ARG A C 1
ATOM 1425 O O . ARG A 1 177 ? -22.547 -19.641 -6.898 1 91.88 177 ARG A O 1
ATOM 1432 N N . ARG A 1 178 ? -24.562 -19.891 -7.969 1 94.38 178 ARG A N 1
ATOM 1433 C CA . ARG A 1 178 ? -23.969 -19.547 -9.258 1 94.38 178 ARG A CA 1
ATOM 1434 C C . ARG A 1 178 ? -24.469 -18.172 -9.727 1 94.38 178 ARG A C 1
ATOM 1436 O O . ARG A 1 178 ? -25.641 -17.844 -9.594 1 94.38 178 ARG A O 1
ATOM 1443 N N . TYR A 1 179 ? -23.531 -17.375 -10.211 1 95.19 179 TYR A N 1
ATOM 1444 C CA . TYR A 1 179 ? -23.922 -16.219 -11.016 1 95.19 179 TYR A CA 1
ATOM 1445 C C . TYR A 1 179 ? -24.234 -16.625 -12.453 1 95.19 179 TYR A C 1
ATOM 1447 O O . TYR A 1 179 ? -23.484 -17.406 -13.055 1 95.19 179 TYR A O 1
ATOM 1455 N N . PRO A 1 180 ? -25.391 -16.219 -12.938 1 95.75 180 PRO A N 1
ATOM 1456 C CA . PRO A 1 180 ? -25.719 -16.641 -14.297 1 95.75 180 PRO A CA 1
ATOM 1457 C C . PRO A 1 180 ? -24.594 -16.375 -15.297 1 95.75 180 PRO A C 1
ATOM 1459 O O . PRO A 1 180 ? -24.047 -15.273 -15.336 1 95.75 180 PRO A O 1
ATOM 1462 N N . SER A 1 181 ? -24.234 -17.531 -16.094 1 95.94 181 SER A N 1
ATOM 1463 C CA . SER A 1 181 ? -23.125 -17.391 -17.047 1 95.94 181 SER A CA 1
ATOM 1464 C C . SER A 1 181 ? -23.312 -18.312 -18.234 1 95.94 181 SER A C 1
ATOM 1466 O O . SER A 1 181 ? -24.016 -19.328 -18.156 1 95.94 181 SER A O 1
ATOM 1468 N N . GLU A 1 182 ? -22.781 -17.859 -19.344 1 96.44 182 GLU A N 1
ATOM 1469 C CA . GLU A 1 182 ? -22.719 -18.656 -20.562 1 96.44 182 GLU A CA 1
ATOM 1470 C C . GLU A 1 182 ? -21.281 -18.859 -21.016 1 96.44 182 GLU A C 1
ATOM 1472 O O . GLU A 1 182 ? -20.406 -18.031 -20.734 1 96.44 182 GLU A O 1
ATOM 1477 N N . GLN A 1 183 ? -21.125 -19.938 -21.703 1 95.62 183 GLN A N 1
ATOM 1478 C CA . GLN A 1 183 ? -19.781 -20.25 -22.172 1 95.62 183 GLN A CA 1
ATOM 1479 C C . GLN A 1 183 ? -19.234 -19.156 -23.078 1 95.62 183 GLN A C 1
ATOM 1481 O O . GLN A 1 183 ? -19.906 -18.75 -24.031 1 95.62 183 GLN A O 1
ATOM 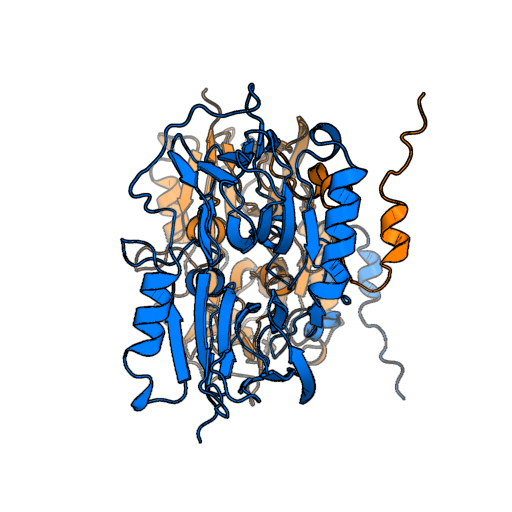1486 N N . ALA A 1 184 ? -18.078 -18.719 -22.719 1 92.88 184 ALA A N 1
ATOM 1487 C CA . ALA A 1 184 ? -17.406 -17.703 -23.547 1 92.88 184 ALA A CA 1
ATOM 1488 C C . ALA A 1 184 ? -16.422 -18.344 -24.5 1 92.88 184 ALA A C 1
ATOM 1490 O O . ALA A 1 184 ? -15.656 -19.234 -24.125 1 92.88 184 ALA A O 1
ATOM 1491 N N . GLU A 1 185 ? -16.438 -18.031 -25.781 1 84.81 185 GLU A N 1
ATOM 1492 C CA . GLU A 1 185 ? -15.5 -18.578 -26.766 1 84.81 185 GLU A CA 1
ATOM 1493 C C . GLU A 1 185 ? -14.164 -17.828 -26.719 1 84.81 185 GLU A C 1
ATOM 1495 O O . GLU A 1 185 ? -13.102 -18.453 -26.766 1 84.81 185 GLU A O 1
ATOM 1500 N N . ASN A 1 186 ? -14.203 -16.516 -26.641 1 88.31 186 ASN A N 1
ATOM 1501 C CA . ASN A 1 186 ? -13.016 -15.664 -26.609 1 88.31 186 ASN A CA 1
ATOM 1502 C C . ASN A 1 186 ? -13.109 -14.617 -25.5 1 88.31 186 ASN A C 1
ATOM 1504 O O . ASN A 1 186 ? -13.664 -13.539 -25.703 1 88.31 186 ASN A O 1
ATOM 1508 N N . SER A 1 187 ? -12.602 -15 -24.312 1 94.44 187 SER A N 1
ATOM 1509 C CA . SER A 1 187 ? -12.664 -14.047 -23.203 1 94.44 187 SER A CA 1
ATOM 1510 C C . SER A 1 187 ? -11.359 -13.266 -23.078 1 94.44 187 SER A C 1
ATOM 1512 O O . SER A 1 187 ? -10.273 -13.844 -23.141 1 94.44 187 SER A O 1
ATOM 1514 N N . SER A 1 188 ? -11.461 -11.938 -22.875 1 95.31 188 SER A N 1
ATOM 1515 C CA . SER A 1 188 ? -10.297 -11.094 -22.641 1 95.31 188 SER A CA 1
ATOM 1516 C C . SER A 1 188 ? -9.695 -11.344 -21.25 1 95.31 188 SER A C 1
ATOM 1518 O O . SER A 1 188 ? -8.625 -10.836 -20.938 1 95.31 188 SER A O 1
ATOM 1520 N N . LEU A 1 189 ? -10.367 -12.188 -20.484 1 97.5 189 LEU A N 1
ATOM 1521 C CA . LEU A 1 189 ? -9.922 -12.484 -19.125 1 97.5 189 LEU A CA 1
ATOM 1522 C C . LEU A 1 189 ? -9.023 -13.711 -19.094 1 97.5 189 LEU A C 1
ATOM 1524 O O . LEU A 1 189 ? -8.406 -14.016 -18.062 1 97.5 189 LEU A O 1
ATOM 1528 N N . LYS A 1 190 ? -8.945 -14.406 -20.219 1 97.81 190 LYS A N 1
ATOM 1529 C CA . LYS A 1 190 ? -8.172 -15.641 -20.281 1 97.81 190 LYS A CA 1
ATOM 1530 C C . LYS A 1 190 ? -6.945 -15.477 -21.188 1 97.81 190 LYS A C 1
ATOM 1532 O O . LYS A 1 190 ? -7.059 -14.984 -22.312 1 97.81 190 LYS A O 1
ATOM 1537 N N . PHE A 1 191 ? -5.82 -15.844 -20.688 1 98.31 191 PHE A N 1
ATOM 1538 C CA . PHE A 1 191 ? -4.574 -15.938 -21.438 1 98.31 191 PHE A CA 1
ATOM 1539 C C . PHE A 1 191 ? -4.098 -17.391 -21.516 1 98.31 191 PHE A C 1
ATOM 1541 O O . PHE A 1 191 ? -3.584 -17.938 -20.531 1 98.31 191 PHE A O 1
ATOM 1548 N N . SER A 1 192 ? -4.23 -17.969 -22.688 1 97.56 192 SER A N 1
ATOM 1549 C CA . SER A 1 192 ? -3.828 -19.359 -22.875 1 97.56 192 SER A CA 1
ATOM 1550 C C . SER A 1 192 ? -2.312 -19.5 -22.953 1 97.56 192 SER A C 1
ATOM 1552 O O . SER A 1 192 ? -1.621 -18.562 -23.375 1 97.56 192 SER A O 1
ATOM 1554 N N . TRP A 1 193 ? -1.834 -20.672 -22.641 1 98.19 193 TRP A N 1
ATOM 1555 C CA . TRP A 1 193 ? -0.394 -20.891 -22.562 1 98.19 193 TRP A CA 1
ATOM 1556 C C . TRP A 1 193 ? 0.227 -20.953 -23.953 1 98.19 193 TRP A C 1
ATOM 1558 O O . TRP A 1 193 ? 1.344 -20.484 -24.156 1 98.19 193 TRP A O 1
ATOM 1568 N N . GLU A 1 194 ? -0.431 -21.469 -24.906 1 97.69 194 GLU A N 1
ATOM 1569 C CA . GLU A 1 194 ? 0.142 -21.781 -26.203 1 97.69 194 GLU A CA 1
ATOM 1570 C C . GLU A 1 194 ? 0.72 -20.516 -26.859 1 97.69 194 GLU A C 1
ATOM 1572 O O . GLU A 1 194 ? 1.882 -20.516 -27.266 1 97.69 194 GLU A O 1
ATOM 1577 N N . PRO A 1 195 ? -0.052 -19.453 -26.922 1 97.69 195 PRO A N 1
ATOM 1578 C CA . PRO A 1 195 ? 0.533 -18.234 -27.5 1 97.69 195 PRO A CA 1
ATOM 1579 C C . PRO A 1 195 ? 1.725 -17.719 -26.703 1 97.69 195 PRO A C 1
ATOM 1581 O O . PRO A 1 195 ? 2.648 -17.141 -27.281 1 97.69 195 PRO A O 1
ATOM 1584 N N . VAL A 1 196 ? 1.726 -17.875 -25.422 1 98.5 196 VAL A N 1
ATOM 1585 C CA . VAL A 1 196 ? 2.814 -17.438 -24.562 1 98.5 196 VAL A CA 1
ATOM 1586 C C . VAL A 1 196 ? 4.074 -18.25 -24.859 1 98.5 196 VAL A C 1
ATOM 1588 O O . VAL A 1 196 ? 5.152 -17.688 -25.047 1 98.5 196 VAL A O 1
ATOM 1591 N N . GLU A 1 197 ? 3.896 -19.516 -24.922 1 98.44 197 GLU A N 1
ATOM 1592 C CA . GLU A 1 197 ? 5.02 -20.406 -25.234 1 98.44 197 GLU A CA 1
ATOM 1593 C C . GLU A 1 197 ? 5.598 -20.094 -26.609 1 98.44 197 GLU A C 1
ATOM 1595 O O . GLU A 1 197 ? 6.816 -20.094 -26.797 1 98.44 197 GLU A O 1
ATOM 1600 N N . GLU A 1 198 ? 4.73 -19.844 -27.562 1 98.5 198 GLU A N 1
ATOM 1601 C CA . GLU A 1 198 ? 5.184 -19.484 -28.906 1 98.5 198 GLU A CA 1
ATOM 1602 C C . GLU A 1 198 ? 6.031 -18.219 -28.875 1 98.5 198 GLU A C 1
ATOM 1604 O O . GLU A 1 198 ? 7.09 -18.156 -29.516 1 98.5 198 GLU A O 1
ATOM 1609 N N . ALA A 1 199 ? 5.562 -17.25 -28.156 1 98.5 199 ALA A N 1
ATOM 1610 C CA . ALA A 1 199 ? 6.301 -15.992 -28.031 1 98.5 199 ALA A CA 1
ATOM 1611 C C . ALA A 1 199 ? 7.656 -16.219 -27.375 1 98.5 199 ALA A C 1
ATOM 1613 O O . ALA A 1 199 ? 8.672 -15.664 -27.812 1 98.5 199 ALA A O 1
ATOM 1614 N N . LEU A 1 200 ? 7.703 -17.016 -26.359 1 98.56 200 LEU A N 1
ATOM 1615 C CA . LEU A 1 200 ? 8.93 -17.312 -25.625 1 98.56 200 LEU A CA 1
ATOM 1616 C C . LEU A 1 200 ? 9.922 -18.047 -26.516 1 98.56 200 LEU A C 1
ATOM 1618 O O . LEU A 1 200 ? 11.141 -17.891 -26.375 1 98.56 200 LEU A O 1
ATOM 1622 N N . ASN A 1 201 ? 9.461 -18.797 -27.469 1 98.25 201 ASN A N 1
ATOM 1623 C CA . ASN A 1 201 ? 10.305 -19.672 -28.281 1 98.25 201 ASN A CA 1
ATOM 1624 C C . ASN A 1 201 ? 10.703 -19 -29.594 1 98.25 201 ASN A C 1
ATOM 1626 O O . ASN A 1 201 ? 11.469 -19.562 -30.375 1 98.25 201 ASN A O 1
ATOM 1630 N N . ALA A 1 202 ? 10.156 -17.844 -29.859 1 97.69 202 ALA A N 1
ATOM 1631 C CA . ALA A 1 202 ? 10.344 -17.188 -31.156 1 97.69 202 ALA A CA 1
ATOM 1632 C C . ALA A 1 202 ? 11.828 -17.062 -31.5 1 97.69 202 ALA A C 1
ATOM 1634 O O . ALA A 1 202 ? 12.219 -17.219 -32.656 1 97.69 202 ALA A O 1
ATOM 1635 N N . ARG A 1 203 ? 12.688 -16.812 -30.516 1 96.81 203 ARG A N 1
ATOM 1636 C CA . ARG A 1 203 ? 14.117 -16.656 -30.766 1 96.81 203 ARG A CA 1
ATOM 1637 C C . ARG A 1 203 ? 14.938 -17.625 -29.922 1 96.81 203 ARG A C 1
ATOM 1639 O O . ARG A 1 203 ? 16.016 -17.266 -29.438 1 96.81 203 ARG A O 1
ATOM 1646 N N . LYS A 1 204 ? 14.383 -18.75 -29.797 1 95.38 204 LYS A N 1
ATOM 1647 C CA . LYS A 1 204 ? 14.969 -19.734 -28.891 1 95.38 204 LYS A CA 1
ATOM 1648 C C . LYS A 1 204 ? 16.359 -20.141 -29.344 1 95.38 204 LYS A C 1
ATOM 1650 O O . LYS A 1 204 ? 17.234 -20.438 -28.531 1 95.38 204 LYS A O 1
ATOM 1655 N N . LEU A 1 205 ? 16.594 -20.156 -30.609 1 94.69 205 LEU A N 1
ATOM 1656 C CA . LEU A 1 205 ? 17.875 -20.594 -31.141 1 94.69 205 LEU A CA 1
ATOM 1657 C C . LEU A 1 205 ? 18.906 -19.469 -31.016 1 94.69 205 LEU A C 1
ATOM 1659 O O . LEU A 1 205 ? 20.125 -19.734 -31.016 1 94.69 205 LEU A O 1
ATOM 1663 N N . GLU A 1 206 ? 18.469 -18.281 -30.812 1 95.81 206 GLU A N 1
ATOM 1664 C CA . GLU A 1 206 ? 19.344 -17.125 -30.781 1 95.81 206 GLU A CA 1
ATOM 1665 C C . GLU A 1 206 ? 19.656 -16.703 -29.344 1 95.81 206 GLU A C 1
ATOM 1667 O O . GLU A 1 206 ? 20.719 -16.141 -29.078 1 95.81 206 GLU A O 1
ATOM 1672 N N . THR A 1 207 ? 18.734 -16.969 -28.484 1 95.31 207 THR A N 1
ATOM 1673 C CA . THR A 1 207 ? 18.906 -16.516 -27.109 1 95.31 207 THR A CA 1
ATOM 1674 C C . THR A 1 207 ? 18.609 -17.641 -26.125 1 95.31 207 THR A C 1
ATOM 1676 O O . THR A 1 207 ? 17.656 -18.406 -26.312 1 95.31 207 THR A O 1
ATOM 1679 N N . GLU A 1 208 ? 19.375 -17.703 -25.047 1 95.12 208 GLU A N 1
ATOM 1680 C CA . GLU A 1 208 ? 19.219 -18.734 -24.031 1 95.12 208 GLU A CA 1
ATOM 1681 C C . GLU A 1 208 ? 18.062 -18.406 -23.094 1 95.12 208 GLU A C 1
ATOM 1683 O O . GLU A 1 208 ? 17.578 -19.281 -22.359 1 95.12 208 GLU A O 1
ATOM 1688 N N . TYR A 1 209 ? 17.734 -17.203 -23.109 1 96.88 209 TYR A N 1
ATOM 1689 C CA . TYR A 1 209 ? 16.734 -16.703 -22.172 1 96.88 209 TYR A CA 1
ATOM 1690 C C . TYR A 1 209 ? 15.734 -15.797 -22.891 1 96.88 209 TYR A C 1
ATOM 1692 O O . TYR A 1 209 ? 16.109 -15.016 -23.766 1 96.8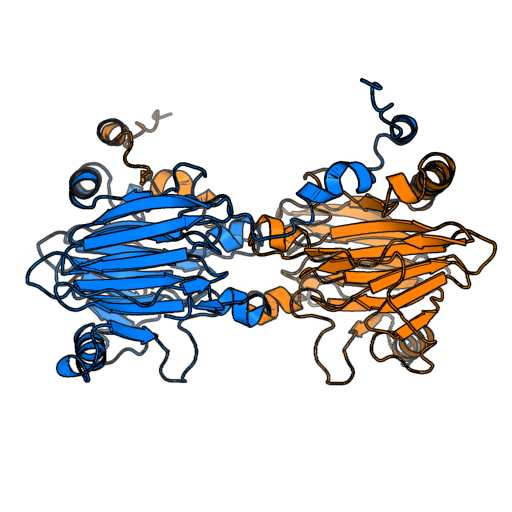8 209 TYR A O 1
ATOM 1700 N N . ALA A 1 210 ? 14.461 -15.969 -22.516 1 98.12 210 ALA A N 1
ATOM 1701 C CA . ALA A 1 210 ? 13.422 -15.07 -23 1 98.12 210 ALA A CA 1
ATOM 1702 C C . ALA A 1 210 ? 12.367 -14.812 -21.922 1 98.12 210 ALA A C 1
ATOM 1704 O O . ALA A 1 210 ? 12.125 -15.672 -21.062 1 98.12 210 ALA A O 1
ATOM 1705 N N . ASP A 1 211 ? 11.844 -13.664 -21.953 1 97.81 211 ASP A N 1
ATOM 1706 C CA . ASP A 1 211 ? 10.766 -13.312 -21.031 1 97.81 211 ASP A CA 1
ATOM 1707 C C . ASP A 1 211 ? 9.547 -12.781 -21.781 1 97.81 211 ASP A C 1
ATOM 1709 O O . ASP A 1 211 ? 9.648 -12.383 -22.938 1 97.81 211 ASP A O 1
ATOM 1713 N N . TYR A 1 212 ? 8.406 -12.914 -21.172 1 98.38 212 TYR A N 1
ATOM 1714 C CA . TYR A 1 212 ? 7.109 -12.492 -21.688 1 98.38 212 TYR A CA 1
ATOM 1715 C C . TYR A 1 212 ? 6.297 -11.789 -20.609 1 98.38 212 TYR A C 1
ATOM 1717 O O . TYR A 1 212 ? 6.051 -12.352 -19.531 1 98.38 212 TYR A O 1
ATOM 1725 N N . GLU A 1 213 ? 5.871 -10.57 -20.859 1 98.56 213 GLU A N 1
ATOM 1726 C CA . GLU A 1 213 ? 5.004 -9.836 -19.953 1 98.56 213 GLU A CA 1
ATOM 1727 C C . GLU A 1 213 ? 3.539 -9.945 -20.375 1 98.56 213 GLU A C 1
ATOM 1729 O O . GLU A 1 213 ? 3.188 -9.609 -21.5 1 98.56 213 GLU A O 1
ATOM 1734 N N . TYR A 1 214 ? 2.691 -10.453 -19.438 1 98.75 214 TYR A N 1
ATOM 1735 C CA . TYR A 1 214 ? 1.26 -10.492 -19.719 1 98.75 214 TYR A CA 1
ATOM 1736 C C . TYR A 1 214 ? 0.662 -9.094 -19.703 1 98.75 214 TYR A C 1
ATOM 1738 O O . TYR A 1 214 ? 0.85 -8.336 -18.75 1 98.75 214 TYR A O 1
ATOM 1746 N N . LYS A 1 215 ? -0.034 -8.805 -20.734 1 98.19 215 LYS A N 1
ATOM 1747 C CA . LYS A 1 215 ? -0.746 -7.535 -20.828 1 98.19 215 LYS A CA 1
ATOM 1748 C C . LYS A 1 215 ? -2.188 -7.746 -21.281 1 98.19 215 LYS A C 1
ATOM 1750 O O . LYS A 1 215 ? -2.473 -8.68 -22.047 1 98.19 215 LYS A O 1
ATOM 1755 N N . LYS A 1 216 ? -3.057 -6.918 -20.812 1 96.81 216 LYS A N 1
ATOM 1756 C CA . LYS A 1 216 ? -4.414 -6.887 -21.344 1 96.81 216 LYS A CA 1
ATOM 1757 C C . LYS A 1 216 ? -4.426 -6.438 -22.797 1 96.81 216 LYS A C 1
ATOM 1759 O O . LYS A 1 216 ? -3.43 -5.918 -23.297 1 96.81 216 LYS A O 1
ATOM 1764 N N . PRO A 1 217 ? -5.523 -6.598 -23.438 1 94.44 217 PRO A N 1
ATOM 1765 C CA . PRO A 1 217 ? -5.605 -6.227 -24.859 1 94.44 217 PRO A CA 1
ATOM 1766 C C . PRO A 1 217 ? -5.328 -4.746 -25.094 1 94.44 217 PRO A C 1
ATOM 1768 O O . PRO A 1 217 ? -4.82 -4.371 -26.156 1 94.44 217 PRO A O 1
ATOM 1771 N N . ASP A 1 218 ? -5.516 -3.902 -24.172 1 95.62 218 ASP A N 1
ATOM 1772 C CA . ASP A 1 218 ? -5.289 -2.469 -24.328 1 95.62 218 ASP A CA 1
ATOM 1773 C C . ASP A 1 218 ? -3.846 -2.102 -24 1 95.62 218 ASP A C 1
ATOM 1775 O O . ASP A 1 218 ? -3.488 -0.921 -23.984 1 95.62 218 ASP A O 1
ATOM 1779 N N . GLY A 1 219 ? -3.078 -3.059 -23.672 1 96.94 219 GLY A N 1
ATOM 1780 C CA . GLY A 1 219 ? -1.66 -2.836 -23.438 1 96.94 219 GLY A CA 1
ATOM 1781 C C . GLY A 1 219 ? -1.328 -2.594 -21.969 1 96.94 219 GLY A C 1
ATOM 1782 O O . GLY A 1 219 ? -0.156 -2.488 -21.609 1 96.94 219 GLY A O 1
ATOM 1783 N N . LYS A 1 220 ? -2.268 -2.512 -21.125 1 97.25 220 LYS A N 1
ATOM 1784 C CA . LYS A 1 220 ? -2.062 -2.264 -19.688 1 97.25 220 LYS A CA 1
ATOM 1785 C C . LYS A 1 220 ? -1.693 -3.551 -18.953 1 97.25 220 LYS A C 1
ATOM 1787 O O . LYS A 1 220 ? -1.928 -4.648 -19.469 1 97.25 220 LYS A O 1
ATOM 1792 N N . PRO A 1 221 ? -1.072 -3.357 -17.781 1 98.06 221 PRO A N 1
ATOM 1793 C CA . PRO A 1 221 ? -0.834 -4.547 -16.953 1 98.06 221 PRO A CA 1
ATOM 1794 C C . PRO A 1 221 ? -2.125 -5.273 -16.578 1 98.06 221 PRO A C 1
ATOM 1796 O O . PRO A 1 221 ? -3.219 -4.777 -16.859 1 98.06 221 PRO A O 1
ATOM 1799 N N . LEU A 1 222 ? -1.965 -6.465 -15.992 1 98.5 222 LEU A N 1
ATOM 1800 C CA . LEU A 1 222 ? -3.115 -7.301 -15.664 1 98.5 222 LEU A CA 1
ATOM 1801 C C . LEU A 1 222 ? -4.012 -6.613 -14.641 1 98.5 222 LEU A C 1
ATOM 1803 O O . LEU A 1 222 ? -5.219 -6.863 -14.602 1 98.5 222 LEU A O 1
ATOM 1807 N N . SER A 1 223 ? -3.424 -5.805 -13.789 1 98.56 223 SER A N 1
ATOM 1808 C CA . SER A 1 223 ? -4.145 -4.996 -12.82 1 98.56 223 SER A CA 1
ATOM 1809 C C . SER A 1 223 ? -3.316 -3.795 -12.375 1 98.56 223 SER A C 1
ATOM 1811 O O . SER A 1 223 ? -2.195 -3.6 -12.844 1 98.56 223 SER A O 1
ATOM 1813 N N . ASN A 1 224 ? -3.896 -3.01 -11.484 1 98.12 224 ASN A N 1
ATOM 1814 C CA . ASN A 1 224 ? -3.184 -1.858 -10.945 1 98.12 224 ASN A CA 1
ATOM 1815 C C . ASN A 1 224 ? -2.146 -2.279 -9.906 1 98.12 224 ASN A C 1
ATOM 1817 O O . ASN A 1 224 ? -1.277 -1.488 -9.539 1 98.12 224 ASN A O 1
ATOM 1821 N N . ILE A 1 225 ? -2.197 -3.525 -9.484 1 98.38 225 ILE A N 1
ATOM 1822 C CA . ILE A 1 225 ? -1.363 -3.924 -8.352 1 98.38 225 ILE A CA 1
ATOM 1823 C C . ILE A 1 225 ? -0.493 -5.113 -8.75 1 98.38 225 ILE A C 1
ATOM 1825 O O . ILE A 1 225 ? 0.709 -5.133 -8.469 1 98.38 225 ILE A O 1
ATOM 1829 N N . ILE A 1 226 ? -1.076 -6.062 -9.461 1 98.81 226 ILE A N 1
ATOM 1830 C CA . ILE A 1 226 ? -0.381 -7.305 -9.781 1 98.81 226 ILE A CA 1
ATOM 1831 C C . ILE A 1 226 ? -0.137 -7.383 -11.289 1 98.81 226 ILE A C 1
ATOM 1833 O O . ILE A 1 226 ? -1.031 -7.09 -12.086 1 98.81 226 ILE A O 1
ATOM 1837 N N . GLY A 1 227 ? 1.081 -7.781 -11.625 1 98.81 227 GLY A N 1
ATOM 1838 C CA . GLY A 1 227 ? 1.436 -8.133 -12.984 1 98.81 227 GLY A CA 1
ATOM 1839 C C . GLY A 1 227 ? 1.825 -9.594 -13.141 1 98.81 227 GLY A C 1
ATOM 1840 O O . GLY A 1 227 ? 1.984 -10.305 -12.148 1 98.81 227 GLY A O 1
ATOM 1841 N N . GLY A 1 228 ? 1.876 -10.055 -14.383 1 98.75 228 GLY A N 1
ATOM 1842 C CA . GLY A 1 228 ? 2.252 -11.43 -14.695 1 98.75 228 GLY A CA 1
ATOM 1843 C C . GLY A 1 228 ? 3.354 -11.523 -15.734 1 98.75 228 GLY A C 1
ATOM 1844 O O . GLY A 1 228 ? 3.438 -10.68 -16.641 1 98.75 228 GLY A O 1
ATOM 1845 N N . GLU A 1 229 ? 4.16 -12.516 -15.594 1 98.69 229 GLU A N 1
ATOM 1846 C CA . GLU A 1 229 ? 5.254 -12.773 -16.531 1 98.69 229 GLU A CA 1
ATOM 1847 C C . GLU A 1 229 ? 5.453 -14.266 -16.75 1 98.69 229 GLU A C 1
ATOM 1849 O O . GLU A 1 229 ? 5.004 -15.078 -15.938 1 98.69 229 GLU A O 1
ATOM 1854 N N . ALA A 1 230 ? 6.008 -14.586 -17.859 1 98.81 230 ALA A N 1
ATOM 1855 C CA . ALA A 1 230 ? 6.52 -15.922 -18.141 1 98.81 230 ALA A CA 1
ATOM 1856 C C . ALA A 1 230 ? 7.961 -15.859 -18.641 1 98.81 230 ALA A C 1
ATOM 1858 O O . ALA A 1 230 ? 8.391 -14.844 -19.203 1 98.81 230 ALA A O 1
ATOM 1859 N N . GLU A 1 231 ? 8.688 -16.938 -18.328 1 98.62 231 GLU A N 1
ATOM 1860 C CA . GLU A 1 231 ? 10.094 -17 -18.734 1 98.62 231 GLU A CA 1
ATOM 1861 C C . GLU A 1 231 ? 10.438 -18.375 -19.312 1 98.62 231 GLU A C 1
ATOM 1863 O O . GLU A 1 231 ? 9.891 -19.391 -18.875 1 98.62 231 GLU A O 1
ATOM 1868 N N . ARG A 1 232 ? 11.289 -18.344 -20.297 1 98.69 232 ARG A N 1
ATOM 1869 C CA . ARG A 1 232 ? 11.93 -19.562 -20.797 1 98.69 232 ARG A CA 1
ATOM 1870 C C . ARG A 1 232 ? 13.438 -19.516 -20.578 1 98.69 232 ARG A C 1
ATOM 1872 O O . ARG A 1 232 ? 14.078 -18.5 -20.859 1 98.69 232 ARG A O 1
ATOM 1879 N N . ILE A 1 233 ? 13.945 -20.547 -20.062 1 98.06 233 ILE A N 1
ATOM 1880 C CA . ILE A 1 233 ? 15.383 -20.75 -19.969 1 98.06 233 ILE A CA 1
ATOM 1881 C C . ILE A 1 233 ? 15.766 -22.031 -20.703 1 98.06 233 ILE A C 1
ATOM 1883 O O . ILE A 1 233 ? 15.242 -23.109 -20.406 1 98.06 233 ILE A O 1
ATOM 1887 N N . ASN A 1 234 ? 16.719 -21.953 -21.625 1 97.44 234 ASN A N 1
ATOM 1888 C CA . ASN A 1 234 ? 17.172 -23.109 -22.375 1 97.44 234 ASN A CA 1
ATOM 1889 C C . ASN A 1 234 ? 17.859 -24.141 -21.484 1 97.44 234 ASN A C 1
ATOM 1891 O O . ASN A 1 234 ? 18.391 -23.781 -20.422 1 97.44 234 ASN A O 1
ATOM 1895 N N . ALA A 1 235 ? 17.812 -25.406 -22.031 1 96.19 235 ALA A N 1
ATOM 1896 C CA . ALA A 1 235 ? 18.609 -26.422 -21.359 1 96.19 235 ALA A CA 1
ATOM 1897 C C . ALA A 1 235 ? 20.047 -25.953 -21.156 1 96.19 235 ALA A C 1
ATOM 1899 O O . ALA A 1 235 ? 20.672 -25.422 -22.078 1 96.19 235 ALA A O 1
ATOM 1900 N N . HIS A 1 236 ? 20.484 -26.062 -19.906 1 94.75 236 HIS A N 1
ATOM 1901 C CA . HIS A 1 236 ? 21.828 -25.703 -19.484 1 94.75 236 HIS A CA 1
ATOM 1902 C C . HIS A 1 236 ? 22.031 -24.203 -19.516 1 94.75 236 HIS A C 1
ATOM 1904 O O . HIS A 1 236 ? 23.172 -23.719 -19.422 1 94.75 236 HIS A O 1
ATOM 1910 N N . GLY A 1 237 ? 20.969 -23.453 -19.656 1 95.56 237 GLY A N 1
ATOM 1911 C CA . GLY A 1 237 ? 21.078 -22.016 -19.734 1 95.56 237 GLY A CA 1
ATOM 1912 C C . GLY A 1 237 ? 20.828 -21.312 -18.406 1 95.56 237 GLY A C 1
ATOM 1913 O O . GLY A 1 237 ? 20.703 -21.969 -17.375 1 95.56 237 GLY A O 1
ATOM 1914 N N . ALA A 1 238 ? 20.844 -19.969 -18.531 1 96.31 238 ALA A N 1
ATOM 1915 C CA . ALA A 1 238 ? 20.609 -19.125 -17.359 1 96.31 238 ALA A CA 1
ATOM 1916 C C . ALA A 1 238 ? 19.844 -17.859 -17.75 1 96.31 238 ALA A C 1
ATOM 1918 O O . ALA A 1 238 ? 19.938 -17.391 -18.875 1 96.31 238 ALA A O 1
ATOM 1919 N N . SER A 1 239 ? 19.109 -17.406 -16.766 1 97 239 SER A N 1
ATOM 1920 C CA . SER A 1 239 ? 18.453 -16.109 -16.984 1 97 239 SER A CA 1
ATOM 1921 C C . SER A 1 239 ? 19.422 -14.961 -16.75 1 97 239 SER A C 1
ATOM 1923 O O . SER A 1 239 ? 20.516 -15.156 -16.234 1 97 239 SER A O 1
ATOM 1925 N N . ALA A 1 240 ? 19 -13.742 -17.172 1 93.38 240 ALA A N 1
ATOM 1926 C CA . ALA A 1 240 ? 19.734 -12.547 -16.781 1 93.38 240 ALA A CA 1
ATOM 1927 C C . ALA A 1 240 ? 19.719 -12.367 -15.266 1 93.38 240 ALA A C 1
ATOM 1929 O O . ALA A 1 240 ? 18.75 -12.727 -14.594 1 93.38 240 ALA A O 1
ATOM 1930 N N . THR A 1 241 ? 20.828 -11.859 -14.766 1 96.88 241 THR A N 1
ATOM 1931 C CA . THR A 1 241 ? 20.891 -11.523 -13.352 1 96.88 241 THR A CA 1
ATOM 1932 C C . THR A 1 241 ? 20.359 -10.109 -13.109 1 96.88 241 THR A C 1
ATOM 1934 O O . THR A 1 241 ? 20.844 -9.148 -13.711 1 96.88 241 THR A O 1
ATOM 1937 N N . ARG A 1 242 ? 19.375 -10.039 -12.242 1 97.44 242 ARG A N 1
ATOM 1938 C CA . ARG A 1 242 ? 18.75 -8.734 -12.008 1 97.44 242 ARG A CA 1
ATOM 1939 C C . ARG A 1 242 ? 18.281 -8.602 -10.57 1 97.44 242 ARG A C 1
ATOM 1941 O O . ARG A 1 242 ? 18.172 -9.602 -9.852 1 97.44 242 ARG A O 1
ATOM 1948 N N . ARG A 1 243 ? 18.094 -7.402 -10.094 1 97.38 243 ARG A N 1
ATOM 1949 C CA . ARG A 1 243 ? 17.391 -7.098 -8.852 1 97.38 243 ARG A CA 1
ATOM 1950 C C . ARG A 1 243 ? 16.344 -6 -9.07 1 97.38 243 ARG A C 1
ATOM 1952 O O . ARG A 1 243 ? 16.594 -5.039 -9.797 1 97.38 243 ARG A O 1
ATOM 1959 N N . GLU A 1 244 ? 15.227 -6.254 -8.531 1 98.12 244 GLU A N 1
ATOM 1960 C CA . GLU A 1 244 ? 14.102 -5.336 -8.648 1 98.12 244 GLU A CA 1
ATOM 1961 C C . GLU A 1 244 ? 13.484 -5.035 -7.285 1 98.12 244 GLU A C 1
ATOM 1963 O O . GLU A 1 244 ? 13.57 -5.852 -6.367 1 98.12 244 GLU A O 1
ATOM 1968 N N . THR A 1 245 ? 12.797 -3.873 -7.172 1 98.38 245 THR A N 1
ATOM 1969 C CA . THR A 1 245 ? 12.07 -3.559 -5.945 1 98.38 245 THR A CA 1
ATOM 1970 C C . THR A 1 245 ? 10.805 -4.398 -5.84 1 98.38 245 THR A C 1
ATOM 1972 O O . THR A 1 245 ? 10.258 -4.57 -4.746 1 98.38 245 THR A O 1
ATOM 1975 N N . CYS A 1 246 ? 10.312 -4.953 -6.918 1 98.06 246 CYS A N 1
ATOM 1976 C CA . CYS A 1 246 ? 9.109 -5.77 -6.805 1 98.06 246 CYS A CA 1
ATOM 1977 C C . CYS A 1 246 ? 9.445 -7.176 -6.328 1 98.06 246 CYS A C 1
ATOM 1979 O O . CYS A 1 246 ? 10.547 -7.676 -6.578 1 98.06 246 CYS A O 1
ATOM 1981 N N . SER A 1 247 ? 8.547 -7.762 -5.535 1 98.44 247 SER A N 1
ATOM 1982 C CA . SER A 1 247 ? 8.641 -9.172 -5.176 1 98.44 247 SER A CA 1
ATOM 1983 C C . SER A 1 247 ? 7.91 -10.047 -6.188 1 98.44 247 SER A C 1
ATOM 1985 O O . SER A 1 247 ? 7.148 -9.547 -7.016 1 98.44 247 SER A O 1
ATOM 1987 N N . ARG A 1 248 ? 8.203 -11.359 -6.125 1 98.62 248 ARG A N 1
ATOM 1988 C CA . ARG A 1 248 ? 7.625 -12.273 -7.105 1 98.62 248 ARG A CA 1
ATOM 1989 C C . ARG A 1 248 ? 7.25 -13.602 -6.461 1 98.62 248 ARG A C 1
ATOM 1991 O O . ARG A 1 248 ? 7.953 -14.086 -5.566 1 98.62 248 ARG A O 1
ATOM 1998 N N . VAL A 1 249 ? 6.168 -14.117 -6.887 1 98.94 249 VAL A N 1
ATOM 1999 C CA . VAL A 1 249 ? 5.828 -15.531 -6.707 1 98.94 249 VAL A CA 1
ATOM 2000 C C . VAL A 1 249 ? 6.016 -16.281 -8.023 1 98.94 249 VAL A C 1
ATOM 2002 O O . VAL A 1 249 ? 5.395 -15.938 -9.031 1 98.94 249 VAL A O 1
ATOM 2005 N N . VAL A 1 250 ? 6.863 -17.281 -8 1 98.94 250 VAL A N 1
ATOM 2006 C CA . VAL A 1 250 ? 7.23 -18 -9.219 1 98.94 250 VAL A CA 1
ATOM 2007 C C . VAL A 1 250 ? 6.691 -19.422 -9.164 1 98.94 250 VAL A C 1
ATOM 2009 O O . VAL A 1 250 ? 6.844 -20.109 -8.148 1 98.94 250 VAL A O 1
ATOM 2012 N N . HIS A 1 251 ? 6.035 -19.828 -10.203 1 98.94 251 HIS A N 1
ATOM 2013 C CA . HIS A 1 251 ? 5.531 -21.188 -10.375 1 98.94 251 HIS A CA 1
ATOM 2014 C C . HIS A 1 251 ? 6.227 -21.891 -11.531 1 98.94 251 HIS A C 1
ATOM 2016 O O . HIS A 1 251 ? 6.328 -21.344 -12.625 1 98.94 251 HIS A O 1
ATOM 2022 N N . VAL A 1 252 ? 6.656 -23.109 -11.289 1 98.75 252 VAL A N 1
ATOM 2023 C CA . VAL A 1 252 ? 7.375 -23.875 -12.305 1 98.75 252 VAL A CA 1
ATOM 2024 C C . VAL A 1 252 ? 6.379 -24.609 -13.195 1 98.75 252 VAL A C 1
ATOM 2026 O O . VAL A 1 252 ? 5.812 -25.641 -12.797 1 98.75 252 VAL A O 1
ATOM 2029 N N . TYR A 1 253 ? 6.227 -24.125 -14.383 1 98.69 253 TYR A N 1
ATOM 2030 C CA . TYR A 1 253 ? 5.305 -24.75 -15.32 1 98.69 253 TYR A CA 1
ATOM 2031 C C . TYR A 1 253 ? 5.863 -26.078 -15.828 1 98.69 253 TYR A C 1
ATOM 2033 O O . TYR A 1 253 ? 5.168 -27.094 -15.812 1 98.69 253 TYR A O 1
ATOM 2041 N N . SER A 1 254 ? 7.098 -26.047 -16.281 1 97.75 254 SER A N 1
ATOM 2042 C CA . SER A 1 254 ? 7.797 -27.25 -16.734 1 97.75 254 SER A CA 1
ATOM 2043 C C . SER A 1 254 ? 9.312 -27.062 -16.656 1 97.75 254 SER A C 1
ATOM 2045 O O . SER A 1 254 ? 9.805 -25.938 -16.578 1 97.75 254 SER A O 1
ATOM 2047 N N . GLY A 1 255 ? 9.961 -28.203 -16.625 1 96.75 255 GLY A N 1
ATOM 2048 C CA . GLY A 1 255 ? 11.414 -28.188 -16.516 1 96.75 255 GLY A CA 1
ATOM 2049 C C . GLY A 1 255 ? 11.891 -28.281 -15.078 1 96.75 255 GLY A C 1
ATOM 2050 O O . GLY A 1 255 ? 11.102 -28.547 -14.172 1 96.75 255 GLY A O 1
ATOM 2051 N N . GLN A 1 256 ? 13.25 -28.297 -14.945 1 96.62 256 GLN A N 1
ATOM 2052 C CA . GLN A 1 256 ? 13.891 -28.391 -13.641 1 96.62 256 GLN A CA 1
ATOM 2053 C C . GLN A 1 256 ? 15.156 -27.531 -13.586 1 96.62 256 GLN A C 1
ATOM 2055 O O . GLN A 1 256 ? 15.836 -27.359 -14.602 1 96.62 256 GLN A O 1
ATOM 2060 N N . GLY A 1 257 ? 15.367 -26.969 -12.398 1 97.5 257 GLY A N 1
ATOM 2061 C CA . GLY A 1 257 ? 16.531 -26.109 -12.25 1 97.5 257 GLY A CA 1
ATOM 2062 C C . GLY A 1 257 ? 16.688 -25.562 -10.844 1 97.5 257 GLY A C 1
ATOM 2063 O O . GLY A 1 257 ? 16.344 -26.219 -9.875 1 97.5 257 GLY A O 1
ATOM 2064 N N . ARG A 1 258 ? 17.438 -24.5 -10.82 1 98.19 258 ARG A N 1
ATOM 2065 C CA . ARG A 1 258 ? 17.688 -23.859 -9.539 1 98.19 258 ARG A CA 1
ATOM 2066 C C . ARG A 1 258 ? 17.688 -22.344 -9.688 1 98.19 258 ARG A C 1
ATOM 2068 O O . ARG A 1 258 ? 18 -21.812 -10.75 1 98.19 258 ARG A O 1
ATOM 2075 N N . THR A 1 259 ? 17.359 -21.672 -8.617 1 98.62 259 THR A N 1
ATOM 2076 C CA . THR A 1 259 ? 17.422 -20.219 -8.531 1 98.62 259 THR A CA 1
ATOM 2077 C C . THR A 1 259 ? 18.422 -19.781 -7.469 1 98.62 259 THR A C 1
ATOM 2079 O O . THR A 1 259 ? 18.375 -20.266 -6.336 1 98.62 259 THR A O 1
ATOM 2082 N N . GLU A 1 260 ? 19.344 -18.953 -7.855 1 98.62 260 GLU A N 1
ATOM 2083 C CA . GLU A 1 260 ? 20.297 -18.344 -6.934 1 98.62 260 GLU A CA 1
ATOM 2084 C C . GLU A 1 260 ? 19.844 -16.938 -6.527 1 98.62 260 GLU A C 1
ATOM 2086 O O . GLU A 1 260 ? 19.547 -16.094 -7.387 1 98.62 260 GLU A O 1
ATOM 2091 N N . LEU A 1 261 ? 19.797 -16.75 -5.223 1 98.56 261 LEU A N 1
ATOM 2092 C CA . LEU A 1 261 ? 19.375 -15.469 -4.691 1 98.56 261 LEU A CA 1
ATOM 2093 C C . LEU A 1 261 ? 20.422 -14.898 -3.742 1 98.56 261 LEU A C 1
ATOM 2095 O O . LEU A 1 261 ? 21.062 -15.648 -3.01 1 98.56 261 LEU A O 1
ATOM 2099 N N . VAL A 1 262 ? 20.625 -13.586 -3.787 1 98.06 262 VAL A N 1
ATOM 2100 C CA . VAL A 1 262 ? 21.391 -12.852 -2.795 1 98.06 262 VAL A CA 1
ATOM 2101 C C . VAL A 1 262 ? 20.547 -11.719 -2.215 1 98.06 262 VAL A C 1
ATOM 2103 O O . VAL A 1 262 ? 20.156 -10.797 -2.934 1 98.06 262 VAL A O 1
ATOM 2106 N N . ASP A 1 263 ? 20.281 -11.781 -0.933 1 95.38 263 ASP A N 1
ATOM 2107 C CA . ASP A 1 263 ? 19.406 -10.789 -0.328 1 95.38 263 ASP A CA 1
ATOM 2108 C C . ASP A 1 263 ? 20.141 -9.477 -0.07 1 95.38 263 ASP A C 1
ATOM 2110 O O . ASP A 1 263 ? 21.312 -9.336 -0.437 1 95.38 263 ASP A O 1
ATOM 2114 N N . VAL A 1 264 ? 19.422 -8.57 0.533 1 91.88 264 VAL A N 1
ATOM 2115 C CA . VAL A 1 264 ? 19.938 -7.215 0.702 1 91.88 264 VAL A CA 1
ATOM 2116 C C . VAL A 1 264 ? 21.125 -7.227 1.66 1 91.88 264 VAL A C 1
ATOM 2118 O O . VAL A 1 264 ? 21.984 -6.348 1.602 1 91.88 264 VAL A O 1
ATOM 2121 N N . LYS A 1 265 ? 21.219 -8.227 2.492 1 91.88 265 LYS A N 1
ATOM 2122 C CA . LYS A 1 265 ? 22.297 -8.336 3.467 1 91.88 265 LYS A CA 1
ATOM 2123 C C . LYS A 1 265 ? 23.484 -9.117 2.895 1 91.88 265 LYS A C 1
ATOM 2125 O O . LYS A 1 265 ? 24.484 -9.312 3.57 1 91.88 265 LYS A O 1
ATOM 2130 N N . GLY A 1 266 ? 23.25 -9.656 1.751 1 95.19 266 GLY A N 1
ATOM 2131 C CA . GLY A 1 266 ? 24.328 -10.398 1.102 1 95.19 266 GLY A CA 1
ATOM 2132 C C . GLY A 1 266 ? 24.219 -11.891 1.304 1 95.19 266 GLY A C 1
ATOM 2133 O O . GLY A 1 266 ? 25.094 -12.648 0.851 1 95.19 266 GLY A O 1
ATOM 2134 N N . ASN A 1 267 ? 23.219 -12.328 1.951 1 96.88 267 ASN A N 1
ATOM 2135 C CA . ASN A 1 267 ? 23.031 -13.758 2.16 1 96.88 267 ASN A CA 1
ATOM 2136 C C . ASN A 1 267 ? 22.641 -14.469 0.867 1 96.88 267 ASN A C 1
ATOM 2138 O O . ASN A 1 267 ? 21.781 -13.992 0.131 1 96.88 267 ASN A O 1
ATOM 2142 N N . LYS A 1 268 ? 23.312 -15.609 0.696 1 98.25 268 LYS A N 1
ATOM 2143 C CA . LYS A 1 268 ? 23.031 -16.391 -0.5 1 98.25 268 LYS A CA 1
ATOM 2144 C C . LYS A 1 268 ? 22.062 -17.547 -0.195 1 98.25 268 LYS A C 1
ATOM 2146 O O . LYS A 1 268 ? 22.188 -18.203 0.841 1 98.25 268 LYS A O 1
ATOM 2151 N N . THR A 1 269 ? 21.125 -17.734 -1.042 1 98.44 269 THR A N 1
ATOM 2152 C CA . THR A 1 269 ? 20.172 -18.844 -0.982 1 98.44 269 THR A CA 1
ATOM 2153 C C . THR A 1 269 ? 20.016 -19.5 -2.352 1 98.44 269 THR A C 1
ATOM 2155 O O . THR A 1 269 ? 19.953 -18.797 -3.371 1 98.44 269 THR A O 1
ATOM 2158 N N . VAL A 1 270 ? 20 -20.828 -2.375 1 98.69 270 VAL A N 1
ATOM 2159 C CA . VAL A 1 270 ? 19.734 -21.562 -3.602 1 98.69 270 VAL A CA 1
ATOM 2160 C C . VAL A 1 270 ? 18.469 -22.406 -3.438 1 98.69 270 VAL A C 1
ATOM 2162 O O . VAL A 1 270 ? 18.344 -23.156 -2.475 1 98.69 270 VAL A O 1
ATOM 2165 N N . LEU A 1 271 ? 17.562 -22.25 -4.336 1 98.56 271 LEU A N 1
ATOM 2166 C CA . LEU A 1 271 ? 16.328 -23.031 -4.355 1 98.56 271 LEU A CA 1
ATOM 2167 C C . LEU A 1 271 ? 16.312 -23.984 -5.539 1 98.56 271 LEU A C 1
ATOM 2169 O O . LEU A 1 271 ? 16.344 -23.547 -6.695 1 98.56 271 LEU A O 1
ATOM 2173 N N . GLU A 1 272 ? 16.25 -25.25 -5.293 1 98.31 272 GLU A N 1
ATOM 2174 C CA . GLU A 1 272 ? 16.109 -26.25 -6.348 1 98.31 272 GLU A CA 1
ATOM 2175 C C . GLU A 1 272 ? 14.633 -26.578 -6.59 1 98.31 272 GLU A C 1
ATOM 2177 O O . GLU A 1 272 ? 13.898 -26.891 -5.648 1 98.31 272 GLU A O 1
ATOM 2182 N N . TRP A 1 273 ? 14.25 -26.516 -7.828 1 97.81 273 TRP A N 1
ATOM 2183 C CA . TRP A 1 273 ? 12.82 -26.641 -8.07 1 97.81 273 TRP A CA 1
ATOM 2184 C C . TRP A 1 273 ? 12.539 -27.641 -9.188 1 97.81 273 TRP A C 1
ATOM 2186 O O . TRP A 1 273 ? 13.406 -27.906 -10.023 1 97.81 273 TRP A O 1
ATOM 2196 N N . LYS A 1 274 ? 11.344 -28.234 -9.102 1 97.06 274 LYS A N 1
ATOM 2197 C CA . LYS A 1 274 ? 10.766 -29.188 -10.055 1 97.06 274 LYS A CA 1
ATOM 2198 C C . LYS A 1 274 ? 9.391 -28.719 -10.523 1 97.06 274 LYS A C 1
ATOM 2200 O O . LYS A 1 274 ? 8.859 -27.719 -10.016 1 97.06 274 LYS A O 1
ATOM 2205 N N . PRO A 1 275 ? 8.852 -29.453 -11.523 1 97.62 275 PRO A N 1
ATOM 2206 C CA . PRO A 1 275 ? 7.562 -29.016 -12.062 1 97.62 275 PRO A CA 1
ATOM 2207 C C . PRO A 1 275 ? 6.5 -28.844 -10.984 1 97.62 275 PRO A C 1
ATOM 2209 O O . PRO A 1 275 ? 6.379 -29.688 -10.086 1 97.62 275 PRO A O 1
ATOM 2212 N N . ASN A 1 276 ? 5.812 -27.719 -11.062 1 98.62 276 ASN A N 1
ATOM 2213 C CA . ASN A 1 276 ? 4.652 -27.359 -10.258 1 98.62 276 ASN A CA 1
ATOM 2214 C C . ASN A 1 276 ? 5.066 -26.812 -8.891 1 98.62 276 ASN A C 1
ATOM 2216 O O . ASN A 1 276 ? 4.215 -26.406 -8.102 1 98.62 276 ASN A O 1
ATOM 2220 N N . ASP A 1 277 ? 6.355 -26.781 -8.578 1 98.62 277 ASP A N 1
ATOM 2221 C CA . ASP A 1 277 ? 6.797 -26.078 -7.375 1 98.62 277 ASP A CA 1
ATOM 2222 C C . ASP A 1 277 ? 6.52 -24.578 -7.48 1 98.62 277 ASP A C 1
ATOM 2224 O O . ASP A 1 277 ? 6.406 -24.047 -8.578 1 98.62 277 ASP A O 1
ATOM 2228 N N . THR A 1 278 ? 6.316 -23.938 -6.328 1 98.88 278 THR A N 1
ATOM 2229 C CA . THR A 1 278 ? 6.168 -22.484 -6.234 1 98.88 278 THR A CA 1
ATOM 2230 C C . THR A 1 278 ? 7.188 -21.906 -5.262 1 98.88 278 THR A C 1
ATOM 2232 O O . THR A 1 278 ? 7.434 -22.469 -4.195 1 98.88 278 THR A O 1
ATOM 2235 N N . PHE A 1 279 ? 7.805 -20.797 -5.629 1 98.88 279 PHE A N 1
ATOM 2236 C CA . PHE A 1 279 ? 8.742 -20.172 -4.711 1 98.88 279 PHE A CA 1
ATOM 2237 C C . PHE A 1 279 ? 8.664 -18.656 -4.812 1 98.88 279 PHE A C 1
ATOM 2239 O O . PHE A 1 279 ? 7.977 -18.125 -5.684 1 98.88 279 PHE A O 1
ATOM 2246 N N . VAL A 1 280 ? 9.352 -17.953 -3.844 1 98.81 280 VAL A N 1
ATOM 2247 C CA . VAL A 1 280 ? 9.25 -16.5 -3.83 1 98.81 280 VAL A CA 1
ATOM 2248 C C . VAL A 1 280 ? 10.641 -15.883 -3.961 1 98.81 280 VAL A C 1
ATOM 2250 O O . VAL A 1 280 ? 11.625 -16.453 -3.496 1 98.81 280 VAL A O 1
ATOM 2253 N N . VAL A 1 281 ? 10.664 -14.797 -4.656 1 98.69 281 VAL A N 1
ATOM 2254 C CA . VAL A 1 281 ? 11.812 -13.898 -4.73 1 98.69 281 VAL A CA 1
ATOM 2255 C C . VAL A 1 281 ? 11.5 -12.609 -3.984 1 98.69 281 VAL A C 1
ATOM 2257 O O . VAL A 1 281 ? 10.703 -11.789 -4.445 1 98.69 281 VAL A O 1
ATOM 2260 N N . PRO A 1 282 ? 12.148 -12.359 -2.857 1 98.44 282 PRO A N 1
ATOM 2261 C CA . PRO A 1 282 ? 11.891 -11.141 -2.092 1 98.44 282 PRO A CA 1
ATOM 2262 C C . PRO A 1 282 ? 12.328 -9.875 -2.828 1 98.44 282 PRO A C 1
ATOM 2264 O O . PRO A 1 282 ? 13.195 -9.945 -3.711 1 98.44 282 PRO A O 1
ATOM 2267 N N . ALA A 1 283 ? 11.758 -8.781 -2.408 1 98.25 283 ALA A N 1
ATOM 2268 C CA . ALA A 1 283 ? 12.117 -7.488 -2.98 1 98.25 283 ALA A CA 1
ATOM 2269 C C . ALA A 1 283 ? 13.617 -7.23 -2.861 1 98.25 283 ALA A C 1
ATOM 2271 O O . ALA A 1 283 ? 14.227 -7.543 -1.836 1 98.25 283 ALA A O 1
ATOM 2272 N N . TRP A 1 284 ? 14.219 -6.727 -3.922 1 98 284 TRP A N 1
ATOM 2273 C CA . TRP A 1 284 ? 15.57 -6.188 -4.012 1 98 284 TRP A CA 1
ATOM 2274 C C . TRP A 1 284 ? 16.609 -7.277 -3.771 1 98 284 TRP A C 1
ATOM 2276 O O . TRP A 1 284 ? 17.703 -7.008 -3.264 1 98 284 TRP A O 1
ATOM 2286 N N . SER A 1 285 ? 16.281 -8.508 -4.078 1 97.88 285 SER A N 1
ATOM 2287 C CA . SER A 1 285 ? 17.219 -9.617 -4.109 1 97.88 285 SER A CA 1
ATOM 2288 C C . SER A 1 285 ? 17.797 -9.812 -5.512 1 97.88 285 SER A C 1
ATOM 2290 O O . SER A 1 285 ? 17.078 -9.734 -6.5 1 97.88 285 SER A O 1
ATOM 2292 N N . TRP A 1 286 ? 19.094 -10.062 -5.555 1 98.25 286 TRP A N 1
ATOM 2293 C CA . TRP A 1 286 ? 19.641 -10.547 -6.82 1 98.25 286 TRP A CA 1
ATOM 2294 C C . TRP A 1 286 ? 19.141 -11.945 -7.133 1 98.25 286 TRP A C 1
ATOM 2296 O O . TRP A 1 286 ? 19.078 -12.805 -6.25 1 98.25 286 TRP A O 1
ATOM 2306 N N . VAL A 1 287 ? 18.766 -12.148 -8.414 1 98.56 287 VAL A N 1
ATOM 2307 C CA . VAL A 1 287 ? 18.188 -13.445 -8.742 1 98.56 287 VAL A CA 1
ATOM 2308 C C . VAL A 1 287 ? 18.703 -13.906 -10.102 1 98.56 287 VAL A C 1
ATOM 2310 O O . VAL A 1 287 ? 18.812 -13.109 -11.039 1 98.56 287 VAL A O 1
ATOM 2313 N N . THR A 1 288 ? 19.062 -15.125 -10.195 1 98.25 288 THR A N 1
ATOM 2314 C CA . THR A 1 288 ? 19.391 -15.828 -11.43 1 98.25 288 THR A CA 1
ATOM 2315 C C . THR A 1 288 ? 18.797 -17.234 -11.438 1 98.25 288 THR A C 1
ATOM 2317 O O . THR A 1 288 ? 18.953 -17.984 -10.469 1 98.25 288 THR A O 1
ATOM 2320 N N . HIS A 1 289 ? 18.078 -17.516 -12.484 1 98.12 289 HIS A N 1
ATOM 2321 C CA . HIS A 1 289 ? 17.578 -18.875 -12.688 1 98.12 289 HIS A CA 1
ATOM 2322 C C . HIS A 1 289 ? 18.516 -19.688 -13.57 1 98.12 289 HIS A C 1
ATOM 2324 O O . HIS A 1 289 ? 19.016 -19.188 -14.578 1 98.12 289 HIS A O 1
ATOM 2330 N N . HIS A 1 290 ? 18.688 -20.906 -13.195 1 97.31 290 HIS A N 1
ATOM 2331 C CA . HIS A 1 290 ? 19.453 -21.859 -13.977 1 97.31 290 HIS A CA 1
ATOM 2332 C C . HIS A 1 290 ? 18.656 -23.109 -14.281 1 97.31 290 HIS A C 1
ATOM 2334 O O . HIS A 1 290 ? 17.969 -23.641 -13.406 1 97.31 290 HIS A O 1
ATOM 2340 N N . THR A 1 291 ? 18.812 -23.516 -15.555 1 94.94 291 THR A N 1
ATOM 2341 C CA . THR A 1 291 ? 18.203 -24.781 -15.938 1 94.94 291 THR A CA 1
ATOM 2342 C C . THR A 1 291 ? 19.234 -25.906 -15.953 1 94.94 291 THR A C 1
ATOM 2344 O O . THR A 1 291 ? 20.359 -25.703 -16.406 1 94.94 291 THR A O 1
ATOM 2347 N N . GLY A 1 292 ? 19.109 -26.984 -15.32 1 83.69 292 GLY A N 1
ATOM 2348 C CA . GLY A 1 292 ? 20.031 -28.094 -15.234 1 83.69 292 GLY A CA 1
ATOM 2349 C C . GLY A 1 292 ? 19.906 -29.062 -16.391 1 83.69 292 GLY A C 1
ATOM 2350 O O . GLY A 1 292 ? 20.906 -29.453 -17 1 83.69 292 GLY A O 1
ATOM 2351 N N . HIS A 1 293 ? 18.812 -29.656 -16.609 1 77.75 293 HIS A N 1
ATOM 2352 C CA . HIS A 1 293 ? 18.531 -30.875 -17.375 1 77.75 293 HIS A CA 1
ATOM 2353 C C . HIS A 1 293 ? 18.5 -30.594 -18.875 1 77.75 293 HIS A C 1
ATOM 2355 O O . HIS A 1 293 ? 18.672 -29.453 -19.297 1 77.75 293 HIS A O 1
ATOM 2361 N N . GLN A 1 294 ? 18.328 -31.641 -19.594 1 85.69 294 GLN A N 1
ATOM 2362 C CA . GLN A 1 294 ? 18.375 -31.672 -21.062 1 85.69 294 GLN A CA 1
ATOM 2363 C C . GLN A 1 294 ? 17.125 -31.031 -21.656 1 85.69 294 GLN A C 1
ATOM 2365 O O . GLN A 1 294 ? 16.969 -30.984 -22.891 1 85.69 294 GLN A O 1
ATOM 2370 N N . VAL A 1 295 ? 16.328 -30.375 -20.719 1 92.88 295 VAL A N 1
ATOM 2371 C CA . VAL A 1 295 ? 15.133 -29.797 -21.297 1 92.88 295 VAL A CA 1
ATOM 2372 C C . VAL A 1 295 ? 15.023 -28.328 -20.875 1 92.88 295 VAL A C 1
ATOM 2374 O O . VAL A 1 295 ? 15.555 -27.938 -19.844 1 92.88 295 VAL A O 1
ATOM 2377 N N . ASP A 1 296 ? 14.305 -27.594 -21.719 1 97.19 296 ASP A N 1
ATOM 2378 C CA . ASP A 1 296 ? 14.016 -26.188 -21.406 1 97.19 296 ASP A CA 1
ATOM 2379 C C . ASP A 1 296 ? 13.102 -26.078 -20.203 1 97.19 296 ASP A C 1
ATOM 2381 O O . ASP A 1 296 ? 12.352 -27.016 -19.891 1 97.19 296 ASP A O 1
ATOM 2385 N N . SER A 1 297 ? 13.266 -25.016 -19.484 1 98.12 297 SER A N 1
ATOM 2386 C CA . SER A 1 297 ? 12.359 -24.734 -18.375 1 98.12 297 SER A CA 1
ATOM 2387 C C . SER A 1 297 ? 11.477 -23.531 -18.688 1 98.12 297 SER A C 1
ATOM 2389 O O . SER A 1 297 ? 11.93 -22.562 -19.281 1 98.12 297 SER A O 1
ATOM 2391 N N . TYR A 1 298 ? 10.195 -23.656 -18.328 1 98.56 298 TYR A N 1
ATOM 2392 C CA . TYR A 1 298 ? 9.219 -22.578 -18.438 1 98.56 298 TYR A CA 1
ATOM 2393 C C . TYR A 1 298 ? 8.648 -22.219 -17.078 1 98.56 298 TYR A C 1
ATOM 2395 O O . TYR A 1 298 ? 8.156 -23.078 -16.344 1 98.56 298 TYR A O 1
ATOM 2403 N N . LEU A 1 299 ? 8.797 -20.906 -16.734 1 98.75 299 LEU A N 1
ATOM 2404 C CA . LEU A 1 299 ? 8.32 -20.391 -15.453 1 98.75 299 LEU A CA 1
ATOM 2405 C C . LEU A 1 299 ? 7.203 -19.375 -15.664 1 98.75 299 LEU A C 1
ATOM 2407 O O . LEU A 1 299 ? 7.258 -18.562 -16.594 1 98.75 299 LEU A O 1
ATOM 2411 N N . PHE A 1 300 ? 6.168 -19.453 -14.82 1 98.88 300 PHE A N 1
ATOM 2412 C CA . PHE A 1 300 ? 5.199 -18.375 -14.656 1 98.88 300 PHE A CA 1
ATOM 2413 C C . PHE A 1 300 ? 5.438 -17.625 -13.344 1 98.88 300 PHE A C 1
ATOM 2415 O O . PHE A 1 300 ? 5.797 -18.234 -12.336 1 98.88 300 PHE A O 1
ATOM 2422 N N . SER A 1 301 ? 5.215 -16.312 -13.375 1 98.88 301 SER A N 1
ATOM 2423 C CA . SER A 1 301 ? 5.297 -15.578 -12.117 1 98.88 301 SER A CA 1
ATOM 2424 C C . SER A 1 301 ? 4.332 -14.391 -12.102 1 98.88 301 SER A C 1
ATOM 2426 O O . SER A 1 301 ? 3.918 -13.914 -13.164 1 98.88 301 SER A O 1
ATOM 2428 N N . PHE A 1 302 ? 3.887 -14.023 -10.93 1 98.94 302 PHE A N 1
ATOM 2429 C CA . PHE A 1 302 ? 3.223 -12.742 -10.742 1 98.94 302 PHE A CA 1
ATOM 2430 C C . PHE A 1 302 ? 3.943 -11.906 -9.695 1 98.94 302 PHE A C 1
ATOM 2432 O O . PHE A 1 302 ? 4.695 -12.438 -8.875 1 98.94 302 PHE A O 1
ATOM 2439 N N . ASN A 1 303 ? 3.805 -10.609 -9.805 1 98.81 303 ASN A N 1
ATOM 2440 C CA . ASN A 1 303 ? 4.598 -9.656 -9.039 1 98.81 303 ASN A CA 1
ATOM 2441 C C . ASN A 1 303 ? 3.822 -8.375 -8.766 1 98.81 303 ASN A C 1
ATOM 2443 O O . ASN A 1 303 ? 2.701 -8.203 -9.25 1 98.81 303 ASN A O 1
ATOM 2447 N N . ASP A 1 304 ? 4.41 -7.492 -7.949 1 98.75 304 ASP A N 1
ATOM 2448 C CA . ASP A 1 304 ? 3.754 -6.234 -7.609 1 98.75 304 ASP A CA 1
ATOM 2449 C C . ASP A 1 304 ? 4.367 -5.07 -8.383 1 98.75 304 ASP A C 1
ATOM 2451 O O . ASP A 1 304 ? 4.391 -3.938 -7.891 1 98.75 304 ASP A O 1
ATOM 2455 N N . LYS A 1 305 ? 4.871 -5.273 -9.578 1 98.69 305 LYS A N 1
ATOM 2456 C CA . LYS A 1 305 ? 5.48 -4.234 -10.406 1 98.69 305 LYS A CA 1
ATOM 2457 C C . LYS A 1 305 ? 4.473 -3.143 -10.75 1 98.69 305 LYS A C 1
ATOM 2459 O O . LYS A 1 305 ? 4.754 -1.954 -10.586 1 98.69 305 LYS A O 1
ATOM 2464 N N . PRO A 1 306 ? 3.242 -3.492 -11.188 1 98.75 306 PRO A N 1
ATOM 2465 C CA . PRO A 1 306 ? 2.283 -2.428 -11.492 1 98.75 306 PRO A CA 1
ATOM 2466 C C . PRO A 1 306 ? 1.996 -1.535 -10.281 1 98.75 306 PRO A C 1
ATOM 2468 O O . PRO A 1 306 ? 1.833 -0.322 -10.438 1 98.75 306 PRO A O 1
ATOM 2471 N N . LEU A 1 307 ? 1.916 -2.129 -9.109 1 98.56 307 LEU A N 1
ATOM 2472 C CA . LEU A 1 307 ? 1.749 -1.368 -7.879 1 98.56 307 LEU A CA 1
ATOM 2473 C C . LEU A 1 307 ? 2.844 -0.317 -7.738 1 98.56 307 LEU A C 1
ATOM 2475 O O . LEU A 1 307 ? 2.553 0.864 -7.531 1 98.56 307 LEU A O 1
ATOM 2479 N N . GLN A 1 308 ? 4.051 -0.75 -7.902 1 98.38 308 GLN A N 1
ATOM 2480 C CA . GLN A 1 308 ? 5.199 0.117 -7.672 1 98.38 308 GLN A CA 1
ATOM 2481 C C . GLN A 1 308 ? 5.324 1.17 -8.766 1 98.38 308 GLN A C 1
ATOM 2483 O O . GLN A 1 308 ? 5.703 2.312 -8.5 1 98.38 308 GLN A O 1
ATOM 2488 N N . GLU A 1 309 ? 4.984 0.765 -9.953 1 98.31 309 GLU A N 1
ATOM 2489 C CA . GLU A 1 309 ? 5.004 1.74 -11.039 1 98.31 309 GLU A CA 1
ATOM 2490 C C . GLU A 1 309 ? 3.953 2.826 -10.82 1 98.31 309 GLU A C 1
ATOM 2492 O O . GLU A 1 309 ? 4.23 4.012 -11.008 1 98.31 309 GLU A O 1
ATOM 2497 N N . ASN A 1 310 ? 2.812 2.467 -10.422 1 98.12 310 ASN A N 1
ATOM 2498 C CA . ASN A 1 310 ? 1.736 3.422 -10.18 1 98.12 310 ASN A CA 1
ATOM 2499 C C . ASN A 1 310 ? 2.074 4.367 -9.031 1 98.12 310 ASN A C 1
ATOM 2501 O O . ASN A 1 310 ? 1.627 5.516 -9.008 1 98.12 310 ASN A O 1
ATOM 2505 N N . LEU A 1 311 ? 2.963 3.914 -8.117 1 97.62 311 LEU A N 1
ATOM 2506 C CA . LEU A 1 311 ? 3.293 4.727 -6.953 1 97.62 311 LEU A CA 1
ATOM 2507 C C . LEU A 1 311 ? 4.66 5.379 -7.117 1 97.62 311 LEU A C 1
ATOM 2509 O O . LEU A 1 311 ? 5.125 6.086 -6.219 1 97.62 311 LEU A O 1
ATOM 2513 N N . GLY A 1 312 ? 5.301 5.113 -8.242 1 96.62 312 GLY A N 1
ATOM 2514 C CA . GLY A 1 312 ? 6.605 5.699 -8.508 1 96.62 312 GLY A CA 1
ATOM 2515 C C . GLY A 1 312 ? 7.715 5.082 -7.68 1 96.62 312 GLY A C 1
ATOM 2516 O O . GLY A 1 312 ? 8.672 5.766 -7.305 1 96.62 312 GLY A O 1
ATOM 2517 N N . LEU A 1 313 ? 7.621 3.803 -7.383 1 97.56 313 LEU A N 1
ATOM 2518 C CA . LEU A 1 313 ? 8.547 3.172 -6.449 1 97.56 313 LEU A CA 1
ATOM 2519 C C . LEU A 1 313 ? 9.414 2.133 -7.16 1 97.56 313 LEU A C 1
ATOM 2521 O O . LEU A 1 313 ? 10.375 1.624 -6.582 1 97.56 313 LEU A O 1
ATOM 2525 N N . TYR A 1 314 ? 9.188 1.823 -8.422 1 98.12 314 TYR A N 1
ATOM 2526 C CA . TYR A 1 314 ? 9.82 0.707 -9.109 1 98.12 314 TYR A CA 1
ATOM 2527 C C . TYR A 1 314 ? 11.266 1.043 -9.477 1 98.12 314 TYR A C 1
ATOM 2529 O O . TYR A 1 314 ? 11.547 2.146 -9.953 1 98.12 314 TYR A O 1
ATOM 2537 N N . LYS A 1 315 ? 12.156 0.154 -9.188 1 97.75 315 LYS A N 1
ATOM 2538 C CA . LYS A 1 315 ? 13.562 0.231 -9.562 1 97.75 315 LYS A CA 1
ATOM 2539 C C . LYS A 1 315 ? 14.102 -1.138 -9.977 1 97.75 315 LYS A C 1
ATOM 2541 O O . LYS A 1 315 ? 13.773 -2.15 -9.352 1 97.75 315 LYS A O 1
ATOM 2546 N N . ILE A 1 316 ? 14.938 -1.184 -11.047 1 97.5 316 ILE A N 1
ATOM 2547 C CA . ILE A 1 316 ? 15.562 -2.418 -11.508 1 97.5 316 ILE A CA 1
ATOM 2548 C C . ILE A 1 316 ? 17.047 -2.178 -11.758 1 97.5 316 ILE A C 1
ATOM 2550 O O . ILE A 1 316 ? 17.453 -1.092 -12.195 1 97.5 316 ILE A O 1
ATOM 2554 N N . GLU A 1 317 ? 17.875 -3.113 -11.406 1 97.19 317 GLU A N 1
ATOM 2555 C CA . GLU A 1 317 ? 19.297 -3.15 -11.727 1 97.19 317 GLU A CA 1
ATOM 2556 C C . GLU A 1 317 ? 19.688 -4.484 -12.359 1 97.19 317 GLU A C 1
ATOM 2558 O O . GLU A 1 317 ? 19.125 -5.527 -12.016 1 97.19 317 GLU A O 1
ATOM 2563 N N . HIS A 1 318 ? 20.578 -4.391 -13.32 1 95.69 318 HIS A N 1
ATOM 2564 C CA . HIS A 1 318 ? 21.125 -5.586 -13.953 1 95.69 318 HIS A CA 1
ATOM 2565 C C . HIS A 1 318 ? 22.609 -5.742 -13.648 1 95.69 318 HIS A C 1
ATOM 2567 O O . HIS A 1 318 ? 23.312 -4.75 -13.453 1 95.69 318 HIS A O 1
ATOM 2573 N N . LYS A 1 319 ? 23.047 -6.906 -13.461 1 86.12 319 LYS A N 1
ATOM 2574 C CA . LYS A 1 319 ? 24.5 -7.117 -13.383 1 86.12 319 LYS A CA 1
ATOM 2575 C C . LYS A 1 319 ? 25.109 -7.23 -14.773 1 86.12 319 LYS A C 1
ATOM 2577 O O . LYS A 1 319 ? 24.547 -7.863 -15.664 1 86.12 319 LYS A O 1
ATOM 2582 N N . SER A 1 320 ? 25.922 -6.117 -15.117 1 63.97 320 SER A N 1
ATOM 2583 C CA . SER A 1 320 ? 26.688 -6.152 -16.359 1 63.97 320 SER A CA 1
ATOM 2584 C C . SER A 1 320 ? 27.516 -7.422 -16.469 1 63.97 320 SER A C 1
ATOM 2586 O O . SER A 1 320 ? 28.031 -7.922 -15.461 1 63.97 320 SER A O 1
ATOM 2588 N N . LEU A 1 321 ? 27.328 -8.195 -17.5 1 48 321 LEU A N 1
ATOM 2589 C CA . LEU A 1 321 ? 28.312 -9.227 -17.812 1 48 321 LEU A CA 1
ATOM 2590 C C . LEU A 1 321 ? 29.734 -8.648 -17.828 1 48 321 LEU A C 1
ATOM 2592 O O . LEU A 1 321 ? 29.922 -7.504 -18.234 1 48 321 LEU A O 1
ATOM 2596 N N . MET B 1 1 ? -24.812 -26.922 20.938 1 23.47 1 MET B N 1
ATOM 2597 C CA . MET B 1 1 ? -23.578 -26.234 21.281 1 23.47 1 MET B CA 1
ATOM 2598 C C . MET B 1 1 ? -22.375 -26.906 20.641 1 23.47 1 MET B C 1
ATOM 2600 O O . MET B 1 1 ? -21.641 -27.641 21.297 1 23.47 1 MET B O 1
ATOM 2604 N N . LEU B 1 2 ? -22.562 -27.531 19.453 1 24.98 2 LEU B N 1
ATOM 2605 C CA . LEU B 1 2 ? -21.828 -28.594 18.781 1 24.98 2 LEU B CA 1
ATOM 2606 C C . LEU B 1 2 ? -20.375 -28.172 18.531 1 24.98 2 LEU B C 1
ATOM 2608 O O . LEU B 1 2 ? -20.125 -27.141 17.906 1 24.98 2 LEU B O 1
ATOM 2612 N N . ALA B 1 3 ? -19.594 -28.391 19.422 1 33.78 3 ALA B N 1
ATOM 2613 C CA . ALA B 1 3 ? -18.141 -28.219 19.469 1 33.78 3 ALA B CA 1
ATOM 2614 C C . ALA B 1 3 ? -17.516 -28.438 18.094 1 33.78 3 ALA B C 1
ATOM 2616 O O . ALA B 1 3 ? -17.578 -29.547 17.547 1 33.78 3 ALA B O 1
ATOM 2617 N N . GLU B 1 4 ? -17.641 -27.484 17.094 1 37.28 4 GLU B N 1
ATOM 2618 C CA . GLU B 1 4 ? -17.297 -27.484 15.68 1 37.28 4 GLU B CA 1
ATOM 2619 C C . GLU B 1 4 ? -15.961 -28.188 15.43 1 37.28 4 GLU B C 1
ATOM 2621 O O . GLU B 1 4 ? -14.93 -27.781 15.977 1 37.28 4 GLU B O 1
ATOM 2626 N N . SER B 1 5 ? -15.773 -29.438 15.406 1 43.56 5 SER B N 1
ATOM 2627 C CA . SER B 1 5 ? -14.711 -30.406 15.18 1 43.56 5 SER B CA 1
ATOM 2628 C C . SER B 1 5 ? -13.656 -29.875 14.219 1 43.56 5 SER B C 1
ATOM 2630 O O . SER B 1 5 ? -13.984 -29.438 13.109 1 43.56 5 SER B O 1
ATOM 2632 N N . ASN B 1 6 ? -12.648 -29.094 14.664 1 52.62 6 ASN B N 1
ATOM 2633 C CA . ASN B 1 6 ? -11.594 -28.406 13.938 1 52.62 6 ASN B CA 1
ATOM 2634 C C . ASN B 1 6 ? -11.008 -29.281 12.836 1 52.62 6 ASN B C 1
ATOM 2636 O O . ASN B 1 6 ? -10.164 -30.141 13.102 1 52.62 6 ASN B O 1
ATOM 2640 N N . ASN B 1 7 ? -11.797 -29.656 11.734 1 65.69 7 ASN B N 1
ATOM 2641 C CA . ASN B 1 7 ? -11.625 -30.469 10.531 1 65.69 7 ASN B CA 1
ATOM 2642 C C . ASN B 1 7 ? -10.305 -30.172 9.836 1 65.69 7 ASN B C 1
ATOM 2644 O O . ASN B 1 7 ? -10.102 -30.547 8.68 1 65.69 7 ASN B O 1
ATOM 2648 N N . CYS B 1 8 ? -9.5 -29.484 10.5 1 78.75 8 CYS B N 1
ATOM 2649 C CA . CYS B 1 8 ? -8.227 -29.234 9.844 1 78.75 8 CYS B CA 1
ATOM 2650 C C . CYS B 1 8 ? -7.09 -29.969 10.547 1 78.75 8 CYS B C 1
ATOM 2652 O O . CYS B 1 8 ? -5.914 -29.688 10.305 1 78.75 8 CYS B O 1
ATOM 2654 N N . ASP B 1 9 ? -7.406 -30.938 11.43 1 81.81 9 ASP B N 1
ATOM 2655 C CA . ASP B 1 9 ? -6.395 -31.672 12.172 1 81.81 9 ASP B CA 1
ATOM 2656 C C . ASP B 1 9 ? -5.48 -32.438 11.227 1 81.81 9 ASP B C 1
ATOM 2658 O O . ASP B 1 9 ? -4.312 -32.688 11.547 1 81.81 9 ASP B O 1
ATOM 2662 N N . PHE B 1 10 ? -6.078 -32.812 10.125 1 85.69 10 PHE B N 1
ATOM 2663 C CA . PHE B 1 10 ? -5.305 -33.562 9.156 1 85.69 10 PHE B CA 1
ATOM 2664 C C . PHE B 1 10 ? -4.102 -32.781 8.664 1 85.69 10 PHE B C 1
ATOM 2666 O O . PHE B 1 10 ? -3.109 -33.344 8.219 1 85.69 10 PHE B O 1
ATOM 2673 N N . LEU B 1 11 ? -4.117 -31.531 8.773 1 86.06 11 LEU B N 1
ATOM 2674 C CA . LEU B 1 11 ? -3.047 -30.688 8.258 1 86.06 11 LEU B CA 1
ATOM 2675 C C . LEU B 1 11 ? -1.805 -30.797 9.141 1 86.06 11 LEU B C 1
ATOM 2677 O O . LEU B 1 11 ? -0.708 -30.406 8.711 1 86.06 11 LEU B O 1
ATOM 2681 N N . LYS B 1 12 ? -1.963 -31.297 10.352 1 82.94 12 LYS B N 1
ATOM 2682 C CA . LYS B 1 12 ? -0.821 -31.5 11.234 1 82.94 12 LYS B CA 1
ATOM 2683 C C . LYS B 1 12 ? 0.202 -32.438 10.617 1 82.94 12 LYS B C 1
ATOM 2685 O O . LYS B 1 12 ? 1.402 -32.312 10.867 1 82.94 12 LYS B O 1
ATOM 2690 N N . LYS B 1 13 ? -0.359 -33.344 9.758 1 86 13 LYS B N 1
ATOM 2691 C CA . LYS B 1 13 ? 0.484 -34.281 9.047 1 86 13 LYS B CA 1
ATOM 2692 C C . LYS B 1 13 ? 1.455 -33.562 8.109 1 86 13 LYS B C 1
ATOM 2694 O O . LYS B 1 13 ? 2.467 -34.156 7.699 1 86 13 LYS B O 1
ATOM 2699 N N . TYR B 1 14 ? 1.099 -32.438 7.82 1 83.75 14 TYR B N 1
ATOM 2700 C CA . TYR B 1 14 ? 1.876 -31.703 6.828 1 83.75 14 TYR B CA 1
ATOM 2701 C C . TYR B 1 14 ? 2.578 -30.516 7.457 1 83.75 14 TYR B C 1
ATOM 2703 O O . TYR B 1 14 ? 2.885 -29.531 6.773 1 83.75 14 TYR B O 1
ATOM 2711 N N . ASP B 1 15 ? 2.836 -30.641 8.695 1 79.31 15 ASP B N 1
ATOM 2712 C CA . ASP B 1 15 ? 3.553 -29.594 9.422 1 79.31 15 ASP B CA 1
ATOM 2713 C C . ASP B 1 15 ? 4.895 -29.281 8.758 1 79.31 15 ASP B C 1
ATOM 2715 O O . ASP B 1 15 ? 5.578 -30.188 8.281 1 79.31 15 ASP B O 1
ATOM 2719 N N . GLY B 1 16 ? 5.199 -28.031 8.547 1 81.25 16 GLY B N 1
ATOM 2720 C CA . GLY B 1 16 ? 6.449 -27.609 7.926 1 81.25 16 GLY B CA 1
ATOM 2721 C C . GLY B 1 16 ? 6.289 -27.188 6.477 1 81.25 16 GLY B C 1
ATOM 2722 O O . GLY B 1 16 ? 7.211 -26.641 5.883 1 81.25 16 GLY B O 1
ATOM 2723 N N . SER B 1 17 ? 5.074 -27.453 5.988 1 86.5 17 SER B N 1
ATOM 2724 C CA . SER B 1 17 ? 4.852 -27.109 4.586 1 86.5 17 SER B CA 1
ATOM 2725 C C . SER B 1 17 ? 4.543 -25.625 4.418 1 86.5 17 SER B C 1
ATOM 2727 O O . SER B 1 17 ? 4.461 -25.125 3.293 1 86.5 17 SER B O 1
ATOM 2729 N N . HIS B 1 18 ? 4.402 -24.922 5.5 1 91.56 18 HIS B N 1
ATOM 2730 C CA . HIS B 1 18 ? 4.117 -23.484 5.496 1 91.56 18 HIS B CA 1
ATOM 2731 C C . HIS B 1 18 ? 2.877 -23.172 4.664 1 91.56 18 HIS B C 1
ATOM 2733 O O . HIS B 1 18 ? 2.895 -22.266 3.828 1 91.56 18 HIS B O 1
ATOM 2739 N N . VAL B 1 19 ? 1.902 -24.094 4.875 1 92.94 19 VAL B N 1
ATOM 2740 C CA . VAL B 1 19 ? 0.576 -23.859 4.312 1 92.94 19 VAL B CA 1
ATOM 2741 C C . VAL B 1 19 ? -0.45 -23.75 5.438 1 92.94 19 VAL B C 1
ATOM 2743 O O . VAL B 1 19 ? -0.272 -24.328 6.508 1 92.94 19 VAL B O 1
ATOM 2746 N N . GLU B 1 20 ? -1.448 -22.906 5.293 1 90.31 20 GLU B N 1
ATOM 2747 C CA . GLU B 1 20 ? -2.564 -22.75 6.219 1 90.31 20 GLU B CA 1
ATOM 2748 C C . GLU B 1 20 ? -3.896 -22.719 5.477 1 90.31 20 GLU B C 1
ATOM 2750 O O . GLU B 1 20 ? -3.975 -22.219 4.352 1 90.31 20 GLU B O 1
ATOM 2755 N N . PRO B 1 21 ? -4.918 -23.25 6.086 1 89.38 21 PRO B N 1
ATOM 2756 C CA . PRO B 1 21 ? -6.223 -23.281 5.418 1 89.38 21 PRO B CA 1
ATOM 2757 C C . PRO B 1 21 ? -6.898 -21.906 5.391 1 89.38 21 PRO B C 1
ATOM 2759 O O . PRO B 1 21 ? -7.133 -21.312 6.441 1 89.38 21 PRO B O 1
ATOM 2762 N N . LEU B 1 22 ? -7.27 -21.484 4.242 1 86.56 22 LEU B N 1
ATOM 2763 C CA . LEU B 1 22 ? -7.941 -20.203 4.094 1 86.56 22 LEU B CA 1
ATOM 2764 C C . LEU B 1 22 ? -9.344 -20.25 4.688 1 86.56 22 LEU B C 1
ATOM 2766 O O . LEU B 1 22 ? -9.82 -19.266 5.266 1 86.56 22 LEU B O 1
ATOM 2770 N N . TRP B 1 23 ? -10.016 -21.375 4.535 1 82.62 23 TRP B N 1
ATOM 2771 C CA . TRP B 1 23 ? -11.43 -21.484 4.879 1 82.62 23 TRP B CA 1
ATOM 2772 C C . TRP B 1 23 ? -11.641 -21.312 6.375 1 82.62 23 TRP B C 1
ATOM 2774 O O . TRP B 1 23 ? -12.773 -21.125 6.832 1 82.62 23 TRP B O 1
ATOM 2784 N N . THR B 1 24 ? -10.594 -21.281 7.152 1 80.81 24 THR B N 1
ATOM 2785 C CA . THR B 1 24 ? -10.727 -21.094 8.594 1 80.81 24 THR B CA 1
ATOM 2786 C C . THR B 1 24 ? -10.625 -19.609 8.953 1 80.81 24 THR B C 1
ATOM 2788 O O . THR B 1 24 ? -10.938 -19.219 10.078 1 80.81 24 THR B O 1
ATOM 2791 N N . VAL B 1 25 ? -10.172 -18.766 7.945 1 79.44 25 VAL B N 1
ATOM 2792 C CA . VAL B 1 25 ? -9.898 -17.375 8.297 1 79.44 25 VAL B CA 1
ATOM 2793 C C . VAL B 1 25 ? -10.445 -16.453 7.211 1 79.44 25 VAL B C 1
ATOM 2795 O O . VAL B 1 25 ? -9.906 -15.367 6.984 1 79.44 25 VAL B O 1
ATOM 2798 N N . MET B 1 26 ? -11.453 -16.766 6.531 1 78 26 MET B N 1
ATOM 2799 C CA . MET B 1 26 ? -11.953 -16.047 5.359 1 78 26 MET B CA 1
ATOM 2800 C C . MET B 1 26 ? -12.414 -14.641 5.734 1 78 26 MET B C 1
ATOM 2802 O O . MET B 1 26 ? -12.055 -13.664 5.078 1 78 26 MET B O 1
ATOM 2806 N N . GLU B 1 27 ? -13.148 -14.539 6.801 1 73.81 27 GLU B N 1
ATOM 2807 C CA . GLU B 1 27 ? -13.719 -13.258 7.188 1 73.81 27 GLU B CA 1
ATOM 2808 C C . GLU B 1 27 ? -12.633 -12.242 7.523 1 73.81 27 GLU B C 1
ATOM 2810 O O . GLU B 1 27 ? -12.75 -11.062 7.191 1 73.81 27 GLU B O 1
ATOM 2815 N N . ALA B 1 28 ? -11.609 -12.766 8.039 1 78 28 ALA B N 1
ATOM 2816 C CA . ALA B 1 28 ? -10.516 -11.883 8.422 1 78 28 ALA B CA 1
ATOM 2817 C C . ALA B 1 28 ? -9.688 -11.484 7.207 1 78 28 ALA B C 1
ATOM 2819 O O . ALA B 1 28 ? -9.164 -10.367 7.145 1 78 28 ALA B O 1
ATOM 2820 N N . MET B 1 29 ? -9.711 -12.266 6.223 1 83.94 29 MET B N 1
ATOM 2821 C CA . MET B 1 29 ? -8.852 -12.047 5.062 1 83.94 29 MET B CA 1
ATOM 2822 C C . MET B 1 29 ? -9.57 -11.211 4.004 1 83.94 29 MET B C 1
ATOM 2824 O O . MET B 1 29 ? -8.93 -10.484 3.246 1 83.94 29 MET B O 1
ATOM 2828 N N . VAL B 1 30 ? -10.922 -11.305 4.035 1 86.38 30 VAL B N 1
ATOM 2829 C CA . VAL B 1 30 ? -11.703 -10.602 3.02 1 86.38 30 VAL B CA 1
ATOM 2830 C C . VAL B 1 30 ? -12.898 -9.906 3.672 1 86.38 30 VAL B C 1
ATOM 2832 O O . VAL B 1 30 ? -14.047 -10.312 3.467 1 86.38 30 VAL B O 1
ATOM 2835 N N . PRO B 1 31 ? -12.641 -8.805 4.363 1 89.5 31 PRO B N 1
ATOM 2836 C CA . PRO B 1 31 ? -13.758 -8.125 5.039 1 89.5 31 PRO B CA 1
ATOM 2837 C C . PRO B 1 31 ? -14.773 -7.547 4.059 1 89.5 31 PRO B C 1
ATOM 2839 O O . PRO B 1 31 ? -14.398 -7.062 2.988 1 89.5 31 PRO B O 1
ATOM 2842 N N . PRO B 1 32 ? -16.031 -7.562 4.445 1 91.94 32 PRO B N 1
ATOM 2843 C CA . PRO B 1 32 ? -17.094 -7.09 3.557 1 91.94 32 PRO B CA 1
ATOM 2844 C C . PRO B 1 32 ? -17.078 -5.57 3.381 1 91.94 32 PRO B C 1
ATOM 2846 O O . PRO B 1 32 ? -17.625 -5.055 2.404 1 91.94 32 PRO B O 1
ATOM 2849 N N . HIS B 1 33 ? -16.484 -4.859 4.387 1 93.81 33 HIS B N 1
ATOM 2850 C CA . HIS B 1 33 ? -16.359 -3.408 4.348 1 93.81 33 HIS B CA 1
ATOM 2851 C C . HIS B 1 33 ? -14.977 -2.965 4.844 1 93.81 33 HIS B C 1
ATOM 2853 O O . HIS B 1 33 ? -14.281 -3.729 5.512 1 93.81 33 HIS B O 1
ATOM 2859 N N . PRO B 1 34 ? -14.68 -1.729 4.461 1 95.94 34 PRO B N 1
ATOM 2860 C CA . PRO B 1 34 ? -13.43 -1.222 5.031 1 95.94 34 PRO B CA 1
ATOM 2861 C C . PRO B 1 34 ? -13.359 -1.399 6.547 1 95.94 34 PRO B C 1
ATOM 2863 O O . PRO B 1 34 ? -14.367 -1.26 7.238 1 95.94 34 PRO B O 1
ATOM 2866 N N . ASN B 1 35 ? -12.211 -1.728 6.992 1 93.94 35 ASN B N 1
ATOM 2867 C CA . ASN B 1 35 ? -11.977 -2.035 8.398 1 93.94 35 ASN B CA 1
ATOM 2868 C C . ASN B 1 35 ? -10.711 -1.365 8.922 1 93.94 35 ASN B C 1
ATOM 2870 O O . ASN B 1 35 ? -9.758 -2.045 9.305 1 93.94 35 ASN B O 1
ATOM 2874 N N . PRO B 1 36 ? -10.719 -0.038 9.031 1 96.69 36 PRO B N 1
ATOM 2875 C CA . PRO B 1 36 ? -9.516 0.655 9.5 1 96.69 36 PRO B CA 1
ATOM 2876 C C . PRO B 1 36 ? -9.164 0.309 10.938 1 96.69 36 PRO B C 1
ATOM 2878 O O . PRO B 1 36 ? -10.055 0.088 11.766 1 96.69 36 PRO B O 1
ATOM 2881 N N . LYS B 1 37 ? -7.824 0.295 11.227 1 96 37 LYS B N 1
ATOM 2882 C CA . LYS B 1 37 ? -7.328 0.14 12.586 1 96 37 LYS B CA 1
ATOM 2883 C C . LYS B 1 37 ? -7.293 1.479 13.32 1 96 37 LYS B C 1
ATOM 2885 O O . LYS B 1 37 ? -7.477 1.534 14.539 1 96 37 LYS B O 1
ATOM 2890 N N . CYS B 1 38 ? -7.055 2.486 12.531 1 96.19 38 CYS B N 1
ATOM 2891 C CA . CYS B 1 38 ? -7.027 3.846 13.062 1 96.19 38 CYS B CA 1
ATOM 2892 C C . CYS B 1 38 ? -8.383 4.234 13.633 1 96.19 38 CYS B C 1
ATOM 2894 O O . CYS B 1 38 ? -9.422 3.922 13.055 1 96.19 38 CYS B O 1
ATOM 2896 N N . VAL B 1 39 ? -8.328 4.949 14.828 1 97.56 39 VAL B N 1
ATOM 2897 C CA . VAL B 1 39 ? -9.555 5.477 15.422 1 97.56 39 VAL B CA 1
ATOM 2898 C C . VAL B 1 39 ? -9.508 7.004 15.43 1 97.56 39 VAL B C 1
ATOM 2900 O O . VAL B 1 39 ? -8.438 7.602 15.375 1 97.56 39 VAL B O 1
ATOM 2903 N N . PRO B 1 40 ? -10.742 7.609 15.477 1 98.25 40 PRO B N 1
ATOM 2904 C CA . PRO B 1 40 ? -10.719 9.07 15.609 1 98.25 40 PRO B CA 1
ATOM 2905 C C . PRO B 1 40 ? -9.953 9.539 16.844 1 98.25 40 PRO B C 1
ATOM 2907 O O . PRO B 1 40 ? -10.062 8.93 17.906 1 98.25 40 PRO B O 1
ATOM 2910 N N . HIS B 1 41 ? -9.141 10.531 16.641 1 98.38 41 HIS B N 1
ATOM 2911 C CA . HIS B 1 41 ? -8.359 11.078 17.734 1 98.38 41 HIS B CA 1
ATOM 2912 C C . HIS B 1 41 ? -7.93 12.516 17.453 1 98.38 41 HIS B C 1
ATOM 2914 O O . HIS B 1 41 ? -7.652 12.859 16.297 1 98.38 41 HIS B O 1
ATOM 2920 N N . LEU B 1 42 ? -7.91 13.297 18.484 1 98.62 42 LEU B N 1
ATOM 2921 C CA . LEU B 1 42 ? -7.492 14.688 18.391 1 98.62 42 LEU B CA 1
ATOM 2922 C C . LEU B 1 42 ? -6.281 14.953 19.281 1 98.62 42 LEU B C 1
ATOM 2924 O O . LEU B 1 42 ? -6.273 14.57 20.453 1 98.62 42 LEU B O 1
ATOM 2928 N N . TRP B 1 43 ? -5.258 15.469 18.688 1 98.62 43 TRP B N 1
ATOM 2929 C CA . TRP B 1 43 ? -4.09 15.977 19.391 1 98.62 43 TRP B CA 1
ATOM 2930 C C . TRP B 1 43 ? -4.211 17.469 19.641 1 98.62 43 TRP B C 1
ATOM 2932 O O . TRP B 1 43 ? -4.18 18.266 18.703 1 98.62 43 TRP B O 1
ATOM 2942 N N . GLU B 1 44 ? -4.273 17.859 20.859 1 97.56 44 GLU B N 1
ATOM 2943 C CA . GLU B 1 44 ? -4.371 19.266 21.234 1 97.56 44 GLU B CA 1
ATOM 2944 C C . GLU B 1 44 ? -3.004 19.938 21.188 1 97.56 44 GLU B C 1
ATOM 2946 O O . GLU B 1 44 ? -2.1 19.578 21.938 1 97.56 44 GLU B O 1
ATOM 2951 N N . TYR B 1 45 ? -2.939 20.953 20.391 1 97.81 45 TYR B N 1
ATOM 2952 C CA . TYR B 1 45 ? -1.658 21.625 20.203 1 97.81 45 TYR B CA 1
ATOM 2953 C C . TYR B 1 45 ? -1.146 22.219 21.5 1 97.81 45 TYR B C 1
ATOM 2955 O O . TYR B 1 45 ? 0.041 22.109 21.828 1 97.81 45 TYR B O 1
ATOM 2963 N N . GLN B 1 46 ? -1.948 22.812 22.25 1 95.81 46 GLN B N 1
ATOM 2964 C CA . GLN B 1 46 ? -1.556 23.5 23.469 1 95.81 46 GLN B CA 1
ATOM 2965 C C . GLN B 1 46 ? -0.977 22.531 24.5 1 95.81 46 GLN B C 1
ATOM 2967 O O . GLN B 1 46 ? -0.181 22.922 25.359 1 95.81 46 GLN B O 1
ATOM 2972 N N . LYS B 1 47 ? -1.358 21.312 24.375 1 93.75 47 LYS B N 1
ATOM 2973 C CA . LYS B 1 47 ? -0.851 20.297 25.297 1 93.75 47 LYS B CA 1
ATOM 2974 C C . LYS B 1 47 ? 0.465 19.719 24.797 1 93.75 47 LYS B C 1
ATOM 2976 O O . LYS B 1 47 ? 1.273 19.219 25.594 1 93.75 47 LYS B O 1
ATOM 2981 N N . ILE B 1 48 ? 0.686 19.75 23.5 1 95.44 48 ILE B N 1
ATOM 2982 C CA . ILE B 1 48 ? 1.854 19.109 22.906 1 95.44 48 ILE B CA 1
ATOM 2983 C C . ILE B 1 48 ? 2.979 20.125 22.766 1 95.44 48 ILE B C 1
ATOM 2985 O O . ILE B 1 48 ? 4.156 19.781 22.891 1 95.44 48 ILE B O 1
ATOM 2989 N N . ARG B 1 49 ? 2.627 21.391 22.562 1 95.94 49 ARG B N 1
ATOM 2990 C CA . ARG B 1 49 ? 3.604 22.438 22.281 1 95.94 49 ARG B CA 1
ATOM 2991 C C . ARG B 1 49 ? 4.645 22.516 23.391 1 95.94 49 ARG B C 1
ATOM 2993 O O . ARG B 1 49 ? 5.844 22.609 23.125 1 95.94 49 ARG B O 1
ATOM 3000 N N . PRO B 1 50 ? 4.289 22.5 24.703 1 95.31 50 PRO B N 1
ATOM 3001 C CA . PRO B 1 50 ? 5.309 22.531 25.75 1 95.31 50 PRO B CA 1
ATOM 3002 C C . PRO B 1 50 ? 6.312 21.375 25.625 1 95.31 50 PRO B C 1
ATOM 3004 O O . PRO B 1 50 ? 7.496 21.562 25.922 1 95.31 50 PRO B O 1
ATOM 3007 N N . ALA B 1 51 ? 5.816 20.219 25.219 1 92.31 51 ALA B N 1
ATOM 3008 C CA . ALA B 1 51 ? 6.711 19.094 25.031 1 92.31 51 ALA B CA 1
ATOM 3009 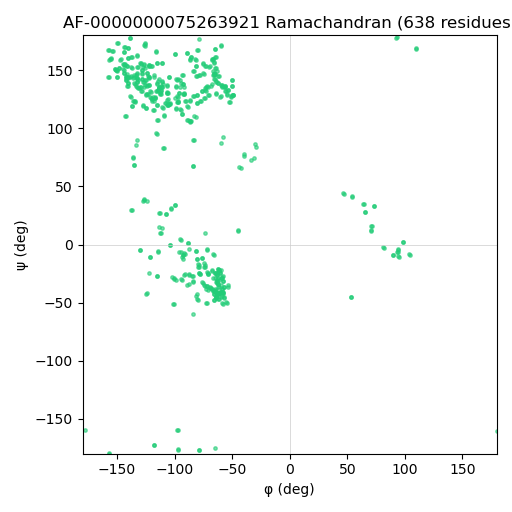C C . ALA B 1 51 ? 7.711 19.359 23.906 1 92.31 51 ALA B C 1
ATOM 3011 O O . ALA B 1 51 ? 8.891 19 24.016 1 92.31 51 ALA B O 1
ATOM 3012 N N . LEU B 1 52 ? 7.289 19.984 22.875 1 93.88 52 LEU B N 1
ATOM 3013 C CA . LEU B 1 52 ? 8.156 20.359 21.766 1 93.88 52 LEU B CA 1
ATOM 3014 C C . LEU B 1 52 ? 9.219 21.359 22.203 1 93.88 52 LEU B C 1
ATOM 3016 O O . LEU B 1 52 ? 10.398 21.188 21.875 1 93.88 52 LEU B O 1
ATOM 3020 N N . LEU B 1 53 ? 8.766 22.312 22.938 1 94.31 53 LEU B N 1
ATOM 3021 C CA . LEU B 1 53 ? 9.688 23.344 23.422 1 94.31 53 LEU B CA 1
ATOM 3022 C C . LEU B 1 53 ? 10.734 22.734 24.359 1 94.31 53 LEU B C 1
ATOM 3024 O O . LEU B 1 53 ? 11.922 23.062 24.266 1 94.31 53 LEU B O 1
ATOM 3028 N N . GLU B 1 54 ? 10.266 21.859 25.188 1 92.81 54 GLU B N 1
ATOM 3029 C CA . GLU B 1 54 ? 11.195 21.203 26.094 1 92.81 54 GLU B CA 1
ATOM 3030 C C . GLU B 1 54 ? 12.172 20.312 25.328 1 92.81 54 GLU B C 1
ATOM 3032 O O . GLU B 1 54 ? 13.352 20.234 25.688 1 92.81 54 GLU B O 1
ATOM 3037 N N . ALA B 1 55 ? 11.703 19.641 24.344 1 90.19 55 ALA B N 1
ATOM 3038 C CA . ALA B 1 55 ? 12.602 18.875 23.484 1 90.19 55 ALA B CA 1
ATOM 3039 C C . ALA B 1 55 ? 13.656 19.781 22.859 1 90.19 55 ALA B C 1
ATOM 3041 O O . ALA B 1 55 ? 14.828 19.391 22.75 1 90.19 55 ALA B O 1
ATOM 3042 N N . GLY B 1 56 ? 13.25 20.938 22.438 1 91.12 56 GLY B N 1
ATOM 3043 C CA . GLY B 1 56 ? 14.18 21.906 21.875 1 91.12 56 GLY B CA 1
ATOM 3044 C C . GLY B 1 56 ? 15.289 22.297 22.844 1 91.12 56 GLY B C 1
ATOM 3045 O O . GLY B 1 56 ? 16.406 22.594 22.422 1 91.12 56 GLY B O 1
ATOM 3046 N N . GLU B 1 57 ? 15.023 22.234 24.047 1 91.5 57 GLU B N 1
ATOM 3047 C CA . GLU B 1 57 ? 15.984 22.609 25.078 1 91.5 57 GLU B CA 1
ATOM 3048 C C . GLU B 1 57 ? 16.875 21.422 25.469 1 91.5 57 GLU B C 1
ATOM 3050 O O . GLU B 1 57 ? 18.062 21.594 25.703 1 91.5 57 GLU B O 1
ATOM 3055 N N . LYS B 1 58 ? 16.312 20.25 25.438 1 89.12 58 LYS B N 1
ATOM 3056 C CA . LYS B 1 58 ? 16.969 19.125 26.094 1 89.12 58 LYS B CA 1
ATOM 3057 C C . LYS B 1 58 ? 17.672 18.234 25.062 1 89.12 58 LYS B C 1
ATOM 3059 O O . LYS B 1 58 ? 18.594 17.5 25.406 1 89.12 58 LYS B O 1
ATOM 3064 N N . VAL B 1 59 ? 17.156 18.234 23.906 1 86.69 59 VAL B N 1
ATOM 3065 C CA . VAL B 1 59 ? 17.719 17.359 22.891 1 86.69 59 VAL B CA 1
ATOM 3066 C C . VAL B 1 59 ? 18.562 18.172 21.906 1 86.69 59 VAL B C 1
ATOM 3068 O O . VAL B 1 59 ? 18.031 19.031 21.203 1 86.69 59 VAL B O 1
ATOM 3071 N N . GLY B 1 60 ? 19.781 17.812 21.812 1 82.12 60 GLY B N 1
ATOM 3072 C CA . GLY B 1 60 ? 20.688 18.531 20.938 1 82.12 60 GLY B CA 1
ATOM 3073 C C . GLY B 1 60 ? 20.391 18.328 19.469 1 82.12 60 GLY B C 1
ATOM 3074 O O . GLY B 1 60 ? 19.844 17.297 19.078 1 82.12 60 GLY B O 1
ATOM 3075 N N . GLU B 1 61 ? 20.781 19.328 18.734 1 77 61 GLU B N 1
ATOM 3076 C CA . GLU B 1 61 ? 20.531 19.312 17.297 1 77 61 GLU B CA 1
ATOM 3077 C C . GLU B 1 61 ? 21.188 18.094 16.641 1 77 61 GLU B C 1
ATOM 3079 O O . GLU B 1 61 ? 20.594 17.469 15.766 1 77 61 GLU B O 1
ATOM 3084 N N . TYR B 1 62 ? 22.281 17.797 17.031 1 72.44 62 TYR B N 1
ATOM 3085 C CA . TYR B 1 62 ? 23.047 16.719 16.406 1 72.44 62 TYR B CA 1
ATOM 3086 C C . TYR B 1 62 ? 22.516 15.359 16.844 1 72.44 62 TYR B C 1
ATOM 3088 O O . TYR B 1 62 ? 22.484 14.414 16.047 1 72.44 62 TYR B O 1
ATOM 3096 N N . GLU B 1 63 ? 22.047 15.398 18.062 1 68.25 63 GLU B N 1
ATOM 3097 C CA . GLU B 1 63 ? 21.516 14.141 18.578 1 68.25 63 GLU B CA 1
ATOM 3098 C C . GLU B 1 63 ? 20.188 13.789 17.922 1 68.25 63 GLU B C 1
ATOM 3100 O O . GLU B 1 63 ? 19.938 12.633 17.594 1 68.25 63 GLU B O 1
ATOM 3105 N N . ALA B 1 64 ? 19.438 14.789 17.719 1 68.75 64 ALA B N 1
ATOM 3106 C CA . ALA B 1 64 ? 18.078 14.516 17.234 1 68.75 64 ALA B CA 1
ATOM 3107 C C . ALA B 1 64 ? 18.062 14.375 15.719 1 68.75 64 ALA B C 1
ATOM 3109 O O . ALA B 1 64 ? 17.328 13.547 15.18 1 68.75 64 ALA B O 1
ATOM 3110 N N . GLU B 1 65 ? 18.938 14.961 15.016 1 68.62 65 GLU B N 1
ATOM 3111 C CA . GLU B 1 65 ? 18.906 15.148 13.562 1 68.62 65 GLU B CA 1
ATOM 3112 C C . GLU B 1 65 ? 17.609 15.789 13.109 1 68.62 65 GLU B C 1
ATOM 3114 O O . GLU B 1 65 ? 17.609 16.766 12.352 1 68.62 65 GLU B O 1
ATOM 3119 N N . ARG B 1 66 ? 16.516 15.25 13.688 1 78.81 66 ARG B N 1
ATOM 3120 C CA . ARG B 1 66 ? 15.172 15.781 13.5 1 78.81 66 ARG B CA 1
ATOM 3121 C C . ARG B 1 66 ? 14.359 15.688 14.781 1 78.81 66 ARG B C 1
ATOM 3123 O O . ARG B 1 66 ? 14.07 14.586 15.266 1 78.81 66 ARG B O 1
ATOM 3130 N N . ARG B 1 67 ? 14.094 16.891 15.359 1 89.31 67 ARG B N 1
ATOM 3131 C CA . ARG B 1 67 ? 13.281 16.922 16.562 1 89.31 67 ARG B CA 1
ATOM 3132 C C . ARG B 1 67 ? 11.797 16.891 16.234 1 89.31 67 ARG B C 1
ATOM 3134 O O . ARG B 1 67 ? 11.172 17.938 16.031 1 89.31 67 ARG B O 1
ATOM 3141 N N . VAL B 1 68 ? 11.297 15.711 16.156 1 93.12 68 VAL B N 1
ATOM 3142 C CA . VAL B 1 68 ? 9.898 15.516 15.773 1 93.12 68 VAL B CA 1
ATOM 3143 C C . VAL B 1 68 ? 9.172 14.719 16.859 1 93.12 68 VAL B C 1
ATOM 3145 O O . VAL B 1 68 ? 9.695 13.727 17.359 1 93.12 68 VAL B O 1
ATOM 3148 N N . LEU B 1 69 ? 8.094 15.211 17.266 1 94.75 69 LEU B N 1
ATOM 3149 C CA . LEU B 1 69 ? 7.133 14.398 18 1 94.75 69 LEU B CA 1
ATOM 3150 C C . LEU B 1 69 ? 6.094 13.797 17.062 1 94.75 69 LEU B C 1
ATOM 3152 O O . LEU B 1 69 ? 5.266 14.523 16.5 1 94.75 69 LEU B O 1
ATOM 3156 N N . MET B 1 70 ? 6.141 12.469 16.922 1 96.5 70 MET B N 1
ATOM 3157 C CA . MET B 1 70 ? 5.211 11.773 16.047 1 96.5 70 MET B CA 1
ATOM 3158 C C . MET B 1 70 ? 3.814 11.727 16.656 1 96.5 70 MET B C 1
ATOM 3160 O O . MET B 1 70 ? 3.666 11.492 17.859 1 96.5 70 MET B O 1
ATOM 3164 N N . LEU B 1 71 ? 2.85 12.008 15.859 1 98.12 71 LEU B N 1
ATOM 3165 C CA . LEU B 1 71 ? 1.467 11.797 16.281 1 98.12 71 LEU B CA 1
ATOM 3166 C C . LEU B 1 71 ? 1.029 10.367 16.016 1 98.12 71 LEU B C 1
ATOM 3168 O O . LEU B 1 71 ? 0.729 10 14.867 1 98.12 71 LEU B O 1
ATOM 3172 N N . VAL B 1 72 ? 0.934 9.578 17.109 1 97.44 72 VAL B N 1
ATOM 3173 C CA . VAL B 1 72 ? 0.669 8.148 16.969 1 97.44 72 VAL B CA 1
ATOM 3174 C C . VAL B 1 72 ? -0.772 7.852 17.375 1 97.44 72 VAL B C 1
ATOM 3176 O O . VAL B 1 72 ? -1.197 8.203 18.484 1 97.44 72 VAL B O 1
ATOM 3179 N N . ASN B 1 73 ? -1.473 7.234 16.484 1 98.31 73 ASN B N 1
ATOM 3180 C CA . ASN B 1 73 ? -2.848 6.887 16.828 1 98.31 73 ASN B CA 1
ATOM 3181 C C . ASN B 1 73 ? -2.912 5.984 18.062 1 98.31 73 ASN B C 1
ATOM 3183 O O . ASN B 1 73 ? -2.127 5.043 18.188 1 98.31 73 ASN B O 1
ATOM 3187 N N . PRO B 1 74 ? -3.811 6.191 18.984 1 97.19 74 PRO B N 1
ATOM 3188 C CA . PRO B 1 74 ? -3.852 5.422 20.234 1 97.19 74 PRO B CA 1
ATOM 3189 C C . PRO B 1 74 ? -4.078 3.932 20 1 97.19 74 PRO B C 1
ATOM 3191 O O . PRO B 1 74 ? -3.744 3.109 20.859 1 97.19 74 PRO B O 1
ATOM 3194 N N . SER B 1 75 ? -4.641 3.57 18.859 1 96.88 75 SER B N 1
ATOM 3195 C CA . SER B 1 75 ? -4.938 2.168 18.578 1 96.88 75 SER B CA 1
ATOM 3196 C C . SER B 1 75 ? -3.818 1.512 17.781 1 96.88 75 SER B C 1
ATOM 3198 O O . SER B 1 75 ? -3.939 0.357 17.375 1 96.88 75 SER B O 1
ATOM 3200 N N . MET B 1 76 ? -2.76 2.215 17.547 1 96.12 76 MET B N 1
ATOM 3201 C CA . MET B 1 76 ? -1.691 1.708 16.688 1 96.12 76 MET B CA 1
ATOM 3202 C C . MET B 1 76 ? -0.323 2.047 17.281 1 96.12 76 MET B C 1
ATOM 3204 O O . MET B 1 76 ? -0.23 2.641 18.344 1 96.12 76 MET B O 1
ATOM 3208 N N . LYS B 1 77 ? 0.727 1.604 16.641 1 94.06 77 LYS B N 1
ATOM 3209 C CA . LYS B 1 77 ? 2.105 1.91 17.016 1 94.06 77 LYS B CA 1
ATOM 3210 C C . LYS B 1 77 ? 2.768 2.814 15.977 1 94.06 77 LYS B C 1
ATOM 3212 O O . LYS B 1 77 ? 2.342 2.859 14.82 1 94.06 77 LYS B O 1
ATOM 3217 N N . ALA B 1 78 ? 3.795 3.547 16.406 1 92.25 78 ALA B N 1
ATOM 3218 C CA . ALA B 1 78 ? 4.535 4.363 15.453 1 92.25 78 ALA B CA 1
ATOM 3219 C C . ALA B 1 78 ? 4.945 3.547 14.234 1 92.25 78 ALA B C 1
ATOM 3221 O O . ALA B 1 78 ? 5.227 2.352 14.344 1 92.25 78 ALA B O 1
ATOM 3222 N N . PRO B 1 79 ? 4.816 4.027 13.117 1 94.25 79 PRO B N 1
ATOM 3223 C CA . PRO B 1 79 ? 4.684 5.449 12.789 1 94.25 79 PRO B CA 1
ATOM 3224 C C . PRO B 1 79 ? 3.266 5.824 12.359 1 94.25 79 PRO B C 1
ATOM 3226 O O . PRO B 1 79 ? 3.072 6.824 11.664 1 94.25 79 PRO B O 1
ATOM 3229 N N . TYR B 1 80 ? 2.277 5.156 12.75 1 97.5 80 TYR B N 1
ATOM 3230 C CA . TYR B 1 80 ? 0.944 5.27 12.172 1 97.5 80 TYR B CA 1
ATOM 3231 C C . TYR B 1 80 ? 0.139 6.359 12.867 1 97.5 80 TYR B C 1
ATOM 3233 O O . TYR B 1 80 ? -0.237 6.215 14.031 1 97.5 80 TYR B O 1
ATOM 3241 N N . THR B 1 81 ? -0.049 7.496 12.133 1 98.56 81 THR B N 1
ATOM 3242 C CA . THR B 1 81 ? -1.074 8.453 12.531 1 98.56 81 THR B CA 1
ATOM 3243 C C . THR B 1 81 ? -2.453 7.992 12.07 1 98.56 81 THR B C 1
ATOM 3245 O O . THR B 1 81 ? -3.436 8.125 12.805 1 98.56 81 THR B O 1
ATOM 3248 N N . THR B 1 82 ? -2.57 7.598 10.867 1 98.56 82 THR B N 1
ATOM 3249 C CA . THR B 1 82 ? -3.627 6.742 10.344 1 98.56 82 THR B CA 1
ATOM 3250 C C . THR B 1 82 ? -3.049 5.434 9.805 1 98.56 82 THR B C 1
ATOM 3252 O O . THR B 1 82 ? -1.857 5.16 9.977 1 98.56 82 THR B O 1
ATOM 3255 N N . ASP B 1 83 ? -3.867 4.621 9.164 1 98.31 83 ASP B N 1
ATOM 3256 C CA . ASP B 1 83 ? -3.398 3.352 8.617 1 98.31 83 ASP B CA 1
ATOM 3257 C C . ASP B 1 83 ? -2.348 3.574 7.531 1 98.31 83 ASP B C 1
ATOM 3259 O O . ASP B 1 83 ? -1.458 2.74 7.34 1 98.31 83 ASP B O 1
ATOM 3263 N N . THR B 1 84 ? -2.395 4.758 6.867 1 98.38 84 THR B N 1
ATOM 3264 C CA . THR B 1 84 ? -1.568 4.93 5.676 1 98.38 84 THR B CA 1
ATOM 3265 C C . THR B 1 84 ? -0.769 6.227 5.754 1 98.38 84 THR B C 1
ATOM 3267 O O . THR B 1 84 ? 0.067 6.5 4.891 1 98.38 84 THR B O 1
ATOM 3270 N N . LEU B 1 85 ? -1.03 7.012 6.809 1 98.69 85 LEU B N 1
ATOM 3271 C CA . LEU B 1 85 ? -0.409 8.328 6.879 1 98.69 85 LEU B CA 1
ATOM 3272 C C . LEU B 1 85 ? 0.385 8.492 8.172 1 98.69 85 LEU B C 1
ATOM 3274 O O . LEU B 1 85 ? -0.023 7.984 9.219 1 98.69 85 LEU B O 1
ATOM 3278 N N . TYR B 1 86 ? 1.455 9.266 8.047 1 98.31 86 TYR B N 1
ATOM 3279 C CA . TYR B 1 86 ? 2.279 9.719 9.156 1 98.31 86 TYR B CA 1
ATOM 3280 C C . TYR B 1 86 ? 2.176 11.227 9.336 1 98.31 86 TYR B C 1
ATOM 3282 O O . TYR B 1 86 ? 2.26 11.977 8.359 1 98.31 86 TYR B O 1
ATOM 3290 N N . ALA B 1 87 ? 2.014 11.594 10.562 1 98.75 87 ALA B N 1
ATOM 3291 C CA . ALA B 1 87 ? 2.094 13.008 10.922 1 98.75 87 ALA B CA 1
ATOM 3292 C C . ALA B 1 87 ? 2.984 13.219 12.141 1 98.75 87 ALA B C 1
ATOM 3294 O O . ALA B 1 87 ? 2.996 12.391 13.055 1 98.75 87 ALA B O 1
ATOM 3295 N N . GLY B 1 88 ? 3.717 14.312 12.125 1 97.75 88 GLY B N 1
ATOM 3296 C CA . GLY B 1 88 ? 4.555 14.711 13.242 1 97.75 88 GLY B CA 1
ATOM 3297 C C . GLY B 1 88 ? 4.754 16.219 13.328 1 97.75 88 GLY B C 1
ATOM 3298 O O . GLY B 1 88 ? 4.699 16.906 12.312 1 97.75 88 GLY B O 1
ATOM 3299 N N . LEU B 1 89 ? 4.949 16.703 14.539 1 97.75 89 LEU B N 1
ATOM 3300 C CA . LEU B 1 89 ? 5.297 18.094 14.766 1 97.75 89 LEU B CA 1
ATOM 3301 C C . LEU B 1 89 ? 6.801 18.266 14.945 1 97.75 89 LEU B C 1
ATOM 3303 O O . LEU B 1 89 ? 7.402 17.625 15.82 1 97.75 89 LEU B O 1
ATOM 3307 N N . GLN B 1 90 ? 7.336 19.078 14.109 1 96.38 90 GLN B N 1
ATOM 3308 C CA . GLN B 1 90 ? 8.773 19.297 14.156 1 96.38 90 GLN B CA 1
ATOM 3309 C C . GLN B 1 90 ? 9.086 20.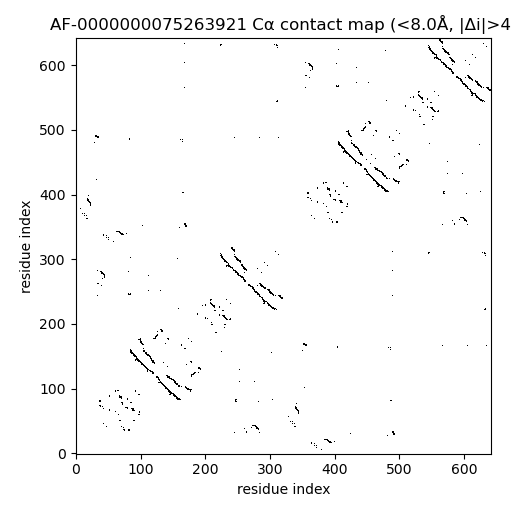719 14.641 1 96.38 90 GLN B C 1
ATOM 3311 O O . GLN B 1 90 ? 8.398 21.672 14.273 1 96.38 90 GLN B O 1
ATOM 3316 N N . LEU B 1 91 ? 10.109 20.797 15.445 1 96.06 91 LEU B N 1
ATOM 3317 C CA . LEU B 1 91 ? 10.602 22.078 15.945 1 96.06 91 LEU B CA 1
ATOM 3318 C C . LEU B 1 91 ? 12.07 22.266 15.578 1 96.06 91 LEU B C 1
ATOM 3320 O O . LEU B 1 91 ? 12.867 21.328 15.688 1 96.06 91 LEU B O 1
ATOM 3324 N N . ILE B 1 92 ? 12.422 23.422 15.156 1 95.19 92 ILE B N 1
ATOM 3325 C CA . ILE B 1 92 ? 13.828 23.781 14.961 1 95.19 92 ILE B CA 1
ATOM 3326 C C . ILE B 1 92 ? 14.117 25.109 15.656 1 95.19 92 ILE B C 1
ATOM 3328 O O . ILE B 1 92 ? 13.305 26.047 15.602 1 95.19 92 ILE B O 1
ATOM 3332 N N . ASN B 1 93 ? 15.227 25.156 16.344 1 95.38 93 ASN B N 1
ATOM 3333 C CA . ASN B 1 93 ? 15.633 26.375 17.047 1 95.38 93 ASN B CA 1
ATOM 3334 C C . ASN B 1 93 ? 16.391 27.328 16.141 1 95.38 93 ASN B C 1
ATOM 3336 O O . ASN B 1 93 ? 16.891 26.938 15.086 1 95.38 93 ASN B O 1
ATOM 3340 N N . PRO B 1 94 ? 16.422 28.609 16.625 1 95.69 94 PRO B N 1
ATOM 3341 C CA . PRO B 1 94 ? 17.234 29.578 15.875 1 95.69 94 PRO B CA 1
ATOM 3342 C C . PRO B 1 94 ? 18.672 29.109 15.695 1 95.69 94 PRO B C 1
ATOM 3344 O O . PRO B 1 94 ? 19.312 28.656 16.641 1 95.69 94 PRO B O 1
ATOM 3347 N N . GLY B 1 95 ? 19.109 29.172 14.391 1 94.25 95 GLY B N 1
ATOM 3348 C CA . GLY B 1 95 ? 20.5 28.859 14.102 1 94.25 95 GLY B CA 1
ATOM 3349 C C . GLY B 1 95 ? 20.734 27.391 13.82 1 94.25 95 GLY B C 1
ATOM 3350 O O . GLY B 1 95 ? 21.828 27 13.391 1 94.25 95 GLY B O 1
ATOM 3351 N N . GLU B 1 96 ? 19.766 26.594 14.031 1 93.88 96 GLU B N 1
ATOM 3352 C CA . GLU B 1 96 ? 19.938 25.156 13.852 1 93.88 96 GLU B CA 1
ATOM 3353 C C . GLU B 1 96 ? 19.688 24.734 12.406 1 93.88 96 GLU B C 1
ATOM 3355 O O . GLU B 1 96 ? 19.078 25.484 11.641 1 93.88 96 GLU B O 1
ATOM 3360 N N . THR B 1 97 ? 20.25 23.531 12.07 1 92.75 97 THR B N 1
ATOM 3361 C CA . THR B 1 97 ? 20.031 22.906 10.773 1 92.75 97 THR B CA 1
ATOM 3362 C C . THR B 1 97 ? 19.734 21.406 10.945 1 92.75 97 THR B C 1
ATOM 3364 O O . THR B 1 97 ? 20.469 20.703 11.641 1 92.75 97 THR B O 1
ATOM 3367 N N . ALA B 1 98 ? 18.625 20.984 10.445 1 91.44 98 ALA B N 1
ATOM 3368 C CA . ALA B 1 98 ? 18.438 19.547 10.227 1 91.44 98 ALA B CA 1
ATOM 3369 C C . ALA B 1 98 ? 19.172 19.078 8.977 1 91.44 98 ALA B C 1
ATOM 3371 O O . ALA B 1 98 ? 18.906 19.562 7.871 1 91.44 98 ALA B O 1
ATOM 3372 N N . PRO B 1 99 ? 20.047 18.125 9.07 1 92.88 99 PRO B N 1
ATOM 3373 C CA . PRO B 1 99 ? 21.031 17.859 8.023 1 92.88 99 PRO B CA 1
ATOM 3374 C C . PRO B 1 99 ? 20.406 17.344 6.727 1 92.88 99 PRO B C 1
ATOM 3376 O O . PRO B 1 99 ? 19.344 16.719 6.758 1 92.88 99 PRO B O 1
ATOM 3379 N N . ALA B 1 100 ? 21.234 17.547 5.703 1 95.81 100 ALA B N 1
ATOM 3380 C CA . ALA B 1 100 ? 20.812 17.203 4.348 1 95.81 100 ALA B CA 1
ATOM 3381 C C . ALA B 1 100 ? 20.781 15.695 4.137 1 95.81 100 ALA B C 1
ATOM 3383 O O . ALA B 1 100 ? 21.734 14.992 4.492 1 95.81 100 ALA B O 1
ATOM 3384 N N . HIS B 1 101 ? 19.703 15.211 3.576 1 95.06 101 HIS B N 1
ATOM 3385 C CA . HIS B 1 101 ? 19.484 13.805 3.248 1 95.06 101 HIS B CA 1
ATOM 3386 C C . HIS B 1 101 ? 18.453 13.641 2.15 1 95.06 101 HIS B C 1
ATOM 3388 O O . HIS B 1 101 ? 17.828 14.625 1.723 1 95.06 101 HIS B O 1
ATOM 3394 N N . ARG B 1 102 ? 18.344 12.484 1.59 1 96.12 102 ARG B N 1
ATOM 3395 C CA . ARG B 1 102 ? 17.266 12.164 0.646 1 96.12 102 ARG B CA 1
ATOM 3396 C C . ARG B 1 102 ? 16.703 10.773 0.906 1 96.12 102 ARG B C 1
ATOM 3398 O O . ARG B 1 102 ? 17.391 9.922 1.488 1 96.12 102 ARG B O 1
ATOM 3405 N N . HIS B 1 103 ? 15.484 10.602 0.563 1 95 103 HIS B N 1
ATOM 3406 C CA . HIS B 1 103 ? 14.781 9.328 0.708 1 95 103 HIS B CA 1
ATOM 3407 C C . HIS B 1 103 ? 13.641 9.219 -0.295 1 95 103 HIS B C 1
ATOM 3409 O O . HIS B 1 103 ? 13.242 10.211 -0.91 1 95 103 HIS B O 1
ATOM 3415 N N . ARG B 1 104 ? 13.133 8.008 -0.436 1 95.88 104 ARG B N 1
ATOM 3416 C CA . ARG B 1 104 ? 12.062 7.73 -1.39 1 95.88 104 ARG B CA 1
ATOM 3417 C C . ARG B 1 104 ? 10.711 8.195 -0.849 1 95.88 104 ARG B C 1
ATOM 3419 O O . ARG B 1 104 ? 9.812 8.531 -1.62 1 95.88 104 ARG B O 1
ATOM 3426 N N . ALA B 1 105 ? 10.609 8.266 0.412 1 95.88 105 ALA B N 1
ATOM 3427 C CA . ALA B 1 105 ? 9.367 8.734 1.017 1 95.88 105 ALA B CA 1
ATOM 3428 C C . ALA B 1 105 ? 9.086 10.188 0.644 1 95.88 105 ALA B C 1
ATOM 3430 O O . ALA B 1 105 ? 10.008 11 0.554 1 95.88 105 ALA B O 1
ATOM 3431 N N . PHE B 1 106 ? 7.867 10.445 0.404 1 97.81 106 PHE B N 1
ATOM 3432 C CA . PHE B 1 106 ? 7.379 11.805 0.171 1 97.81 106 PHE B CA 1
ATOM 3433 C C . PHE B 1 106 ? 7.098 12.508 1.491 1 97.81 106 PHE B C 1
ATOM 3435 O O . PHE B 1 106 ? 6.742 11.867 2.482 1 97.81 106 PHE B O 1
ATOM 3442 N N . ALA B 1 107 ? 7.289 13.852 1.433 1 97.69 107 ALA B N 1
ATOM 3443 C CA . ALA B 1 107 ? 6.918 14.648 2.6 1 97.69 107 ALA B CA 1
ATOM 3444 C C . ALA B 1 107 ? 6.266 15.969 2.184 1 97.69 107 ALA B C 1
ATOM 3446 O O . ALA B 1 107 ? 6.582 16.516 1.125 1 97.69 107 ALA B O 1
ATOM 3447 N N . LEU B 1 108 ? 5.348 16.375 2.932 1 98.44 108 LEU B N 1
ATOM 3448 C CA . LEU B 1 108 ? 4.875 17.75 2.898 1 98.44 108 LEU B CA 1
ATOM 3449 C C . LEU B 1 108 ? 4.895 18.359 4.293 1 98.44 108 LEU B C 1
ATOM 3451 O O . LEU B 1 108 ? 4.82 17.641 5.293 1 98.44 108 LEU B O 1
ATOM 3455 N N . ARG B 1 109 ? 5.051 19.688 4.316 1 98.5 109 ARG B N 1
ATOM 3456 C CA . ARG B 1 109 ? 5.082 20.438 5.566 1 98.5 109 ARG B CA 1
ATOM 3457 C C . ARG B 1 109 ? 4.031 21.547 5.57 1 98.5 109 ARG B C 1
ATOM 3459 O O . ARG B 1 109 ? 3.887 22.266 4.586 1 98.5 109 ARG B O 1
ATOM 3466 N N . PHE B 1 110 ? 3.264 21.594 6.57 1 98.88 110 PHE B N 1
ATOM 3467 C CA . PHE B 1 110 ? 2.357 22.703 6.816 1 98.88 110 PHE B CA 1
ATOM 3468 C C . PHE B 1 110 ? 2.869 23.578 7.957 1 98.88 110 PHE B C 1
ATOM 3470 O O . PHE B 1 110 ? 2.959 23.125 9.102 1 98.88 110 PHE B O 1
ATOM 3477 N N . ILE B 1 111 ? 3.117 24.828 7.672 1 98.69 111 ILE B N 1
ATOM 3478 C CA . ILE B 1 111 ? 3.82 25.688 8.625 1 98.69 111 ILE B CA 1
ATOM 3479 C C . ILE B 1 111 ? 2.83 26.25 9.641 1 98.69 111 ILE B C 1
ATOM 3481 O O . ILE B 1 111 ? 1.816 26.844 9.266 1 98.69 111 ILE B O 1
ATOM 3485 N N . ILE B 1 112 ? 3.164 26.062 10.898 1 98.62 112 ILE B N 1
ATOM 3486 C CA . ILE B 1 112 ? 2.238 26.422 11.969 1 98.62 112 ILE B CA 1
ATOM 3487 C C . ILE B 1 112 ? 2.633 27.766 12.578 1 98.62 112 ILE B C 1
ATOM 3489 O O . ILE B 1 112 ? 1.797 28.656 12.711 1 98.62 112 ILE B O 1
ATOM 3493 N N . GLU B 1 113 ? 3.881 27.906 12.961 1 97.25 113 GLU B N 1
ATOM 3494 C CA . GLU B 1 113 ? 4.336 29.156 13.562 1 97.25 113 GLU B CA 1
ATOM 3495 C C . GLU B 1 113 ? 5.836 29.344 13.375 1 97.25 113 GLU B C 1
ATOM 3497 O O . GLU B 1 113 ? 6.555 28.406 13.062 1 97.25 113 GLU B O 1
ATOM 3502 N N . GLY B 1 114 ? 6.219 30.641 13.516 1 94.94 114 GLY B N 1
ATOM 3503 C CA . GLY B 1 114 ? 7.617 31.016 13.383 1 94.94 114 GLY B CA 1
ATOM 3504 C C . GLY B 1 114 ? 7.898 31.812 12.125 1 94.94 114 GLY B C 1
ATOM 3505 O O . GLY B 1 114 ? 7.012 32 11.289 1 94.94 114 GLY B O 1
ATOM 3506 N N . HIS B 1 115 ? 9.164 32.375 12.164 1 94.44 115 HIS B N 1
ATOM 3507 C CA . HIS B 1 115 ? 9.586 33.188 11.039 1 94.44 115 HIS B CA 1
ATOM 3508 C C . HIS B 1 115 ? 11.031 32.906 10.656 1 94.44 115 HIS B C 1
ATOM 3510 O O . HIS B 1 115 ? 11.844 32.531 11.508 1 94.44 115 HIS B O 1
ATOM 3516 N N . ARG B 1 116 ? 11.297 32.969 9.367 1 95.31 116 ARG B N 1
ATOM 3517 C CA . ARG B 1 116 ? 12.625 32.906 8.766 1 95.31 116 ARG B CA 1
ATOM 3518 C C . ARG B 1 116 ? 13.219 31.516 8.867 1 95.31 116 ARG B C 1
ATOM 3520 O O . ARG B 1 116 ? 14.438 31.344 8.875 1 95.31 116 ARG B O 1
ATOM 3527 N N . GLY B 1 117 ? 12.438 30.562 9.148 1 96.19 117 GLY B N 1
ATOM 3528 C CA . GLY B 1 117 ? 12.828 29.203 8.859 1 96.19 117 GLY B CA 1
ATOM 3529 C C . GLY B 1 117 ? 12.781 28.875 7.375 1 96.19 117 GLY B C 1
ATOM 3530 O O . GLY B 1 117 ? 12.062 29.516 6.613 1 96.19 117 GLY B O 1
ATOM 3531 N N . PHE B 1 118 ? 13.602 27.891 6.961 1 96.62 118 PHE B N 1
ATOM 3532 C CA . PHE B 1 118 ? 13.586 27.562 5.543 1 96.62 118 PHE B CA 1
ATOM 3533 C C . PHE B 1 118 ? 13.766 26.047 5.344 1 96.62 118 PHE B C 1
ATOM 3535 O O . PHE B 1 118 ? 14.258 25.359 6.234 1 96.62 118 PHE B O 1
ATOM 3542 N N . THR B 1 119 ? 13.281 25.562 4.277 1 96.88 119 THR B N 1
ATOM 3543 C CA . THR B 1 119 ? 13.609 24.25 3.705 1 96.88 119 THR B CA 1
ATOM 3544 C C . THR B 1 119 ? 14.383 24.422 2.4 1 96.88 119 THR B C 1
ATOM 3546 O O . THR B 1 119 ? 14.031 25.25 1.564 1 96.88 119 THR B O 1
ATOM 3549 N N . ALA B 1 120 ? 15.43 23.703 2.307 1 97.12 120 ALA B N 1
ATOM 3550 C CA . ALA B 1 120 ? 16.188 23.656 1.06 1 97.12 120 ALA B CA 1
ATOM 3551 C C . ALA B 1 120 ? 15.992 22.328 0.342 1 97.12 120 ALA B C 1
ATOM 3553 O O . ALA B 1 120 ? 16.25 21.266 0.911 1 97.12 120 ALA B O 1
ATOM 3554 N N . VAL B 1 121 ? 15.5 22.453 -0.877 1 97.75 121 VAL B N 1
ATOM 3555 C CA . VAL B 1 121 ? 15.227 21.25 -1.662 1 97.75 121 VAL B CA 1
ATOM 3556 C C . VAL B 1 121 ? 15.898 21.359 -3.027 1 97.75 121 VAL B C 1
ATOM 3558 O O . VAL B 1 121 ? 15.578 22.25 -3.818 1 97.75 121 VAL B O 1
ATOM 3561 N N . GLU B 1 122 ? 16.766 20.469 -3.301 1 96.25 122 GLU B N 1
ATOM 3562 C CA . GLU B 1 122 ? 17.453 20.375 -4.578 1 96.25 122 GLU B CA 1
ATOM 3563 C C . GLU B 1 122 ? 17.984 21.75 -5.008 1 96.25 122 GLU B C 1
ATOM 3565 O O . GLU B 1 122 ? 17.719 22.188 -6.129 1 96.25 122 GLU B O 1
ATOM 3570 N N . GLY B 1 123 ? 18.547 22.422 -4.059 1 95.94 123 GLY B N 1
ATOM 3571 C CA . GLY B 1 123 ? 19.25 23.656 -4.379 1 95.94 123 GLY B CA 1
ATOM 3572 C C . GLY B 1 123 ? 18.375 24.891 -4.23 1 95.94 123 GLY B C 1
ATOM 3573 O O . GLY B 1 123 ? 18.859 26.016 -4.375 1 95.94 123 GLY B O 1
ATOM 3574 N N . GLU B 1 124 ? 17.094 24.734 -3.979 1 97.44 124 GLU B N 1
ATOM 3575 C CA . GLU B 1 124 ? 16.188 25.859 -3.74 1 97.44 124 GLU B CA 1
ATOM 3576 C C . GLU B 1 124 ? 15.953 26.078 -2.248 1 97.44 124 GLU B C 1
ATOM 3578 O O . GLU B 1 124 ? 15.398 25.219 -1.567 1 97.44 124 GLU B O 1
ATOM 3583 N N . LYS B 1 125 ? 16.359 27.234 -1.812 1 97.62 125 LYS B N 1
ATOM 3584 C CA . LYS B 1 125 ? 16.062 27.609 -0.435 1 97.62 125 LYS B CA 1
ATOM 3585 C C . LYS B 1 125 ? 14.727 28.328 -0.34 1 97.62 125 LYS B C 1
ATOM 3587 O O . LYS B 1 125 ? 14.555 29.406 -0.918 1 97.62 125 LYS B O 1
ATOM 3592 N N . ILE B 1 126 ? 13.82 27.781 0.377 1 97.69 126 ILE B N 1
ATOM 3593 C CA . ILE B 1 126 ? 12.445 28.266 0.44 1 97.69 126 ILE B CA 1
ATOM 3594 C C . ILE B 1 126 ? 12.109 28.672 1.871 1 97.69 126 ILE B C 1
ATOM 3596 O O . ILE B 1 126 ? 12.039 27.828 2.768 1 97.69 126 ILE B O 1
ATOM 3600 N N . TYR B 1 127 ? 11.844 29.953 2.074 1 96.88 127 TYR B N 1
ATOM 3601 C CA . TYR B 1 127 ? 11.438 30.422 3.398 1 96.88 127 TYR B CA 1
ATOM 3602 C C . TYR B 1 127 ? 10 30.031 3.699 1 96.88 127 TYR B C 1
ATOM 3604 O O . TYR B 1 127 ? 9.164 29.969 2.793 1 96.88 127 TYR B O 1
ATOM 3612 N N . MET B 1 128 ? 9.789 29.781 4.961 1 95.62 128 MET B N 1
ATOM 3613 C CA . MET B 1 128 ? 8.516 29.219 5.41 1 95.62 128 MET B CA 1
ATOM 3614 C C . MET B 1 128 ? 7.676 30.281 6.125 1 95.62 128 MET B C 1
ATOM 3616 O O . MET B 1 128 ? 8.18 31 6.992 1 95.62 128 MET B O 1
ATOM 3620 N N . ASN B 1 129 ? 6.441 30.406 5.746 1 96.06 129 ASN B N 1
ATOM 3621 C CA . ASN B 1 129 ? 5.473 31.25 6.438 1 96.06 129 ASN B CA 1
ATOM 3622 C C . ASN B 1 129 ? 4.258 30.453 6.898 1 96.06 129 ASN B C 1
ATOM 3624 O O . ASN B 1 129 ? 3.945 29.406 6.324 1 96.06 129 ASN B O 1
ATOM 3628 N N . LYS B 1 130 ? 3.639 31.016 7.977 1 97.75 130 LYS B N 1
ATOM 3629 C CA . LYS B 1 130 ? 2.451 30.344 8.492 1 97.75 130 LYS B CA 1
ATOM 3630 C C . LYS B 1 130 ? 1.465 30.016 7.375 1 97.75 130 LYS B C 1
ATOM 3632 O O . LYS B 1 130 ? 1.141 30.891 6.566 1 97.75 130 LYS B O 1
ATOM 3637 N N . GLY B 1 131 ? 1.03 28.797 7.285 1 98.44 131 GLY B N 1
ATOM 3638 C CA . GLY B 1 131 ? 0.004 28.375 6.344 1 98.44 131 GLY B CA 1
ATOM 3639 C C . GLY B 1 131 ? 0.57 27.828 5.047 1 98.44 131 GLY B C 1
ATOM 3640 O O . GLY B 1 131 ? -0.158 27.25 4.242 1 98.44 131 GLY B O 1
ATOM 3641 N N . ASP B 1 132 ? 1.86 27.984 4.852 1 98.12 132 ASP B N 1
ATOM 3642 C CA . ASP B 1 132 ? 2.484 27.422 3.654 1 98.12 132 ASP B CA 1
ATOM 3643 C C . ASP B 1 132 ? 2.418 25.906 3.65 1 98.12 132 ASP B C 1
ATOM 3645 O O . ASP B 1 132 ? 2.512 25.266 4.703 1 98.12 132 ASP B O 1
ATOM 3649 N N . VAL B 1 133 ? 2.205 25.328 2.469 1 98.69 133 VAL B N 1
ATOM 3650 C CA . VAL B 1 133 ? 2.48 23.922 2.203 1 98.69 133 VAL B CA 1
ATOM 3651 C C . VAL B 1 133 ? 3.738 23.797 1.348 1 98.69 133 VAL B C 1
ATOM 3653 O O . VAL B 1 133 ? 3.809 24.359 0.249 1 98.69 133 VAL B O 1
ATOM 3656 N N . ILE B 1 134 ? 4.727 23.109 1.88 1 98.25 134 ILE B N 1
ATOM 3657 C CA . ILE B 1 134 ? 5.98 22.938 1.158 1 98.25 134 ILE B CA 1
ATOM 3658 C C . ILE B 1 134 ? 6.25 21.453 0.943 1 98.25 134 ILE B C 1
ATOM 3660 O O . ILE B 1 134 ? 6.168 20.656 1.884 1 98.25 134 ILE B O 1
ATOM 3664 N N . LEU B 1 135 ? 6.586 21.125 -0.312 1 98.56 135 LEU B N 1
ATOM 3665 C CA . LEU B 1 135 ? 6.766 19.734 -0.681 1 98.56 135 LEU B CA 1
ATOM 3666 C C . LEU B 1 135 ? 8.242 19.344 -0.661 1 98.56 135 LEU B C 1
ATOM 3668 O O . LEU B 1 135 ? 9.102 20.172 -0.974 1 98.56 135 LEU B O 1
ATOM 3672 N N . THR B 1 136 ? 8.516 18.172 -0.226 1 97.88 136 THR B N 1
ATOM 3673 C CA . THR B 1 136 ? 9.773 17.469 -0.46 1 97.88 136 THR B CA 1
ATOM 3674 C C . THR B 1 136 ? 9.531 16.203 -1.297 1 97.88 136 THR B C 1
ATOM 3676 O O . THR B 1 136 ? 9.211 15.148 -0.757 1 97.88 136 THR B O 1
ATOM 3679 N N . PRO B 1 137 ? 9.742 16.344 -2.643 1 97.56 137 PRO B N 1
ATOM 3680 C CA . PRO B 1 137 ? 9.492 15.211 -3.527 1 97.56 137 PRO B CA 1
ATOM 3681 C C . PRO B 1 137 ? 10.438 14.039 -3.264 1 97.56 137 PRO B C 1
ATOM 3683 O O . PRO B 1 137 ? 11.5 14.219 -2.67 1 97.56 137 PRO B O 1
ATOM 3686 N N . PRO B 1 138 ? 10.055 12.852 -3.725 1 97.25 138 PRO B N 1
ATOM 3687 C CA . PRO B 1 138 ? 10.883 11.664 -3.518 1 97.25 138 PRO B CA 1
ATOM 3688 C C . PRO B 1 138 ? 12.289 11.812 -4.113 1 97.25 138 PRO B C 1
ATOM 3690 O O . PRO B 1 138 ? 12.438 12.352 -5.211 1 97.25 138 PRO B O 1
ATOM 3693 N N . TRP B 1 139 ? 13.242 11.398 -3.352 1 96.94 139 TRP B N 1
ATOM 3694 C CA . TRP B 1 139 ? 14.641 11.234 -3.729 1 96.94 139 TRP B CA 1
ATOM 3695 C C . TRP B 1 139 ? 15.266 12.578 -4.082 1 96.94 139 TRP B C 1
ATOM 3697 O O . TRP B 1 139 ? 16.094 12.664 -4.992 1 96.94 139 TRP B O 1
ATOM 3707 N N . THR B 1 140 ? 14.875 13.625 -3.426 1 97.69 140 THR B N 1
ATOM 3708 C CA . THR B 1 140 ? 15.492 14.938 -3.553 1 97.69 140 THR B CA 1
ATOM 3709 C C . THR B 1 140 ? 16.328 15.273 -2.312 1 97.69 140 THR B C 1
ATOM 3711 O O . THR B 1 140 ? 15.914 14.977 -1.189 1 97.69 140 THR B O 1
ATOM 3714 N N . TRP B 1 141 ? 17.5 15.82 -2.561 1 97.94 141 TRP B N 1
ATOM 3715 C CA . TRP B 1 141 ? 18.266 16.312 -1.43 1 97.94 141 TRP B CA 1
ATOM 3716 C C . TRP B 1 141 ? 17.547 17.453 -0.726 1 97.94 141 TRP B C 1
ATOM 3718 O O . TRP B 1 141 ? 17.062 18.391 -1.375 1 97.94 141 TRP B O 1
ATOM 3728 N N . HIS B 1 142 ? 17.438 17.328 0.608 1 97.44 142 HIS B N 1
ATOM 3729 C CA . HIS B 1 142 ? 16.781 18.422 1.313 1 97.44 142 HIS B CA 1
ATOM 3730 C C . HIS B 1 142 ? 17.312 18.562 2.738 1 97.44 142 HIS B C 1
ATOM 3732 O O . HIS B 1 142 ? 17.812 17.594 3.312 1 97.44 142 HIS B O 1
ATOM 3738 N N . ASP B 1 143 ? 17.297 19.75 3.256 1 96.5 143 ASP B N 1
ATOM 3739 C CA . ASP B 1 143 ? 17.609 20.109 4.633 1 96.5 143 ASP B CA 1
ATOM 3740 C C . ASP B 1 143 ? 16.719 21.25 5.117 1 96.5 143 ASP B C 1
ATOM 3742 O O . ASP B 1 143 ? 15.938 21.812 4.34 1 96.5 143 ASP B O 1
ATOM 3746 N N . HIS B 1 144 ? 16.672 21.484 6.367 1 95.81 144 HIS B N 1
ATOM 3747 C CA . HIS B 1 144 ? 15.914 22.578 6.973 1 95.81 144 HIS B CA 1
ATOM 3748 C C . HIS B 1 144 ? 16.797 23.422 7.879 1 95.81 144 HIS B C 1
ATOM 3750 O O . HIS B 1 144 ? 17.672 22.906 8.578 1 95.81 144 HIS B O 1
ATOM 3756 N N . GLY B 1 145 ? 16.609 24.734 7.84 1 95.12 145 GLY B N 1
ATOM 3757 C CA . GLY B 1 145 ? 17.359 25.656 8.672 1 95.12 145 GLY B CA 1
ATOM 3758 C C . GLY B 1 145 ? 16.5 26.797 9.219 1 95.12 145 GLY B C 1
ATOM 3759 O O . GLY B 1 145 ? 15.32 26.906 8.883 1 95.12 145 GLY B O 1
ATOM 3760 N N . HIS B 1 146 ? 17.125 27.516 10.172 1 95.5 146 HIS B N 1
ATOM 3761 C CA . HIS B 1 146 ? 16.406 28.609 10.828 1 95.5 146 HIS B CA 1
ATOM 3762 C C . HIS B 1 146 ? 17.297 29.844 10.992 1 95.5 146 HIS B C 1
ATOM 3764 O O . HIS B 1 146 ? 18.25 29.812 11.766 1 95.5 146 HIS B O 1
ATOM 3770 N N . GLU B 1 147 ? 16.891 30.859 10.406 1 95.5 147 GLU B N 1
ATOM 3771 C CA . GLU B 1 147 ? 17.672 32.094 10.422 1 95.5 147 GLU B CA 1
ATOM 3772 C C . GLU B 1 147 ? 16.969 33.188 11.227 1 95.5 147 GLU B C 1
ATOM 3774 O O . GLU B 1 147 ? 17.344 34.344 11.164 1 95.5 147 GLU B O 1
ATOM 3779 N N . GLY B 1 148 ? 15.977 32.812 11.883 1 94.75 148 GLY B N 1
ATOM 3780 C CA . GLY B 1 148 ? 15.242 33.75 12.703 1 94.75 148 GLY B CA 1
ATOM 3781 C C . GLY B 1 148 ? 15.641 33.719 14.164 1 94.75 148 GLY B C 1
ATOM 3782 O O . GLY B 1 148 ? 16.781 33.406 14.492 1 94.75 148 GLY B O 1
ATOM 3783 N N . ASP B 1 149 ? 14.711 34.25 15.047 1 94 149 ASP B N 1
ATOM 3784 C CA . ASP B 1 149 ? 15.094 34.469 16.438 1 94 149 ASP B CA 1
ATOM 3785 C C . ASP B 1 149 ? 14.188 33.688 17.391 1 94 149 ASP B C 1
ATOM 3787 O O . ASP B 1 149 ? 14.422 33.656 18.594 1 94 149 ASP B O 1
ATOM 3791 N N . ASP B 1 150 ? 13.172 33.188 16.844 1 92.25 150 ASP B N 1
ATOM 3792 C CA . ASP B 1 150 ? 12.281 32.344 17.656 1 92.25 150 ASP B CA 1
ATOM 3793 C C . ASP B 1 150 ? 12.07 30.984 17.016 1 92.25 150 ASP B C 1
ATOM 3795 O O . ASP B 1 150 ? 12.453 30.75 15.867 1 92.25 150 ASP B O 1
ATOM 3799 N N . VAL B 1 151 ? 11.414 30.031 17.781 1 94.81 151 VAL B N 1
ATOM 3800 C CA . VAL B 1 151 ? 11.281 28.656 17.312 1 94.81 151 VAL B CA 1
ATOM 3801 C C . VAL B 1 151 ? 10.398 28.609 16.062 1 94.81 151 VAL B C 1
ATOM 3803 O O . VAL B 1 151 ? 9.539 29.469 15.875 1 94.81 151 VAL B O 1
ATOM 3806 N N . MET B 1 152 ? 10.695 27.703 15.211 1 96.38 152 MET B N 1
ATOM 3807 C CA . MET B 1 152 ? 9.844 27.312 14.094 1 96.38 152 MET B CA 1
ATOM 3808 C C . MET B 1 152 ? 9.188 25.969 14.352 1 96.38 152 MET B C 1
ATOM 3810 O O . MET B 1 152 ? 9.859 25.016 14.773 1 96.38 152 MET B O 1
ATOM 3814 N N . ILE B 1 153 ? 7.859 25.891 14.164 1 97.88 153 ILE B N 1
ATOM 3815 C CA . ILE B 1 153 ? 7.145 24.625 14.312 1 97.88 153 ILE B CA 1
ATOM 3816 C C . ILE B 1 153 ? 6.281 24.375 13.078 1 97.88 153 ILE B C 1
ATOM 3818 O O . ILE B 1 153 ? 5.605 25.281 12.594 1 97.88 153 ILE B O 1
ATOM 3822 N N . TRP B 1 154 ? 6.363 23.188 12.531 1 98.31 154 TRP B N 1
ATOM 3823 C CA . TRP B 1 154 ? 5.504 22.828 11.414 1 98.31 154 TRP B CA 1
ATOM 3824 C C . TRP B 1 154 ? 5.027 21.375 11.539 1 98.31 154 TRP B C 1
ATOM 3826 O O . TRP B 1 154 ? 5.535 20.625 12.375 1 98.31 154 TRP B O 1
ATOM 3836 N N . LEU B 1 155 ? 3.938 21.047 10.836 1 98.75 155 LEU B N 1
ATOM 3837 C CA . LEU B 1 155 ? 3.383 19.703 10.719 1 98.75 155 LEU B CA 1
ATOM 3838 C C . LEU B 1 155 ? 3.977 18.969 9.523 1 98.75 155 LEU B C 1
ATOM 3840 O O . LEU B 1 155 ? 3.877 19.438 8.383 1 98.75 155 LEU B O 1
ATOM 3844 N N . ASP B 1 156 ? 4.566 17.812 9.797 1 98.06 156 ASP B N 1
ATOM 3845 C CA . ASP B 1 156 ? 5.059 16.922 8.75 1 98.06 156 ASP B CA 1
ATOM 3846 C C . ASP B 1 156 ? 3.992 15.906 8.344 1 98.06 156 ASP B C 1
ATOM 3848 O O . ASP B 1 156 ? 3.369 15.273 9.195 1 98.06 156 ASP B O 1
ATOM 3852 N N . GLY B 1 157 ? 3.732 15.766 7.066 1 98.56 157 GLY B N 1
ATOM 3853 C CA . GLY B 1 157 ? 2.965 14.672 6.488 1 98.56 157 GLY B CA 1
ATOM 3854 C C . GLY B 1 157 ? 3.783 13.797 5.562 1 98.56 157 GLY B C 1
ATOM 3855 O O . GLY B 1 157 ? 4.355 14.273 4.582 1 98.56 157 GLY B O 1
ATOM 3856 N N . LEU B 1 158 ? 3.859 12.5 5.918 1 98.12 158 LEU B N 1
ATOM 3857 C CA . LEU B 1 158 ? 4.672 11.578 5.129 1 98.12 158 LEU B CA 1
ATOM 3858 C C . LEU B 1 158 ? 3.902 10.297 4.824 1 98.12 158 LEU B C 1
ATOM 3860 O O . LEU B 1 158 ? 2.865 10.031 5.438 1 98.12 158 LEU B O 1
ATOM 3864 N N . ASP B 1 159 ? 4.41 9.602 3.85 1 97.75 159 ASP B N 1
ATOM 3865 C CA . ASP B 1 159 ? 3.852 8.305 3.471 1 97.75 159 ASP B CA 1
ATOM 3866 C C . ASP B 1 159 ? 4.672 7.156 4.059 1 97.75 159 ASP B C 1
ATOM 3868 O O . ASP B 1 159 ? 4.77 6.086 3.457 1 97.75 159 ASP B O 1
ATOM 3872 N N . LEU B 1 160 ? 5.227 7.336 5.254 1 95.81 160 LEU B N 1
ATOM 3873 C CA . LEU B 1 160 ? 6.102 6.371 5.902 1 95.81 160 LEU B CA 1
ATOM 3874 C C . LEU B 1 160 ? 5.375 5.051 6.137 1 95.81 160 LEU B C 1
ATOM 3876 O O . LEU B 1 160 ? 5.965 3.977 5.977 1 95.81 160 LEU B O 1
ATOM 3880 N N . PRO B 1 161 ? 4.098 5.098 6.551 1 96.31 161 PRO B N 1
ATOM 3881 C CA . PRO B 1 161 ? 3.395 3.834 6.797 1 96.31 161 PRO B CA 1
ATOM 3882 C C . PRO B 1 161 ? 3.367 2.928 5.566 1 96.31 161 PRO B C 1
ATOM 3884 O O . PRO B 1 161 ? 3.375 1.701 5.699 1 96.31 161 PRO B O 1
ATOM 3887 N N . ILE B 1 162 ? 3.34 3.506 4.359 1 96.31 162 ILE B N 1
ATOM 3888 C CA . ILE B 1 162 ? 3.316 2.73 3.125 1 96.31 162 ILE B CA 1
ATOM 3889 C C . ILE B 1 162 ? 4.586 1.886 3.021 1 96.31 162 ILE B C 1
ATOM 3891 O O . ILE B 1 162 ? 4.531 0.714 2.643 1 96.31 162 ILE B O 1
ATOM 3895 N N . PHE B 1 163 ? 5.68 2.385 3.455 1 95.25 163 PHE B N 1
ATOM 3896 C CA . PHE B 1 163 ? 6.969 1.713 3.316 1 95.25 163 PHE B CA 1
ATOM 3897 C C . PHE B 1 163 ? 7.145 0.651 4.395 1 95.25 163 PHE B C 1
ATOM 3899 O O . PHE B 1 163 ? 8.047 -0.181 4.312 1 95.25 163 PHE B O 1
ATOM 3906 N N . GLN B 1 164 ? 6.273 0.679 5.406 1 92.62 164 GLN B N 1
ATOM 3907 C CA . GLN B 1 164 ? 6.289 -0.409 6.379 1 92.62 164 GLN B CA 1
ATOM 3908 C C . GLN B 1 164 ? 5.754 -1.701 5.77 1 92.62 164 GLN B C 1
ATOM 3910 O O . GLN B 1 164 ? 6.156 -2.795 6.168 1 92.62 164 GLN B O 1
ATOM 3915 N N . ASN B 1 165 ? 4.918 -1.515 4.75 1 92.06 165 ASN B N 1
ATOM 3916 C CA . ASN B 1 165 ? 4.215 -2.672 4.211 1 92.06 165 ASN B CA 1
ATOM 3917 C C . ASN B 1 165 ? 4.637 -2.969 2.775 1 92.06 165 ASN B C 1
ATOM 3919 O O . ASN B 1 165 ? 4.438 -4.078 2.283 1 92.06 165 ASN B O 1
ATOM 3923 N N . ILE B 1 166 ? 5.039 -2.008 2.115 1 96.12 166 ILE B N 1
ATOM 3924 C CA . ILE B 1 166 ? 5.777 -2.08 0.859 1 96.12 166 ILE B CA 1
ATOM 3925 C C . ILE B 1 166 ? 7.223 -1.634 1.085 1 96.12 166 ILE B C 1
ATOM 3927 O O . ILE B 1 166 ? 7.57 -0.479 0.825 1 96.12 166 ILE B O 1
ATOM 3931 N N . PRO B 1 167 ? 8.039 -2.568 1.556 1 95.12 167 PRO B N 1
ATOM 3932 C CA . PRO B 1 167 ? 9.305 -2.176 2.18 1 95.12 167 PRO B CA 1
ATOM 3933 C C . PRO B 1 167 ? 10.422 -1.941 1.16 1 95.12 167 PRO B C 1
ATOM 3935 O O . PRO B 1 167 ? 11.445 -2.631 1.188 1 95.12 167 PRO B O 1
ATOM 3938 N N . VAL B 1 168 ? 10.242 -0.865 0.348 1 96.25 168 VAL B N 1
ATOM 3939 C CA . VAL B 1 168 ? 11.172 -0.607 -0.746 1 96.25 168 VAL B CA 1
ATOM 3940 C C . VAL B 1 168 ? 11.703 0.819 -0.644 1 96.25 168 VAL B C 1
ATOM 3942 O O . VAL B 1 168 ? 11.875 1.499 -1.658 1 96.25 168 VAL B O 1
ATOM 3945 N N . ASN B 1 169 ? 11.969 1.26 0.558 1 94 169 ASN B N 1
ATOM 3946 C CA . ASN B 1 169 ? 12.539 2.582 0.798 1 94 169 ASN B CA 1
ATOM 3947 C C . ASN B 1 169 ? 14.039 2.602 0.531 1 94 169 ASN B C 1
ATOM 3949 O O . ASN B 1 169 ? 14.711 1.584 0.688 1 94 169 ASN B O 1
ATOM 3953 N N . PHE B 1 170 ? 14.539 3.715 0.036 1 95.44 170 PHE B N 1
ATOM 3954 C CA . PHE B 1 170 ? 15.945 4.094 -0.01 1 95.44 170 PHE B CA 1
ATOM 3955 C C . PHE B 1 170 ? 16.172 5.418 0.706 1 95.44 170 PHE B C 1
ATOM 3957 O O . PHE B 1 170 ? 15.344 6.328 0.623 1 95.44 170 PHE B O 1
ATOM 3964 N N . ALA B 1 171 ? 17.297 5.586 1.384 1 95.12 171 ALA B N 1
ATOM 3965 C CA . ALA B 1 171 ? 17.656 6.84 2.041 1 95.12 171 ALA B CA 1
ATOM 3966 C C . ALA B 1 171 ? 19.172 7.02 2.074 1 95.12 171 ALA B C 1
ATOM 3968 O O . ALA B 1 171 ? 19.922 6.039 2.152 1 95.12 171 ALA B O 1
ATOM 3969 N N . GLU B 1 172 ? 19.625 8.219 1.94 1 95.56 172 GLU B N 1
ATOM 3970 C CA . GLU B 1 172 ? 21.031 8.586 1.979 1 95.56 172 GLU B CA 1
ATOM 3971 C C . GLU B 1 172 ? 21.25 9.914 2.691 1 95.56 172 GLU B C 1
ATOM 3973 O O . GLU B 1 172 ? 20.406 10.82 2.586 1 95.56 172 GLU B O 1
ATOM 3978 N N . ASN B 1 173 ? 22.312 10.008 3.402 1 94.12 173 ASN B N 1
ATOM 3979 C CA . ASN B 1 173 ? 22.75 11.289 3.959 1 94.12 173 ASN B CA 1
ATOM 3980 C C . ASN B 1 173 ? 23.719 12 3.033 1 94.12 173 ASN B C 1
ATOM 3982 O O . ASN B 1 173 ? 24.547 11.359 2.383 1 94.12 173 ASN B O 1
ATOM 3986 N N . TYR B 1 174 ? 23.578 13.266 3.076 1 95.06 174 TYR B N 1
ATOM 3987 C CA . TYR B 1 174 ? 24.562 14.062 2.35 1 95.06 174 TYR B CA 1
ATOM 3988 C C . TYR B 1 174 ? 25.844 14.234 3.168 1 95.06 174 TYR B C 1
ATOM 3990 O O . TYR B 1 174 ? 25.797 14.203 4.402 1 95.06 174 TYR B O 1
ATOM 3998 N N . GLU B 1 175 ? 26.906 14.43 2.502 1 94.56 175 GLU B N 1
ATOM 3999 C CA . GLU B 1 175 ? 28.203 14.523 3.162 1 94.56 175 GLU B CA 1
ATOM 4000 C C . GLU B 1 175 ? 28.281 15.75 4.07 1 94.56 175 GLU B C 1
ATOM 4002 O O . GLU B 1 175 ? 28.828 15.688 5.168 1 94.56 175 GLU B O 1
ATOM 4007 N N . GLU B 1 176 ? 27.75 16.812 3.629 1 93.94 176 GLU B N 1
ATOM 4008 C CA . GLU B 1 176 ? 27.719 18.047 4.406 1 93.94 176 GLU B CA 1
ATOM 4009 C C . GLU B 1 176 ? 26.359 18.234 5.086 1 93.94 176 GLU B C 1
ATOM 4011 O O . GLU B 1 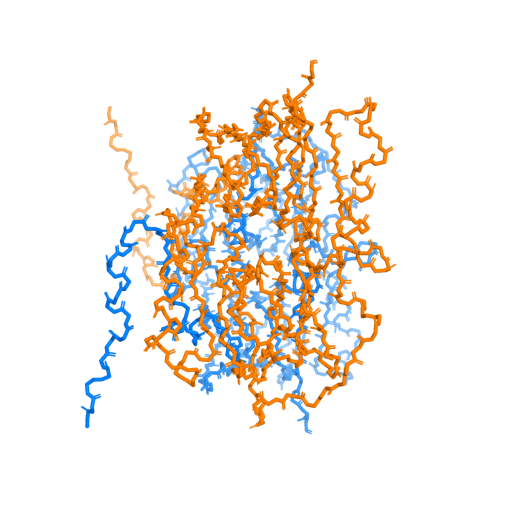176 ? 25.375 17.625 4.691 1 93.94 176 GLU B O 1
ATOM 4016 N N . ARG B 1 177 ? 26.312 19.125 6.059 1 91.75 177 ARG B N 1
ATOM 4017 C CA . ARG B 1 177 ? 25.078 19.375 6.777 1 91.75 177 ARG B CA 1
ATOM 4018 C C . ARG B 1 177 ? 24.047 20.047 5.875 1 91.75 177 ARG B C 1
ATOM 4020 O O . ARG B 1 177 ? 22.859 19.734 5.941 1 91.75 177 ARG B O 1
ATOM 4027 N N . ARG B 1 178 ? 24.609 20.906 5.062 1 94.38 178 ARG B N 1
ATOM 4028 C CA . ARG B 1 178 ? 23.734 21.625 4.137 1 94.38 178 ARG B CA 1
ATOM 4029 C C . ARG B 1 178 ? 23.969 21.172 2.697 1 94.38 178 ARG B C 1
ATOM 4031 O O . ARG B 1 178 ? 25.125 20.984 2.285 1 94.38 178 ARG B O 1
ATOM 4038 N N . TYR B 1 179 ? 22.891 20.953 1.981 1 95.25 179 TYR B N 1
ATOM 4039 C CA . TYR B 1 179 ? 22.984 20.875 0.528 1 95.25 179 TYR B CA 1
ATOM 4040 C C . TYR B 1 179 ? 23.016 22.266 -0.087 1 95.25 179 TYR B C 1
ATOM 4042 O O . TYR B 1 179 ? 22.25 23.141 0.305 1 95.25 179 TYR B O 1
ATOM 4050 N N . PRO B 1 180 ? 24 22.5 -0.936 1 95.81 180 PRO B N 1
ATOM 4051 C CA . PRO B 1 180 ? 24.078 23.844 -1.502 1 95.81 180 PRO B CA 1
ATOM 4052 C C . PRO B 1 180 ? 22.75 24.328 -2.066 1 95.81 180 PRO B C 1
ATOM 4054 O O . PRO B 1 180 ? 22.094 23.609 -2.818 1 95.81 180 PRO B O 1
ATOM 4057 N N . SER B 1 181 ? 22.344 25.641 -1.59 1 96 181 SER B N 1
ATOM 4058 C CA . SER B 1 181 ? 21.062 26.156 -2.035 1 96 181 SER B CA 1
ATOM 4059 C C . SER B 1 181 ? 21.062 27.688 -2.082 1 96 181 SER B C 1
ATOM 4061 O O . SER B 1 181 ? 21.875 28.328 -1.41 1 96 181 SER B O 1
ATOM 4063 N N . GLU B 1 182 ? 20.266 28.188 -2.988 1 96.44 182 GLU B N 1
ATOM 4064 C CA . GLU B 1 182 ? 20.031 29.625 -3.102 1 96.44 182 GLU B CA 1
ATOM 4065 C C . GLU B 1 182 ? 18.547 29.953 -2.91 1 96.44 182 GLU B C 1
ATOM 4067 O O . GLU B 1 182 ? 17.688 29.125 -3.186 1 96.44 182 GLU B O 1
ATOM 4072 N N . GLN B 1 183 ? 18.375 31.141 -2.469 1 95.62 183 GLN B N 1
ATOM 4073 C CA . GLN B 1 183 ? 17 31.562 -2.219 1 95.62 183 GLN B CA 1
ATOM 4074 C C . GLN B 1 183 ? 16.172 31.516 -3.5 1 95.62 183 GLN B C 1
ATOM 4076 O O . GLN B 1 183 ? 16.578 32.062 -4.527 1 95.62 183 GLN B O 1
ATOM 4081 N N . ALA B 1 184 ? 15.07 30.828 -3.375 1 92.94 184 ALA B N 1
ATOM 4082 C CA . ALA B 1 184 ? 14.148 30.75 -4.504 1 92.94 184 ALA B CA 1
ATOM 4083 C C . ALA B 1 184 ? 13.039 31.797 -4.383 1 92.94 184 ALA B C 1
ATOM 4085 O O . ALA B 1 184 ? 12.469 31.984 -3.303 1 92.94 184 ALA B O 1
ATOM 4086 N N . GLU B 1 185 ? 12.742 32.594 -5.402 1 84.81 185 GLU B N 1
ATOM 4087 C CA . GLU B 1 185 ? 11.672 33.562 -5.375 1 84.81 185 GLU B CA 1
ATOM 4088 C C . GLU B 1 185 ? 10.312 32.938 -5.648 1 84.81 185 GLU B C 1
ATOM 4090 O O . GLU B 1 185 ? 9.328 33.25 -4.984 1 84.81 185 GLU B O 1
ATOM 4095 N N . ASN B 1 186 ? 10.227 32.031 -6.625 1 88.31 186 ASN B N 1
ATOM 4096 C CA . ASN B 1 186 ? 8.992 31.375 -7.02 1 88.31 186 ASN B CA 1
ATOM 4097 C C . ASN B 1 186 ? 9.195 29.859 -7.18 1 88.31 186 ASN B C 1
ATOM 4099 O O . ASN B 1 186 ? 9.453 29.391 -8.281 1 88.31 186 ASN B O 1
ATOM 4103 N N . SER B 1 187 ? 9.062 29.156 -6.043 1 94.5 187 SER B N 1
ATOM 4104 C CA . SER B 1 187 ? 9.258 27.703 -6.117 1 94.5 187 SER B CA 1
ATOM 4105 C C . SER B 1 187 ? 7.938 26.984 -6.363 1 94.5 187 SER B C 1
ATOM 4107 O O . SER B 1 187 ? 6.926 27.297 -5.73 1 94.5 187 SER B O 1
ATOM 4109 N N . SER B 1 188 ? 7.934 26 -7.285 1 95.31 188 SER B N 1
ATOM 4110 C CA . SER B 1 188 ? 6.762 25.172 -7.543 1 95.31 188 SER B CA 1
ATOM 4111 C C . SER B 1 188 ? 6.504 24.203 -6.391 1 95.31 188 SER B C 1
ATOM 4113 O O . SER B 1 188 ? 5.473 23.531 -6.355 1 95.31 188 SER B O 1
ATOM 4115 N N . LEU B 1 189 ? 7.402 24.203 -5.414 1 97.5 189 LEU B N 1
ATOM 4116 C CA . LEU B 1 189 ? 7.289 23.297 -4.277 1 97.5 189 LEU B CA 1
ATOM 4117 C C . LEU B 1 189 ? 6.543 23.969 -3.125 1 97.5 189 LEU B C 1
ATOM 4119 O O . LEU B 1 189 ? 6.195 23.312 -2.141 1 97.5 189 LEU B O 1
ATOM 4123 N N . LYS B 1 190 ? 6.297 25.25 -3.242 1 97.75 190 LYS B N 1
ATOM 4124 C CA . LYS B 1 190 ? 5.656 26.016 -2.176 1 97.75 190 LYS B CA 1
ATOM 4125 C C . LYS B 1 190 ? 4.258 26.469 -2.588 1 97.75 190 LYS B C 1
ATOM 4127 O O . LYS B 1 190 ? 4.078 27.031 -3.67 1 97.75 190 LYS B O 1
ATOM 4132 N N . PHE B 1 191 ? 3.301 26.219 -1.766 1 98.31 191 PHE B N 1
ATOM 4133 C CA . PHE B 1 191 ? 1.939 26.719 -1.881 1 98.31 191 PHE B CA 1
ATOM 4134 C C . PHE B 1 191 ? 1.609 27.656 -0.718 1 98.31 191 PHE B C 1
ATOM 4136 O O . PHE B 1 191 ? 1.373 27.188 0.401 1 98.31 191 PHE B O 1
ATOM 4143 N N . SER B 1 192 ? 1.543 28.938 -1.009 1 97.56 192 SER B N 1
ATOM 4144 C CA . SER B 1 192 ? 1.256 29.922 0.031 1 97.56 192 SER B CA 1
ATOM 4145 C C . SER B 1 192 ? -0.222 29.906 0.408 1 97.56 192 SER B C 1
ATOM 4147 O O . SER B 1 192 ? -1.076 29.578 -0.415 1 97.56 192 SER B O 1
ATOM 4149 N N . TRP B 1 193 ? -0.498 30.344 1.604 1 98.12 193 TRP B N 1
ATOM 4150 C CA . TRP B 1 193 ? -1.857 30.281 2.129 1 98.12 193 TRP B CA 1
ATOM 4151 C C . TRP B 1 193 ? -2.748 31.328 1.477 1 98.12 193 TRP B C 1
ATOM 4153 O O . TRP B 1 193 ? -3.928 31.078 1.218 1 98.12 193 TRP B O 1
ATOM 4163 N N . GLU B 1 194 ? -2.256 32.469 1.166 1 97.69 194 GLU B N 1
ATOM 4164 C CA . GLU B 1 194 ? -3.061 33.594 0.731 1 97.69 194 GLU B CA 1
ATOM 4165 C C . GLU B 1 194 ? -3.889 33.25 -0.503 1 97.69 194 GLU B C 1
ATOM 4167 O O . GLU B 1 194 ? -5.105 33.438 -0.514 1 97.69 194 GLU B O 1
ATOM 4172 N N . PRO B 1 195 ? -3.268 32.719 -1.538 1 97.69 195 PRO B N 1
ATOM 4173 C CA . PRO B 1 195 ? -4.086 32.312 -2.693 1 97.69 195 PRO B CA 1
ATOM 4174 C C . PRO B 1 195 ? -5.125 31.266 -2.357 1 97.69 195 PRO B C 1
ATOM 4176 O O . PRO B 1 195 ? -6.203 31.234 -2.955 1 97.69 195 PRO B O 1
ATOM 4179 N N . VAL B 1 196 ? -4.836 30.375 -1.47 1 98.5 196 VAL B N 1
ATOM 4180 C CA . VAL B 1 196 ? -5.754 29.328 -1.054 1 98.5 196 VAL B CA 1
ATOM 4181 C C . VAL B 1 196 ? -6.957 29.938 -0.343 1 98.5 196 VAL B C 1
ATOM 4183 O O . VAL B 1 196 ? -8.102 29.609 -0.664 1 98.5 196 VAL B O 1
ATOM 4186 N N . GLU B 1 197 ? -6.672 30.812 0.559 1 98.44 197 GLU B N 1
ATOM 4187 C CA . GLU B 1 197 ? -7.738 31.484 1.293 1 98.44 197 GLU B CA 1
ATOM 4188 C C . GLU B 1 197 ? -8.625 32.281 0.354 1 98.44 197 GLU B C 1
ATOM 4190 O O . GLU B 1 197 ? -9.844 32.312 0.506 1 98.44 197 GLU B O 1
ATOM 4195 N N . GLU B 1 198 ? -8.016 32.969 -0.603 1 98.5 198 GLU B N 1
ATOM 4196 C CA . GLU B 1 198 ? -8.781 33.719 -1.589 1 98.5 198 GLU B CA 1
ATOM 4197 C C . GLU B 1 198 ? -9.727 32.812 -2.369 1 98.5 198 GLU B C 1
ATOM 4199 O O . GLU B 1 198 ? -10.891 33.156 -2.57 1 98.5 198 GLU B O 1
ATOM 4204 N N . ALA B 1 199 ? -9.219 31.688 -2.77 1 98.5 199 ALA B N 1
ATOM 4205 C CA . ALA B 1 199 ? -10.039 30.734 -3.512 1 98.5 199 ALA B CA 1
ATOM 4206 C C . ALA B 1 199 ? -11.188 30.219 -2.654 1 98.5 199 ALA B C 1
ATOM 4208 O O . ALA B 1 199 ? -12.328 30.109 -3.129 1 98.5 199 ALA B O 1
ATOM 4209 N N . LEU B 1 200 ? -10.93 29.953 -1.423 1 98.56 200 LEU B N 1
ATOM 4210 C CA . LEU B 1 200 ? -11.938 29.438 -0.497 1 98.56 200 LEU B CA 1
ATOM 4211 C C . LEU B 1 200 ? -13.016 30.5 -0.245 1 98.56 200 LEU B C 1
ATOM 4213 O O . LEU B 1 200 ? -14.18 30.156 -0.029 1 98.56 200 LEU B O 1
ATOM 4217 N N . ASN B 1 201 ? -12.688 31.75 -0.331 1 98.25 201 ASN B N 1
ATOM 4218 C CA . ASN B 1 201 ? -13.586 32.844 0.028 1 98.25 201 ASN B CA 1
ATOM 4219 C C . ASN B 1 201 ? -14.328 33.375 -1.193 1 98.25 201 ASN B C 1
ATOM 4221 O O . ASN B 1 201 ? -15.18 34.25 -1.068 1 98.25 201 ASN B O 1
ATOM 4225 N N . ALA B 1 202 ? -13.977 32.906 -2.357 1 97.69 202 ALA B N 1
ATOM 4226 C CA . ALA B 1 202 ? -14.5 33.469 -3.6 1 97.69 202 ALA B CA 1
ATOM 4227 C C . ALA B 1 202 ? -16.016 33.5 -3.588 1 97.69 202 ALA B C 1
ATOM 4229 O O . ALA B 1 202 ? -16.625 34.469 -4.082 1 97.69 202 ALA B O 1
ATOM 4230 N N . ARG B 1 203 ? -16.688 32.531 -2.986 1 96.88 203 ARG B N 1
ATOM 4231 C CA . ARG B 1 203 ? -18.141 32.469 -2.953 1 96.88 203 ARG B CA 1
ATOM 4232 C C . ARG B 1 203 ? -18.656 32.312 -1.522 1 96.88 203 ARG B C 1
ATOM 4234 O O . ARG B 1 203 ? -19.625 31.609 -1.269 1 96.88 203 ARG B O 1
ATOM 4241 N N . LYS B 1 204 ? -17.969 32.969 -0.686 1 95.25 204 LYS B N 1
ATOM 4242 C CA . LYS B 1 204 ? -18.234 32.844 0.741 1 95.25 204 LYS B CA 1
ATOM 4243 C C . LYS B 1 204 ? -19.656 33.312 1.079 1 95.25 204 LYS B C 1
ATOM 4245 O O . LYS B 1 204 ? -20.297 32.781 1.984 1 95.25 204 LYS B O 1
ATOM 4250 N N . LEU B 1 205 ? -20.141 34.281 0.378 1 94.62 205 LEU B N 1
ATOM 4251 C CA . LEU B 1 205 ? -21.469 34.812 0.666 1 94.62 205 LEU B CA 1
ATOM 4252 C C . LEU B 1 205 ? -22.562 33.906 0.098 1 94.62 205 LEU B C 1
ATOM 4254 O O . LEU B 1 205 ? -23.703 33.969 0.554 1 94.62 205 LEU B O 1
ATOM 4258 N N . GLU B 1 206 ? -22.219 33.062 -0.793 1 95.75 206 GLU B N 1
ATOM 4259 C CA . GLU B 1 206 ? -23.188 32.219 -1.483 1 95.75 206 GLU B CA 1
ATOM 4260 C C . GLU B 1 206 ? -23.234 30.828 -0.877 1 95.75 206 GLU B C 1
ATOM 4262 O O . GLU B 1 206 ? -24.266 30.156 -0.933 1 95.75 206 GLU B O 1
ATOM 4267 N N . THR B 1 207 ? -22.109 30.422 -0.361 1 95.25 207 THR B N 1
ATOM 4268 C CA . THR B 1 207 ? -22.031 29.062 0.147 1 95.25 207 THR B CA 1
ATOM 4269 C C . THR B 1 207 ? -21.422 29.031 1.544 1 95.25 207 THR B C 1
ATOM 4271 O O . THR B 1 207 ? -20.453 29.75 1.813 1 95.25 207 THR B O 1
ATOM 4274 N N . GLU B 1 208 ? -21.938 28.172 2.404 1 95.19 208 GLU B N 1
ATOM 4275 C CA . GLU B 1 208 ? -21.453 28.062 3.777 1 95.19 208 GLU B CA 1
ATOM 4276 C C . GLU B 1 208 ? -20.156 27.25 3.844 1 95.19 208 GLU B C 1
ATOM 4278 O O . GLU B 1 208 ? -19.453 27.281 4.852 1 95.19 208 GLU B O 1
ATOM 4283 N N . TYR B 1 209 ? -19.969 26.531 2.832 1 96.88 209 TYR B N 1
ATOM 4284 C CA . TYR B 1 209 ? -18.859 25.594 2.793 1 96.88 209 TYR B CA 1
ATOM 4285 C C . TYR B 1 209 ? -18.125 25.672 1.453 1 96.88 209 TYR B C 1
ATOM 4287 O O . TYR B 1 209 ? -18.766 25.812 0.406 1 96.88 209 TYR B O 1
ATOM 4295 N N . ALA B 1 210 ? -16.797 25.625 1.532 1 98.12 210 ALA B N 1
ATOM 4296 C CA . ALA B 1 210 ? -15.977 25.531 0.327 1 98.12 210 ALA B CA 1
ATOM 4297 C C . ALA B 1 210 ? -14.75 24.656 0.556 1 98.12 210 ALA B C 1
ATOM 4299 O O . ALA B 1 210 ? -14.242 24.562 1.677 1 98.12 210 ALA B O 1
ATOM 4300 N N . ASP B 1 211 ? -14.359 24 -0.464 1 97.81 211 ASP B N 1
ATOM 4301 C CA . ASP B 1 211 ? -13.156 23.188 -0.404 1 97.81 211 ASP B CA 1
ATOM 4302 C C . ASP B 1 211 ? -12.18 23.547 -1.521 1 97.81 211 ASP B C 1
ATOM 4304 O O . ASP B 1 211 ? -12.57 24.172 -2.508 1 97.81 211 ASP B O 1
ATOM 4308 N N . TYR B 1 212 ? -10.922 23.297 -1.296 1 98.38 212 TYR B N 1
ATOM 4309 C CA . TYR B 1 212 ? -9.812 23.547 -2.207 1 98.38 212 TYR B CA 1
ATOM 4310 C C . TYR B 1 212 ? -8.867 22.359 -2.268 1 98.38 212 TYR B C 1
ATOM 4312 O O . TYR B 1 212 ? -8.344 21.922 -1.241 1 98.38 212 TYR B O 1
ATOM 4320 N N . GLU B 1 213 ? -8.633 21.828 -3.449 1 98.56 213 GLU B N 1
ATOM 4321 C CA . GLU B 1 213 ? -7.668 20.75 -3.646 1 98.56 213 GLU B CA 1
ATOM 4322 C C . GLU B 1 213 ? -6.324 21.297 -4.129 1 98.56 213 GLU B C 1
ATOM 4324 O O . GLU B 1 213 ? -6.254 21.984 -5.145 1 98.56 213 GLU B O 1
ATOM 4329 N N . TYR B 1 214 ? -5.246 20.984 -3.357 1 98.75 214 TYR B N 1
ATOM 4330 C CA . TYR B 1 214 ? -3.91 21.359 -3.797 1 98.75 214 TYR B CA 1
ATOM 4331 C C . TYR B 1 214 ? -3.469 20.531 -4.992 1 98.75 214 TYR B C 1
ATOM 4333 O O . TYR B 1 214 ? -3.523 19.297 -4.949 1 98.75 214 TYR B O 1
ATOM 4341 N N . LYS B 1 215 ? -3.035 21.203 -5.973 1 98.19 215 LYS B N 1
ATOM 4342 C CA . LYS B 1 215 ? -2.494 20.562 -7.164 1 98.19 215 LYS B CA 1
ATOM 4343 C C . LYS B 1 215 ? -1.17 21.188 -7.582 1 98.19 215 LYS B C 1
ATOM 4345 O O . LYS B 1 215 ? -0.959 22.391 -7.387 1 98.19 215 LYS B O 1
ATOM 4350 N N . LYS B 1 216 ? -0.307 20.375 -8.117 1 96.75 216 LYS B N 1
ATOM 4351 C CA . LYS B 1 216 ? 0.899 20.906 -8.742 1 96.75 216 LYS B CA 1
ATOM 4352 C C . LYS B 1 216 ? 0.554 21.75 -9.977 1 96.75 216 LYS B C 1
ATOM 4354 O O . LYS B 1 216 ? -0.575 21.703 -10.469 1 96.75 216 LYS B O 1
ATOM 4359 N N . PRO B 1 217 ? 1.499 22.453 -10.477 1 94.44 217 PRO B N 1
ATOM 4360 C CA . PRO B 1 217 ? 1.236 23.312 -11.633 1 94.44 217 PRO B CA 1
ATOM 4361 C C . PRO B 1 217 ? 0.766 22.531 -12.852 1 94.44 217 PRO B C 1
ATOM 4363 O O . PRO B 1 217 ? 0.01 23.062 -13.672 1 94.44 217 PRO B O 1
ATOM 4366 N N . ASP B 1 218 ? 1.062 21.312 -12.969 1 95.62 218 ASP B N 1
ATOM 4367 C CA . ASP B 1 218 ? 0.663 20.5 -14.117 1 95.62 218 ASP B CA 1
ATOM 4368 C C . ASP B 1 218 ? -0.709 19.859 -13.898 1 95.62 218 ASP B C 1
ATOM 4370 O O . ASP B 1 218 ? -1.174 19.078 -14.719 1 95.62 218 ASP B O 1
ATOM 4374 N N . GLY B 1 219 ? -1.29 20.141 -12.812 1 96.94 219 GLY B N 1
ATOM 4375 C CA . GLY B 1 219 ? -2.641 19.688 -12.539 1 96.94 219 GLY B CA 1
ATOM 4376 C C . GLY B 1 219 ? -2.678 18.375 -11.773 1 96.94 219 GLY B C 1
ATOM 4377 O O . GLY B 1 219 ? -3.75 17.906 -11.391 1 96.94 219 GLY B O 1
ATOM 4378 N N . LYS B 1 220 ? -1.595 17.766 -11.508 1 97.25 220 LYS B N 1
ATOM 4379 C CA . LYS B 1 220 ? -1.516 16.484 -10.797 1 97.25 220 LYS B CA 1
ATOM 4380 C C . LYS B 1 220 ? -1.588 16.703 -9.289 1 97.25 220 LYS B C 1
ATOM 4382 O O . LYS B 1 220 ? -1.352 17.797 -8.797 1 97.25 220 LYS B O 1
ATOM 4387 N N . PRO B 1 221 ? -1.964 15.602 -8.594 1 98.06 221 PRO B N 1
ATOM 4388 C CA . PRO B 1 221 ? -1.901 15.703 -7.137 1 98.06 221 PRO B CA 1
ATOM 4389 C C . PRO B 1 221 ? -0.495 16 -6.625 1 98.06 221 PRO B C 1
ATOM 4391 O O . PRO B 1 221 ? 0.463 16 -7.402 1 98.06 221 PRO B O 1
ATOM 4394 N N . LEU B 1 222 ? -0.403 16.281 -5.32 1 98.5 222 LEU B N 1
ATOM 4395 C CA . LEU B 1 222 ? 0.87 16.672 -4.723 1 98.5 222 LEU B CA 1
ATOM 4396 C C . LEU B 1 222 ? 1.888 15.547 -4.824 1 98.5 222 LEU B C 1
ATOM 4398 O O . LEU B 1 222 ? 3.094 15.797 -4.871 1 98.5 222 LEU B O 1
ATOM 4402 N N . SER B 1 223 ? 1.418 14.32 -4.801 1 98.5 223 SER B N 1
ATOM 4403 C CA . SER B 1 223 ? 2.242 13.133 -4.988 1 98.5 223 SER B CA 1
ATOM 4404 C C . SER B 1 223 ? 1.407 11.953 -5.465 1 98.5 223 SER B C 1
ATOM 4406 O O . SER B 1 223 ? 0.197 12.078 -5.664 1 98.5 223 SER B O 1
ATOM 4408 N N . ASN B 1 224 ? 2.074 10.828 -5.66 1 98.12 224 ASN B N 1
ATOM 4409 C CA . ASN B 1 224 ? 1.379 9.609 -6.066 1 98.12 224 ASN B CA 1
ATOM 4410 C C . ASN B 1 224 ? 0.634 8.977 -4.898 1 98.12 224 ASN B C 1
ATOM 4412 O O . ASN B 1 224 ? -0.213 8.102 -5.102 1 98.12 224 ASN B O 1
ATOM 4416 N N . ILE B 1 225 ? 0.904 9.438 -3.697 1 98.38 225 ILE B N 1
ATOM 4417 C CA . ILE B 1 225 ? 0.375 8.734 -2.533 1 98.38 225 ILE B CA 1
ATOM 4418 C C . ILE B 1 225 ? -0.437 9.703 -1.673 1 98.38 225 ILE B C 1
ATOM 4420 O O . ILE B 1 225 ? -1.544 9.375 -1.238 1 98.38 225 ILE B O 1
ATOM 4424 N N . ILE B 1 226 ? 0.072 10.914 -1.496 1 98.81 226 ILE B N 1
ATOM 4425 C CA . ILE B 1 226 ? -0.544 11.875 -0.586 1 98.81 226 ILE B CA 1
ATOM 4426 C C . ILE B 1 226 ? -1.094 13.055 -1.378 1 98.81 226 ILE B C 1
ATOM 4428 O O . ILE B 1 226 ? -0.424 13.578 -2.273 1 98.81 226 ILE B O 1
ATOM 4432 N N . GLY B 1 227 ? -2.303 13.445 -1.015 1 98.81 227 GLY B N 1
ATOM 4433 C CA . GLY B 1 227 ? -2.902 14.688 -1.489 1 98.81 227 GLY B CA 1
ATOM 4434 C C . GLY B 1 227 ? -3.164 15.688 -0.38 1 98.81 227 GLY B C 1
ATOM 4435 O O . GLY B 1 227 ? -3.031 15.359 0.801 1 98.81 227 GLY B O 1
ATOM 4436 N N . GLY B 1 228 ? -3.434 16.922 -0.759 1 98.75 228 GLY B N 1
ATOM 4437 C CA . GLY B 1 228 ? -3.729 18 0.182 1 98.75 228 GLY B CA 1
ATOM 4438 C C . GLY B 1 228 ? -5.012 18.734 -0.141 1 98.75 228 GLY B C 1
ATOM 4439 O O . GLY B 1 228 ? -5.367 18.891 -1.311 1 98.75 228 GLY B O 1
ATOM 4440 N N . GLU B 1 229 ? -5.66 19.188 0.866 1 98.69 229 GLU B N 1
ATOM 4441 C CA . GLU B 1 229 ? -6.895 19.953 0.731 1 98.69 229 GLU B CA 1
ATOM 4442 C C . GLU B 1 229 ? -6.984 21.047 1.795 1 98.69 229 GLU B C 1
ATOM 4444 O O . GLU B 1 229 ? -6.293 20.984 2.812 1 98.69 229 GLU B O 1
ATOM 4449 N N . ALA B 1 230 ? -7.73 22.047 1.492 1 98.81 230 ALA B N 1
ATOM 4450 C CA . ALA B 1 230 ? -8.156 23.062 2.453 1 98.81 230 ALA B CA 1
ATOM 4451 C C . ALA B 1 230 ? -9.664 23.25 2.408 1 98.81 230 ALA B C 1
ATOM 4453 O O . ALA B 1 230 ? -10.305 23 1.384 1 98.81 230 ALA B O 1
ATOM 4454 N N . GLU B 1 231 ? -10.203 23.625 3.566 1 98.62 231 GLU B N 1
ATOM 4455 C CA . GLU B 1 231 ? -11.641 23.828 3.674 1 98.62 231 GLU B CA 1
ATOM 4456 C C . GLU B 1 231 ? -11.961 25.094 4.453 1 98.62 231 GLU B C 1
ATOM 4458 O O . GLU B 1 231 ? -11.234 25.453 5.383 1 98.62 231 GLU B O 1
ATOM 4463 N N . ARG B 1 232 ? -12.992 25.75 4.023 1 98.62 232 ARG B N 1
ATOM 4464 C CA . ARG B 1 232 ? -13.602 26.828 4.789 1 98.62 232 ARG B CA 1
ATOM 4465 C C . ARG B 1 232 ? -15.023 26.469 5.207 1 98.62 232 ARG B C 1
ATOM 4467 O O . ARG B 1 232 ? -15.805 25.984 4.395 1 98.62 232 ARG B O 1
ATOM 4474 N N . ILE B 1 233 ? -15.305 26.672 6.406 1 98.12 233 ILE B N 1
ATOM 4475 C CA . ILE B 1 233 ? -16.656 26.578 6.938 1 98.12 233 ILE B CA 1
ATOM 4476 C C . ILE B 1 233 ? -17.062 27.922 7.547 1 98.12 233 ILE B C 1
ATOM 4478 O O . ILE B 1 233 ? -16.391 28.438 8.445 1 98.12 233 ILE B O 1
ATOM 4482 N N . ASN B 1 234 ? -18.188 28.484 7.121 1 97.56 234 ASN B N 1
ATOM 4483 C CA . ASN B 1 234 ? -18.656 29.75 7.652 1 97.56 234 ASN B CA 1
ATOM 4484 C C . ASN B 1 234 ? -19.031 29.641 9.125 1 97.56 234 ASN B C 1
ATOM 4486 O O . ASN B 1 234 ? -19.328 28.562 9.617 1 97.56 234 ASN B O 1
ATOM 4490 N N . ALA B 1 235 ? -18.984 30.875 9.75 1 96.19 235 ALA B N 1
ATOM 4491 C CA . ALA B 1 235 ? -19.516 30.938 11.109 1 96.19 235 ALA B CA 1
ATOM 4492 C C . ALA B 1 235 ? -20.906 30.328 11.188 1 96.19 235 ALA B C 1
ATOM 4494 O O . ALA B 1 235 ? -21.766 30.641 10.359 1 96.19 235 ALA B O 1
ATOM 4495 N N . HIS B 1 236 ? -21.047 29.391 12.117 1 94.5 236 HIS B N 1
ATOM 4496 C CA . HIS B 1 236 ? -22.312 28.703 12.383 1 94.5 236 HIS B CA 1
ATOM 4497 C C . HIS B 1 236 ? -22.672 27.75 11.25 1 94.5 236 HIS B C 1
ATOM 4499 O O . HIS B 1 236 ? -23.797 27.266 11.172 1 94.5 236 HIS B O 1
ATOM 4505 N N . GLY B 1 237 ? -21.734 27.5 10.359 1 95.75 237 GLY B N 1
ATOM 4506 C CA . GLY B 1 237 ? -22 26.641 9.219 1 95.75 237 GLY B CA 1
ATOM 4507 C C . GLY B 1 237 ? -21.547 25.203 9.43 1 95.75 237 GLY B C 1
ATOM 4508 O O . GLY B 1 237 ? -21.125 24.844 10.539 1 95.75 237 GLY B O 1
ATOM 4509 N N . ALA B 1 238 ? -21.734 24.422 8.336 1 96.38 238 ALA B N 1
ATOM 4510 C CA . ALA B 1 238 ? -21.344 23.016 8.336 1 96.38 238 ALA B CA 1
ATOM 4511 C C . ALA B 1 238 ? -20.812 22.594 6.977 1 96.38 238 ALA B C 1
ATOM 4513 O O . ALA B 1 238 ? -21.188 23.156 5.949 1 96.38 238 ALA B O 1
ATOM 4514 N N . SER B 1 239 ? -19.922 21.641 7.066 1 96.94 239 SER B N 1
ATOM 4515 C CA . SER B 1 239 ? -19.469 21.062 5.809 1 96.94 239 SER B CA 1
ATOM 4516 C C . SER B 1 239 ? -20.484 20.047 5.27 1 96.94 239 SER B C 1
ATOM 4518 O O . SER B 1 239 ? -21.422 19.672 5.969 1 96.94 239 SER B O 1
ATOM 4520 N N . ALA B 1 240 ? -20.281 19.656 4 1 93.5 240 ALA B N 1
ATOM 4521 C CA . ALA B 1 240 ? -21.031 18.531 3.475 1 93.5 240 ALA B CA 1
ATOM 4522 C C . ALA B 1 240 ? -20.734 17.25 4.258 1 93.5 240 ALA B C 1
ATOM 4524 O O . ALA B 1 240 ? -19.609 17.062 4.727 1 93.5 240 ALA B O 1
ATOM 4525 N N . THR B 1 241 ? -21.75 16.438 4.398 1 96.94 241 THR B N 1
ATOM 4526 C CA . THR B 1 241 ? -21.547 15.125 5.008 1 96.94 241 THR B CA 1
ATOM 4527 C C . THR B 1 241 ? -21.125 14.094 3.959 1 96.94 241 THR B C 1
ATOM 4529 O O . THR B 1 241 ? -21.828 13.898 2.961 1 96.94 241 THR B O 1
ATOM 4532 N N . ARG B 1 242 ? -19.984 13.492 4.223 1 97.44 242 ARG B N 1
ATOM 4533 C CA . ARG B 1 242 ? -19.469 12.555 3.232 1 97.44 242 ARG B CA 1
ATOM 4534 C C . ARG B 1 242 ? -18.719 11.414 3.9 1 97.44 242 ARG B C 1
ATOM 4536 O O . ARG B 1 242 ? -18.344 11.5 5.074 1 97.44 242 ARG B O 1
ATOM 4543 N N . ARG B 1 243 ? -18.547 10.312 3.23 1 97.31 243 ARG B N 1
ATOM 4544 C CA . ARG B 1 243 ? -17.625 9.242 3.6 1 97.31 243 ARG B CA 1
ATOM 4545 C C . ARG B 1 243 ? -16.781 8.812 2.406 1 97.31 243 ARG B C 1
ATOM 4547 O O . ARG B 1 243 ? -17.281 8.734 1.28 1 97.31 243 ARG B O 1
ATOM 4554 N N . GLU B 1 244 ? -15.547 8.672 2.684 1 98.12 244 GLU B N 1
ATOM 4555 C CA . GLU B 1 244 ? -14.57 8.297 1.667 1 98.12 244 GLU B CA 1
ATOM 4556 C C . GLU B 1 244 ? -13.719 7.117 2.131 1 98.12 244 GLU B C 1
ATOM 4558 O O . GLU B 1 244 ? -13.516 6.926 3.332 1 98.12 244 GLU B O 1
ATOM 4563 N N . THR B 1 245 ? -13.141 6.363 1.164 1 98.38 245 THR B N 1
ATOM 4564 C CA . THR B 1 245 ? -12.211 5.297 1.511 1 98.38 245 THR B CA 1
ATOM 4565 C C . THR B 1 245 ? -10.867 5.871 1.948 1 98.38 245 THR B C 1
ATOM 4567 O O . THR B 1 245 ? -10.094 5.203 2.633 1 98.38 245 THR B O 1
ATOM 4570 N N . CYS B 1 246 ? -10.562 7.102 1.615 1 98.06 246 CYS B N 1
ATOM 4571 C CA . CYS B 1 246 ? -9.289 7.656 2.053 1 98.06 246 CYS B CA 1
ATOM 4572 C C . CYS B 1 246 ? -9.367 8.141 3.494 1 98.06 246 CYS B C 1
ATOM 4574 O O . CYS B 1 246 ? -10.438 8.539 3.959 1 98.06 246 CYS B O 1
ATOM 4576 N N . SER B 1 247 ? -8.273 7.992 4.23 1 98.44 247 SER B N 1
ATOM 4577 C CA . SER B 1 247 ? -8.148 8.602 5.551 1 98.44 247 SER B CA 1
ATOM 4578 C C . SER B 1 247 ? -7.559 10 5.461 1 98.44 247 SER B C 1
ATOM 4580 O O . SER B 1 247 ? -7.047 10.398 4.414 1 98.44 247 SER B O 1
ATOM 4582 N N . ARG B 1 248 ? -7.691 10.758 6.566 1 98.62 248 ARG B N 1
ATOM 4583 C CA . ARG B 1 248 ? -7.246 12.148 6.555 1 98.62 248 ARG B CA 1
ATOM 4584 C C . ARG B 1 248 ? -6.609 12.531 7.887 1 98.62 248 ARG B C 1
ATOM 4586 O O . ARG B 1 248 ? -7.047 12.07 8.945 1 98.62 248 ARG B O 1
ATOM 4593 N N . VAL B 1 249 ? -5.602 13.297 7.797 1 98.94 249 VAL B N 1
ATOM 4594 C CA . VAL B 1 249 ? -5.09 14.078 8.914 1 98.94 249 VAL B CA 1
ATOM 4595 C C . VAL B 1 249 ? -5.473 15.547 8.734 1 98.94 249 VAL B C 1
ATOM 4597 O O . VAL B 1 249 ? -5.117 16.172 7.73 1 98.94 249 VAL B O 1
ATOM 4600 N N . VAL B 1 250 ? -6.188 16.078 9.688 1 98.94 250 VAL B N 1
ATOM 4601 C CA . VAL B 1 250 ? -6.727 17.438 9.578 1 98.94 250 VAL B CA 1
ATOM 4602 C C . VAL B 1 250 ? -6.051 18.344 10.594 1 98.94 250 VAL B C 1
ATOM 4604 O O . VAL B 1 250 ? -5.914 17.984 11.766 1 98.94 250 VAL B O 1
ATOM 4607 N N . HIS B 1 251 ? -5.594 19.469 10.141 1 98.94 251 HIS B N 1
ATOM 4608 C CA . HIS B 1 251 ? -5.004 20.516 10.977 1 98.94 251 HIS B CA 1
ATOM 4609 C C . HIS B 1 251 ? -5.852 21.781 10.961 1 98.94 251 HIS B C 1
ATOM 4611 O O . HIS B 1 251 ? -6.234 22.266 9.898 1 98.94 251 HIS B O 1
ATOM 4617 N N . VAL B 1 252 ? -6.09 22.328 12.141 1 98.75 252 VAL B N 1
ATOM 4618 C CA . VAL B 1 252 ? -6.926 23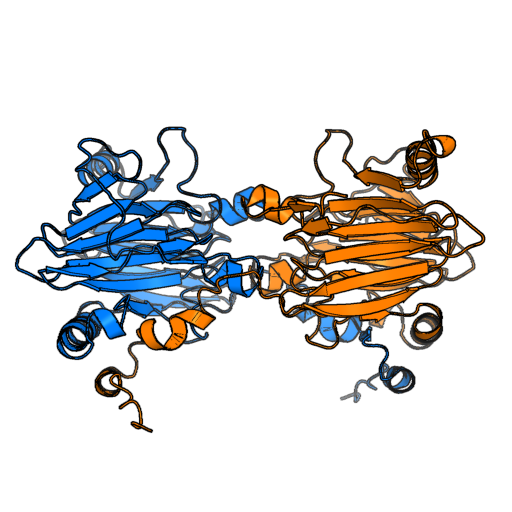.516 12.266 1 98.75 252 VAL B CA 1
ATOM 4619 C C . VAL B 1 252 ? -6.074 24.766 12.078 1 98.75 252 VAL B C 1
ATOM 4621 O O . VAL B 1 252 ? -5.34 25.156 12.984 1 98.75 252 VAL B O 1
ATOM 4624 N N . TYR B 1 253 ? -6.219 25.391 10.953 1 98.69 253 TYR B N 1
ATOM 4625 C CA . TYR B 1 253 ? -5.461 26.594 10.672 1 98.69 253 TYR B CA 1
ATOM 4626 C C . TYR B 1 253 ? -5.977 27.766 11.5 1 98.69 253 TYR B C 1
ATOM 4628 O O . TYR B 1 253 ? -5.195 28.469 12.148 1 98.69 253 TYR B O 1
ATOM 4636 N N . SER B 1 254 ? -7.277 27.969 11.461 1 97.81 254 SER B N 1
ATOM 4637 C CA . SER B 1 254 ? -7.934 29 12.258 1 97.81 254 SER B CA 1
ATOM 4638 C C . SER B 1 254 ? -9.406 28.672 12.492 1 97.81 254 SER B C 1
ATOM 4640 O O . SER B 1 254 ? -9.977 27.828 11.789 1 97.81 254 SER B O 1
ATOM 4642 N N . GLY B 1 255 ? -9.922 29.297 13.508 1 96.88 255 GLY B N 1
ATOM 4643 C CA . GLY B 1 255 ? -11.305 29.047 13.883 1 96.88 255 GLY B CA 1
ATOM 4644 C C . GLY B 1 255 ? -11.453 27.938 14.922 1 96.88 255 GLY B C 1
ATOM 4645 O O . GLY B 1 255 ? -10.453 27.469 15.484 1 96.88 255 GLY B O 1
ATOM 4646 N N . GLN B 1 256 ? -12.727 27.719 15.312 1 96.62 256 GLN B N 1
ATOM 4647 C CA . GLN B 1 256 ? -13.055 26.703 16.297 1 96.62 256 GLN B CA 1
ATOM 4648 C C . GLN B 1 256 ? -14.359 25.984 15.938 1 96.62 256 GLN B C 1
ATOM 4650 O O . GLN B 1 256 ? -15.242 26.578 15.305 1 96.62 256 GLN B O 1
ATOM 4655 N N . GLY B 1 257 ? -14.398 24.703 16.297 1 97.56 257 GLY B N 1
ATOM 4656 C CA . GLY B 1 257 ? -15.586 23.938 15.961 1 97.56 257 GLY B CA 1
ATOM 4657 C C . GLY B 1 257 ? -15.5 22.484 16.422 1 97.56 257 GLY B C 1
ATOM 4658 O O . GLY B 1 257 ? -14.891 22.188 17.453 1 97.56 257 GLY B O 1
ATOM 4659 N N . ARG B 1 258 ? -16.328 21.734 15.789 1 98.19 258 ARG B N 1
ATOM 4660 C CA . ARG B 1 258 ? -16.359 20.312 16.109 1 98.19 258 ARG B CA 1
ATOM 4661 C C . ARG B 1 258 ? -16.547 19.469 14.859 1 98.19 258 ARG B C 1
ATOM 4663 O O . ARG B 1 258 ? -17.125 19.922 13.875 1 98.19 258 ARG B O 1
ATOM 4670 N N . THR B 1 259 ? -16.062 18.25 14.922 1 98.56 259 THR B N 1
ATOM 4671 C CA . THR B 1 259 ? -16.266 17.266 13.867 1 98.56 259 THR B CA 1
ATOM 4672 C C . THR B 1 259 ? -17.062 16.078 14.391 1 98.56 259 THR B C 1
ATOM 4674 O O . THR B 1 259 ? -16.734 15.508 15.43 1 98.56 259 THR B O 1
ATOM 4677 N N . GLU B 1 260 ? -18.125 15.766 13.711 1 98.62 260 GLU B N 1
ATOM 4678 C CA . GLU B 1 260 ? -18.906 14.57 14 1 98.62 260 GLU B CA 1
ATOM 4679 C C . GLU B 1 260 ? -18.531 13.422 13.07 1 98.62 260 GLU B C 1
ATOM 4681 O O . GLU B 1 260 ? -18.516 13.578 11.844 1 98.62 260 GLU B O 1
ATOM 4686 N N . LEU B 1 261 ? -18.234 12.305 13.703 1 98.56 261 LEU B N 1
ATOM 4687 C CA . LEU B 1 261 ? -17.844 11.117 12.945 1 98.56 261 LEU B CA 1
ATOM 4688 C C . LEU B 1 261 ? -18.719 9.93 13.305 1 98.56 261 LEU B C 1
ATOM 4690 O O . LEU B 1 261 ? -19.125 9.773 14.461 1 98.56 261 LEU B O 1
ATOM 4694 N N . VAL B 1 262 ? -19.062 9.117 12.32 1 98.06 262 VAL B N 1
ATOM 4695 C CA . VAL B 1 262 ? -19.672 7.812 12.516 1 98.06 262 VAL B CA 1
ATOM 4696 C C . VAL B 1 262 ? -18.844 6.738 11.82 1 98.06 262 VAL B C 1
ATOM 4698 O O . VAL B 1 262 ? -18.703 6.742 10.594 1 98.06 262 VAL B O 1
ATOM 4701 N N . ASP B 1 263 ? -18.312 5.82 12.594 1 95.38 263 ASP B N 1
ATOM 4702 C CA . ASP B 1 263 ? -17.422 4.816 12.008 1 95.38 263 ASP B CA 1
ATOM 4703 C C . ASP B 1 263 ? -18.219 3.717 11.312 1 95.38 263 ASP B C 1
ATOM 4705 O O . ASP B 1 263 ? -19.438 3.791 11.219 1 95.38 263 ASP B O 1
ATOM 4709 N N . VAL B 1 264 ? -17.484 2.748 10.828 1 91.94 264 VAL B N 1
ATOM 4710 C CA . VAL B 1 264 ? -18.078 1.709 9.992 1 91.94 264 VAL B CA 1
ATOM 4711 C C . VAL B 1 264 ? -19.031 0.862 10.836 1 91.94 264 VAL B C 1
ATOM 4713 O O . VAL B 1 264 ? -19.969 0.258 10.305 1 91.94 264 VAL B O 1
ATOM 4716 N N . LYS B 1 265 ? -18.859 0.851 12.117 1 91.94 265 LYS B N 1
ATOM 4717 C CA . LYS B 1 265 ? -19.688 0.063 13.023 1 91.94 265 LYS B CA 1
ATOM 4718 C C . LYS B 1 265 ? -20.875 0.88 13.523 1 91.94 265 LYS B C 1
ATOM 4720 O O . LYS B 1 265 ? -21.703 0.383 14.297 1 91.94 265 LYS B O 1
ATOM 4725 N N . GLY B 1 266 ? -20.859 2.123 13.203 1 95.12 266 GLY B N 1
ATOM 4726 C CA . GLY B 1 266 ? -21.953 2.982 13.602 1 95.12 266 GLY B CA 1
ATOM 4727 C C . GLY B 1 266 ? -21.656 3.787 14.852 1 95.12 266 GLY B C 1
ATOM 4728 O O . GLY B 1 266 ? -22.516 4.531 15.336 1 95.12 266 GLY B O 1
ATOM 4729 N N . ASN B 1 267 ? -20.5 3.654 15.359 1 96.88 267 ASN B N 1
ATOM 4730 C CA . ASN B 1 267 ? -20.141 4.418 16.547 1 96.88 267 ASN B CA 1
ATOM 4731 C C . ASN B 1 267 ? -19.953 5.898 16.234 1 96.88 267 ASN B C 1
ATOM 4733 O O . ASN B 1 267 ? -19.328 6.25 15.234 1 96.88 267 ASN B O 1
ATOM 4737 N N . LYS B 1 268 ? -20.516 6.691 17.141 1 98.19 268 LYS B N 1
ATOM 4738 C CA . LYS B 1 268 ? -20.422 8.141 16.969 1 98.19 268 LYS B CA 1
ATOM 4739 C C . LYS B 1 268 ? -19.297 8.719 17.828 1 98.19 268 LYS B C 1
ATOM 4741 O O . LYS B 1 268 ? -19.125 8.328 18.984 1 98.19 268 LYS B O 1
ATOM 4746 N N . THR B 1 269 ? -18.531 9.578 17.25 1 98.5 269 THR B N 1
ATOM 4747 C CA . THR B 1 269 ? -17.484 10.328 17.938 1 98.5 269 THR B CA 1
ATOM 4748 C C . THR B 1 269 ? -17.547 11.812 17.578 1 98.5 269 THR B C 1
ATOM 4750 O O . THR B 1 269 ? -17.766 12.164 16.422 1 98.5 269 THR B O 1
ATOM 4753 N N . VAL B 1 270 ? -17.422 12.664 18.578 1 98.69 270 VAL B N 1
ATOM 4754 C CA . VAL B 1 270 ? -17.344 14.109 18.359 1 98.69 270 VAL B CA 1
ATOM 4755 C C . VAL B 1 270 ? -15.992 14.641 18.828 1 98.69 270 VAL B C 1
ATOM 4757 O O . VAL B 1 270 ? -15.586 14.391 19.969 1 98.69 270 VAL B O 1
ATOM 4760 N N . LEU B 1 271 ? -15.305 15.32 17.984 1 98.56 271 LEU B N 1
ATOM 4761 C CA . LEU B 1 271 ? -14.031 15.945 18.297 1 98.56 271 LEU B CA 1
ATOM 4762 C C . LEU B 1 271 ? -14.164 17.469 18.328 1 98.56 271 LEU B C 1
ATOM 4764 O O . LEU B 1 271 ? -14.484 18.078 17.297 1 98.56 271 LEU B O 1
ATOM 4768 N N . GLU B 1 272 ? -13.93 18.078 19.438 1 98.31 272 GLU B N 1
ATOM 4769 C CA . GLU B 1 272 ? -13.906 19.547 19.531 1 98.31 272 GLU B CA 1
ATOM 4770 C C . GLU B 1 272 ? -12.5 20.078 19.328 1 98.31 272 GLU B C 1
ATOM 4772 O O . GLU B 1 272 ? -11.555 19.641 19.984 1 98.31 272 GLU B O 1
ATOM 4777 N N . TRP B 1 273 ? -12.391 21.031 18.438 1 97.81 273 TRP B N 1
ATOM 4778 C CA . TRP B 1 273 ? -11.039 21.438 18.094 1 97.81 273 TRP B CA 1
ATOM 4779 C C . TRP B 1 273 ? -10.906 22.953 18.125 1 97.81 273 TRP B C 1
ATOM 4781 O O . TRP B 1 273 ? -11.898 23.672 18 1 97.81 273 TRP B O 1
ATOM 4791 N N . LYS B 1 274 ? -9.656 23.391 18.391 1 97.19 274 LYS B N 1
ATOM 4792 C CA . LYS B 1 274 ? -9.203 24.781 18.406 1 97.19 274 LYS B CA 1
ATOM 4793 C C . LYS B 1 274 ? -8.008 24.984 17.484 1 97.19 274 LYS B C 1
ATOM 4795 O O . LYS B 1 274 ? -7.488 24.031 16.922 1 97.19 274 LYS B O 1
ATOM 4800 N N . PRO B 1 275 ? -7.621 26.281 17.328 1 97.69 275 PRO B N 1
ATOM 4801 C CA . PRO B 1 275 ? -6.527 26.547 16.391 1 97.69 275 PRO B CA 1
ATOM 4802 C C . PRO B 1 275 ? -5.281 25.719 16.688 1 97.69 275 PRO B C 1
ATOM 4804 O O . PRO B 1 275 ? -4.891 25.578 17.844 1 97.69 275 PRO B O 1
ATOM 4807 N N . ASN B 1 276 ? -4.75 25.141 15.625 1 98.62 276 ASN B N 1
ATOM 4808 C CA . ASN B 1 276 ? -3.488 24.406 15.594 1 98.62 276 ASN B CA 1
ATOM 4809 C C . ASN B 1 276 ? -3.654 22.969 16.094 1 98.62 276 ASN B C 1
ATOM 4811 O O . ASN B 1 276 ? -2.701 22.188 16.078 1 98.62 276 ASN B O 1
ATOM 4815 N N . ASP B 1 277 ? -4.852 22.578 16.531 1 98.56 277 ASP B N 1
ATOM 4816 C CA . ASP B 1 277 ? -5.098 21.172 16.812 1 98.56 277 ASP B CA 1
ATOM 4817 C C . ASP B 1 277 ? -5.004 20.328 15.539 1 98.56 277 ASP B C 1
ATOM 4819 O O . ASP B 1 277 ? -5.176 20.859 14.438 1 98.56 277 ASP B O 1
ATOM 4823 N N . THR B 1 278 ? -4.629 19.062 15.703 1 98.88 278 THR B N 1
ATOM 4824 C CA . THR B 1 278 ? -4.613 18.078 14.617 1 98.88 278 THR B CA 1
ATOM 4825 C C . THR B 1 278 ? -5.457 16.859 14.969 1 98.88 278 THR B C 1
ATOM 4827 O O . THR B 1 278 ? -5.41 16.375 16.109 1 98.88 278 THR B O 1
ATOM 4830 N N . PHE B 1 279 ? -6.246 16.391 14.023 1 98.88 279 PHE B N 1
ATOM 4831 C CA . PHE B 1 279 ? -7.031 15.195 14.297 1 98.88 279 PHE B CA 1
ATOM 4832 C C . PHE B 1 279 ? -7.129 14.32 13.047 1 98.88 279 PHE B C 1
ATOM 4834 O O . PHE B 1 279 ? -6.699 14.727 11.969 1 98.88 279 PHE B O 1
ATOM 4841 N N . VAL B 1 280 ? -7.668 13.07 13.25 1 98.81 280 VAL B N 1
ATOM 4842 C CA . VAL B 1 280 ? -7.711 12.148 12.125 1 98.81 280 VAL B CA 1
ATOM 4843 C C . VAL B 1 280 ? -9.148 11.711 11.867 1 98.81 280 VAL B C 1
ATOM 4845 O O . VAL B 1 280 ? -9.953 11.617 12.797 1 98.81 280 VAL B O 1
ATOM 4848 N N . VAL B 1 281 ? -9.43 11.562 10.617 1 98.69 281 VAL B N 1
ATOM 4849 C CA . VAL B 1 281 ? -10.648 10.938 10.125 1 98.69 281 VAL B CA 1
ATOM 4850 C C . VAL B 1 281 ? -10.32 9.578 9.516 1 98.69 281 VAL B C 1
ATOM 4852 O O . VAL B 1 281 ? -9.727 9.5 8.438 1 98.69 281 VAL B O 1
ATOM 4855 N N . PRO B 1 282 ? -10.734 8.492 10.148 1 98.44 282 PRO B N 1
ATOM 4856 C CA . PRO B 1 282 ? -10.445 7.152 9.617 1 98.44 282 PRO B CA 1
ATOM 4857 C C . PRO B 1 282 ? -11.164 6.875 8.297 1 98.44 282 PRO B C 1
ATOM 4859 O O . PRO B 1 282 ? -12.18 7.508 8 1 98.44 282 PRO B O 1
ATOM 4862 N N . ALA B 1 283 ? -10.633 5.918 7.59 1 98.25 283 ALA B N 1
ATOM 4863 C CA . ALA B 1 283 ? -11.234 5.5 6.324 1 98.25 283 ALA B CA 1
ATOM 4864 C C . ALA B 1 283 ? -12.695 5.098 6.516 1 98.25 283 ALA B C 1
ATOM 4866 O O . ALA B 1 283 ? -13.039 4.449 7.508 1 98.25 283 ALA B O 1
ATOM 4867 N N . TRP B 1 284 ? -13.547 5.535 5.617 1 97.94 284 TRP B N 1
ATOM 4868 C CA . TRP B 1 284 ? -14.938 5.125 5.43 1 97.94 284 TRP B CA 1
ATOM 4869 C C . TRP B 1 284 ? -15.781 5.523 6.633 1 97.94 284 TRP B C 1
ATOM 4871 O O . TRP B 1 284 ? -16.766 4.844 6.965 1 97.94 284 TRP B O 1
ATOM 4881 N N . SER B 1 285 ? -15.406 6.566 7.328 1 97.94 285 SER B N 1
ATOM 4882 C CA . SER B 1 285 ? -16.219 7.191 8.359 1 97.94 285 SER B CA 1
ATOM 4883 C C . SER B 1 285 ? -17.062 8.336 7.785 1 97.94 285 SER B C 1
ATOM 4885 O O . SER B 1 285 ? -16.562 9.117 6.973 1 97.94 285 SER B O 1
ATOM 4887 N N . TRP B 1 286 ? -18.312 8.398 8.219 1 98.25 286 TRP B N 1
ATOM 4888 C CA . TRP B 1 286 ? -19.047 9.625 7.945 1 98.25 286 TRP B CA 1
ATOM 4889 C C . TRP B 1 286 ? -18.484 10.797 8.727 1 98.25 286 TRP B C 1
ATOM 4891 O O . TRP B 1 286 ? -18.156 10.664 9.906 1 98.25 286 TRP B O 1
ATOM 4901 N N . VAL B 1 287 ? -18.391 11.953 8.023 1 98.56 287 VAL B N 1
ATOM 4902 C CA . VAL B 1 287 ? -17.75 13.078 8.703 1 98.56 287 VAL B CA 1
ATOM 4903 C C . VAL B 1 287 ? -18.484 14.367 8.336 1 98.56 287 VAL B C 1
ATOM 4905 O O . VAL B 1 287 ? -18.875 14.57 7.184 1 98.56 287 VAL B O 1
ATOM 4908 N N . THR B 1 288 ? -18.719 15.18 9.305 1 98.25 288 THR B N 1
ATOM 4909 C CA . THR B 1 288 ? -19.234 16.531 9.156 1 98.25 288 THR B CA 1
ATOM 4910 C C . THR B 1 288 ? -18.516 17.484 10.102 1 98.25 288 THR B C 1
ATOM 4912 O O . THR B 1 288 ? -18.375 17.203 11.297 1 98.25 288 THR B O 1
ATOM 4915 N N . HIS B 1 289 ? -18.016 18.562 9.531 1 98.06 289 HIS B N 1
ATOM 4916 C CA . HIS B 1 289 ? -17.422 19.609 10.344 1 98.06 289 HIS B CA 1
ATOM 4917 C C . HIS B 1 289 ? -18.438 20.719 10.633 1 98.06 289 HIS B C 1
ATOM 4919 O O . HIS B 1 289 ? -19.203 21.109 9.75 1 98.06 289 HIS B O 1
ATOM 4925 N N . HIS B 1 290 ? -18.359 21.188 11.812 1 97.31 290 HIS B N 1
ATOM 4926 C CA . HIS B 1 290 ? -19.172 22.328 12.234 1 97.31 290 HIS B CA 1
ATOM 4927 C C . HIS B 1 290 ? -18.312 23.438 12.836 1 97.31 290 HIS B C 1
ATOM 4929 O O . HIS B 1 290 ? -17.375 23.156 13.594 1 97.31 290 HIS B O 1
ATOM 4935 N N . THR B 1 291 ? -18.609 24.672 12.422 1 94.94 291 THR B N 1
ATOM 4936 C CA . THR B 1 291 ? -17.906 25.812 12.992 1 94.94 291 THR B CA 1
ATOM 4937 C C . THR B 1 291 ? -18.719 26.453 14.109 1 94.94 291 THR B C 1
ATOM 4939 O O . THR B 1 291 ? -19.938 26.578 14 1 94.94 291 THR B O 1
ATOM 4942 N N . GLY B 1 292 ? -17.984 26.875 15.109 1 84.06 292 GLY B N 1
ATOM 4943 C CA . GLY B 1 292 ? -18.609 27.594 16.203 1 84.06 292 GLY B CA 1
ATOM 4944 C C . GLY B 1 292 ? -19.188 28.938 15.773 1 84.06 292 GLY B C 1
ATOM 4945 O O . GLY B 1 292 ? -19.109 29.297 14.602 1 84.06 292 GLY B O 1
ATOM 4946 N N . HIS B 1 293 ? -19.672 29.688 16.641 1 76.81 293 HIS B N 1
ATOM 4947 C CA . HIS B 1 293 ? -20.641 30.75 16.359 1 76.81 293 HIS B CA 1
ATOM 4948 C C . HIS B 1 293 ? -19.938 32.062 16 1 76.81 293 HIS B C 1
ATOM 4950 O O . HIS B 1 293 ? -20.516 32.906 15.344 1 76.81 293 HIS B O 1
ATOM 4956 N N . GLN B 1 294 ? -18.719 32.156 16.047 1 87.19 294 GLN B N 1
ATOM 4957 C CA . GLN B 1 294 ? -18.312 33.562 15.969 1 87.19 294 GLN B CA 1
ATOM 4958 C C . GLN B 1 294 ? -17.375 33.781 14.781 1 87.19 294 GLN B C 1
ATOM 4960 O O . GLN B 1 294 ? -17.281 34.906 14.273 1 87.19 294 GLN B O 1
ATOM 4965 N N . VAL B 1 295 ? -16.703 32.844 14.312 1 92.81 295 VAL B N 1
ATOM 4966 C CA . VAL B 1 295 ? -15.758 33.125 13.234 1 92.81 295 VAL B CA 1
ATOM 4967 C C . VAL B 1 295 ? -15.734 31.922 12.266 1 92.81 295 VAL B C 1
ATOM 4969 O O . VAL B 1 295 ? -16.094 30.812 12.633 1 92.81 295 VAL B O 1
ATOM 4972 N N . ASP B 1 296 ? -15.344 32.281 11.016 1 97.19 296 ASP B N 1
ATOM 4973 C CA . ASP B 1 296 ? -15.117 31.234 10.039 1 97.19 296 ASP B CA 1
ATOM 4974 C C . ASP B 1 296 ? -13.961 30.328 10.469 1 97.19 296 ASP B C 1
ATOM 4976 O O . ASP B 1 296 ? -13.094 30.734 11.234 1 97.19 296 ASP B O 1
ATOM 4980 N N . SER B 1 297 ? -14.078 29.094 10.07 1 98.19 297 SER B N 1
ATOM 4981 C CA . SER B 1 297 ? -12.984 28.156 10.32 1 98.19 297 SER B CA 1
ATOM 4982 C C . SER B 1 297 ? -12.305 27.734 9.023 1 98.19 297 SER B C 1
ATOM 4984 O O . SER B 1 297 ? -12.969 27.547 8 1 98.19 297 SER B O 1
ATOM 4986 N N . TYR B 1 298 ? -10.984 27.703 9.062 1 98.62 298 TYR B N 1
ATOM 4987 C CA . TYR B 1 298 ? -10.164 27.203 7.957 1 98.62 298 TYR B CA 1
ATOM 4988 C C . TYR B 1 298 ? -9.352 25.984 8.375 1 98.62 298 TYR B C 1
ATOM 4990 O O . TYR B 1 298 ? -8.625 26.031 9.375 1 98.62 298 TYR B O 1
ATOM 4998 N N . LEU B 1 299 ? -9.562 24.875 7.609 1 98.75 299 LEU B N 1
ATOM 4999 C CA . LEU B 1 299 ? -8.875 23.625 7.879 1 98.75 299 LEU B CA 1
ATOM 5000 C C . LEU B 1 299 ? -7.938 23.25 6.734 1 98.75 299 LEU B C 1
ATOM 5002 O O . LEU B 1 299 ? -8.273 23.453 5.566 1 98.75 299 LEU B O 1
ATOM 5006 N N . PHE B 1 300 ? -6.746 22.766 7.09 1 98.88 300 PHE B N 1
ATOM 5007 C CA . PHE B 1 300 ? -5.883 22.062 6.156 1 98.88 300 PHE B CA 1
ATOM 5008 C C . PHE B 1 300 ? -5.91 20.562 6.426 1 98.88 300 PHE B C 1
ATOM 5010 O O . PHE B 1 300 ? -5.988 20.125 7.578 1 98.88 300 PHE B O 1
ATOM 5017 N N . SER B 1 301 ? -5.836 19.766 5.352 1 98.88 301 SER B N 1
ATOM 5018 C CA . SER B 1 301 ? -5.719 18.328 5.566 1 98.88 301 SER B CA 1
ATOM 5019 C C . SER B 1 301 ? -4.898 17.672 4.461 1 98.88 301 SER B C 1
ATOM 5021 O O . SER B 1 301 ? -4.77 18.219 3.363 1 98.88 301 SER B O 1
ATOM 5023 N N . PHE B 1 302 ? -4.254 16.578 4.789 1 98.94 302 PHE B N 1
ATOM 5024 C CA . PHE B 1 302 ? -3.697 15.688 3.773 1 98.94 302 PHE B CA 1
ATOM 5025 C C . PHE B 1 302 ? -4.266 14.281 3.916 1 98.94 302 PHE B C 1
ATOM 5027 O O . PHE B 1 302 ? -4.766 13.914 4.98 1 98.94 302 PHE B O 1
ATOM 5034 N N . ASN B 1 303 ? -4.273 13.57 2.832 1 98.81 303 ASN B N 1
ATOM 5035 C CA . ASN B 1 303 ? -4.98 12.297 2.73 1 98.81 303 ASN B CA 1
ATOM 5036 C C . ASN B 1 303 ? -4.297 11.352 1.748 1 98.81 303 ASN B C 1
ATOM 5038 O O . ASN B 1 303 ? -3.328 11.734 1.086 1 98.81 303 ASN B O 1
ATOM 5042 N N . ASP B 1 304 ? -4.785 10.109 1.691 1 98.75 304 ASP B N 1
ATOM 5043 C CA . ASP B 1 304 ? -4.203 9.117 0.79 1 98.75 304 ASP B CA 1
ATOM 5044 C C . ASP B 1 304 ? -5.086 8.914 -0.44 1 98.75 304 ASP B C 1
ATOM 5046 O O . ASP B 1 304 ? -5.121 7.816 -1.007 1 98.75 304 ASP B O 1
ATOM 5050 N N . LYS B 1 305 ? -5.805 9.914 -0.904 1 98.69 305 LYS B N 1
ATOM 5051 C CA . LYS B 1 305 ? -6.68 9.82 -2.068 1 98.69 305 LYS B CA 1
ATOM 5052 C C . LYS B 1 305 ? -5.887 9.5 -3.33 1 98.69 305 LYS B C 1
ATOM 5054 O O . LYS B 1 305 ? -6.25 8.594 -4.082 1 98.69 305 LYS B O 1
ATOM 5059 N N . PRO B 1 306 ? -4.75 10.188 -3.594 1 98.75 306 PRO B N 1
ATOM 5060 C CA . PRO B 1 306 ? -3.994 9.836 -4.797 1 98.75 306 PRO B CA 1
ATOM 5061 C C . PRO B 1 306 ? -3.553 8.375 -4.816 1 98.75 306 PRO B C 1
ATOM 5063 O O . PRO B 1 306 ? -3.555 7.738 -5.871 1 98.75 306 PRO B O 1
ATOM 5066 N N . LEU B 1 307 ? -3.164 7.859 -3.67 1 98.56 307 LEU B N 1
ATOM 5067 C CA . LEU B 1 307 ? -2.816 6.449 -3.547 1 98.56 307 LEU B CA 1
ATOM 5068 C C . LEU B 1 307 ? -3.959 5.562 -4.031 1 98.56 307 LEU B C 1
ATOM 5070 O O . LEU B 1 307 ? -3.756 4.691 -4.879 1 98.56 307 LEU B O 1
ATOM 5074 N N . GLN B 1 308 ? -5.117 5.844 -3.541 1 98.38 308 GLN B N 1
ATOM 5075 C CA . GLN B 1 308 ? -6.273 5 -3.822 1 98.38 308 GLN B CA 1
ATOM 5076 C C . GLN B 1 308 ? -6.738 5.168 -5.266 1 98.38 308 GLN B C 1
ATOM 5078 O O . GLN B 1 308 ? -7.168 4.199 -5.902 1 98.38 308 GLN B O 1
ATOM 5083 N N . GLU B 1 309 ? -6.621 6.367 -5.738 1 98.31 309 GLU B N 1
ATOM 5084 C CA . GLU B 1 309 ? -6.969 6.582 -7.141 1 98.31 309 GLU B CA 1
ATOM 5085 C C . GLU B 1 309 ? -6.012 5.84 -8.062 1 98.31 309 GLU B C 1
ATOM 5087 O O . GLU B 1 309 ? -6.445 5.207 -9.031 1 98.31 309 GLU B O 1
ATOM 5092 N N . ASN B 1 310 ? -4.777 5.871 -7.801 1 98.12 310 ASN B N 1
ATOM 5093 C CA . ASN B 1 310 ? -3.779 5.188 -8.617 1 98.12 310 ASN B CA 1
ATOM 5094 C C . ASN B 1 310 ? -3.961 3.674 -8.578 1 98.12 310 ASN B C 1
ATOM 5096 O O . ASN B 1 310 ? -3.641 2.979 -9.539 1 98.12 310 ASN B O 1
ATOM 5100 N N . LEU B 1 311 ? -4.586 3.166 -7.484 1 97.62 311 LEU B N 1
ATOM 5101 C CA . LEU B 1 311 ? -4.742 1.724 -7.336 1 97.62 311 LEU B CA 1
ATOM 5102 C C . LEU B 1 311 ? -6.176 1.297 -7.645 1 97.62 311 LEU B C 1
ATOM 5104 O O . LEU B 1 311 ? -6.508 0.113 -7.551 1 97.62 311 LEU B O 1
ATOM 5108 N N . GLY B 1 312 ? -7.004 2.27 -7.98 1 96.62 312 GLY B N 1
ATOM 5109 C CA . GLY B 1 312 ? -8.391 1.973 -8.312 1 96.62 312 GLY B CA 1
ATOM 5110 C C . GLY B 1 312 ? -9.227 1.612 -7.102 1 96.62 312 GLY B C 1
ATOM 5111 O O . GLY B 1 312 ? -10.141 0.791 -7.195 1 96.62 312 GLY B O 1
ATOM 5112 N N . LEU B 1 313 ? -8.945 2.191 -5.961 1 97.56 313 LEU B N 1
ATOM 5113 C CA . LEU B 1 313 ? -9.586 1.778 -4.715 1 97.56 313 LEU B CA 1
ATOM 5114 C C . LEU B 1 313 ? -10.461 2.893 -4.16 1 97.56 313 LEU B C 1
ATOM 5116 O O . LEU B 1 313 ? -11.219 2.676 -3.209 1 97.56 313 LEU B O 1
ATOM 5120 N N . TYR B 1 314 ? -10.484 4.09 -4.734 1 98.19 314 TYR B N 1
ATOM 5121 C CA . TYR B 1 314 ? -11.141 5.258 -4.156 1 98.19 314 TYR B CA 1
ATOM 5122 C C . TYR B 1 314 ? -12.648 5.18 -4.332 1 98.19 314 TYR B C 1
ATOM 5124 O O . TYR B 1 314 ? -13.141 4.812 -5.402 1 98.19 314 TYR B O 1
ATOM 5132 N N . LYS B 1 315 ? -13.359 5.43 -3.285 1 97.75 315 LYS B N 1
ATOM 5133 C CA . LYS B 1 315 ? -14.82 5.531 -3.271 1 97.75 315 LYS B CA 1
ATOM 5134 C C . LYS B 1 315 ? -15.281 6.66 -2.357 1 97.75 315 LYS B C 1
ATOM 5136 O O . LYS B 1 315 ? -14.734 6.855 -1.271 1 97.75 315 LYS B O 1
ATOM 5141 N N . ILE B 1 316 ? -16.312 7.434 -2.791 1 97.5 316 ILE B N 1
ATOM 5142 C CA . ILE B 1 316 ? -16.891 8.508 -1.99 1 97.5 316 ILE B CA 1
ATOM 5143 C C . ILE B 1 316 ? -18.422 8.398 -2.014 1 97.5 316 ILE B C 1
ATOM 5145 O O . ILE B 1 316 ? -19.016 8.008 -3.023 1 97.5 316 ILE B O 1
ATOM 5149 N N . GLU B 1 317 ? -19.047 8.633 -0.901 1 97.12 317 GLU B N 1
ATOM 5150 C CA . GLU B 1 317 ? -20.5 8.758 -0.765 1 97.12 317 GLU B CA 1
ATOM 5151 C C . GLU B 1 317 ? -20.875 10.047 -0.033 1 97.12 317 GLU B C 1
ATOM 5153 O O . GLU B 1 317 ? -20.156 10.492 0.858 1 97.12 317 GLU B O 1
ATOM 5158 N N . HIS B 1 318 ? -21.969 10.641 -0.49 1 95.69 318 HIS B N 1
ATOM 5159 C CA . HIS B 1 318 ? -22.5 11.828 0.161 1 95.69 318 HIS B CA 1
ATOM 5160 C C . HIS B 1 318 ? -23.875 11.547 0.777 1 95.69 318 HIS B C 1
ATOM 5162 O O . HIS B 1 318 ? -24.625 10.703 0.276 1 95.69 318 HIS B O 1
ATOM 5168 N N . LYS B 1 319 ? -24.125 12.062 1.876 1 86.62 319 LYS B N 1
ATOM 5169 C CA . LYS B 1 319 ? -25.484 11.992 2.398 1 86.62 319 LYS B CA 1
ATOM 5170 C C . LYS B 1 319 ? -26.375 13.07 1.781 1 86.62 319 LYS B C 1
ATOM 5172 O O . LYS B 1 319 ? -25.938 14.211 1.615 1 86.62 319 LYS B O 1
ATOM 5177 N N . SER B 1 320 ? -27.359 12.562 0.873 1 63.78 320 SER B N 1
ATOM 5178 C CA . SER B 1 320 ? -28.344 13.469 0.305 1 63.78 320 SER B CA 1
ATOM 5179 C C . SER B 1 320 ? -29.062 14.258 1.395 1 63.78 320 SER B C 1
ATOM 5181 O O . SER B 1 320 ? -29.281 13.75 2.494 1 63.78 320 SER B O 1
ATOM 5183 N N . LEU B 1 321 ? -29.016 15.539 1.336 1 48.16 321 LEU B N 1
ATOM 5184 C CA . LEU B 1 321 ? -29.938 16.328 2.139 1 48.16 321 LEU B CA 1
ATOM 5185 C C . LEU B 1 321 ? -31.375 15.805 1.97 1 48.16 321 LEU B C 1
ATOM 5187 O O . LEU B 1 321 ? -31.75 15.352 0.887 1 48.16 321 LEU B O 1
#

Foldseek 3Di:
DPPPPPVCVVCVVVPPPPDDDCVVQVCVVDPPDDDWQADWDKDACVVCVVVLVVCQVPPDCVRCLWSKDWQAGPSDDPQPNTLFKTKIKTKDAAFGKNFKKAKQKKKKKAWADDFQKWKFWQAETETDDHGKIFIHHHGIIMMIHHNDHGMTMIMMMIRVSVCVVVVDMDMGGDPDRDDHHDYDPDDLRMDHRVVVVCVQCVCVVPDQKDKDWDDGPVRHAPDLFKTKMKMKGFAQGKDFKKAKQKKKKKFWQAAWWKKWKQDPVGDIDIDTGHHGMIIMDHHGIIMMIGGHDNGMTMMMMMIGQSNCVVVVNIDMDTDDD/DPPPPPVCVVCVVVPPPPDDDCVVQVCVVDPPDDDWQADWDKDACVVCVVVLVVCQVPPDCVRCLWSKDWQAGPRDDPQPNTLFKTKIKTKDAAFGKNFKKAKQKKKKKAWADDFQKWKFWQAETETDDHGKIFIHHHGIIMMIHHNDHGMTMIMMMIRVSVCVVVVDMDMDGDPDRDDHHDYDPDDLRMDHVVVVVCVQCVCVVPDQKDKDWDDGPVRHAPDLFKTKMKMKGFAQGKDFKKAKQKKKKKFWQAAWWKKWKQDPVGDIDIDTGHHGMIIMDHHGIIMMIGGHHDGMTMMMMMIGQSNCVVVVNIDMDTDDD

Nearest PDB structures (foldseek):
  2phd-assembly1_C  TM=9.066E-01  e=1.211E-32  Pseudaminobacter salicylatoxidans
  2phd-assembly1_B  TM=8.891E-01  e=1.598E-32  Pseudaminobacter salicylatoxidans
  2d40-assembly1_A  TM=8.559E-01  e=2.871E-31  Escherichia coli O157:H7
  2d40-assembly1_D  TM=8.376E-01  e=1.438E-30  Escherichia coli O157:H7
  2d40-assembly1_B  TM=8.431E-01  e=6.440E-30  Escherichia coli O157:H7

Secondary structure (DSSP, 8-state):
------TTGGGGGGTTS-EEEGGGSHHHHS-SS---S---EEE-HHHHHHHHHHHHHHS-HHHHSS-EEEE--TTS-TT-SSSS-EEEEEEE-TT-EEEEEEESS-EEEEEEE-SSEEEEETTEEEE--TT-EEEE-TT--EEEEE-SSS-EEEEEEE-HHHHHHS----EEE-SSSS---EE-SS-TTEE-HHHHHHHHHTTTTT-SEEEEE---TTS--SSSS-EEEEEEE-TT-BPPPEEESS-EEEEEEE--EEEEEE-TT--EEEEEE-TT-EEEE-TT-EEEEEE-SSS-EEEEEEESHHHHHHHT---EEE---/------TTGGGGGGTTS-EEEGGGSHHHHS-SS---S---EEE-HHHHHHHHHHHHHHS-HHHHSS-EEEE--TTS-TT-SSSS-EEEEEEE-TT-EEEEEEESS-EEEEEEE-SSEEEEETTEEEE--TT-EEEE-TT--EEEEE-SSS-EEEEEEE-HHHHHHS----EEE-SSSS---EE-SS-TTEE-HHHHHHHHHTTTTT-SEEEEE---TTS--SSSS-EEEEEEE-TT-BPPPEEESS-EEEEEEE--EEEEEE-TT--EEEEEE-TT-EEEE-TT-EEEEEE-SSS-EEEEEEESHHHHHHHT---EEE---

Organism: NCBI:txid747725

Solvent-accessible surface area (backbone atoms only — not comparable to full-atom values): 32288 Å² total; per-residue (Å²): 135,77,78,77,73,71,78,57,60,71,52,62,79,49,67,88,60,42,60,46,63,40,49,80,45,46,65,79,65,54,37,54,48,52,61,55,68,38,57,73,50,74,44,55,35,82,73,46,48,60,55,52,54,48,44,66,73,67,46,50,63,80,72,31,48,46,54,28,42,29,38,28,24,88,71,53,57,81,62,21,33,37,63,54,33,20,38,28,43,34,53,47,48,53,72,38,62,32,51,14,28,29,29,51,57,42,38,36,34,40,32,65,44,48,49,53,27,31,41,29,47,73,39,33,26,38,75,49,44,59,52,20,38,38,58,42,62,55,63,37,48,30,28,34,40,23,74,34,86,49,57,29,35,30,39,38,40,31,44,49,36,47,38,74,52,52,32,57,35,36,38,48,72,47,94,44,56,65,64,74,58,44,79,47,91,81,54,91,46,53,45,62,37,66,68,52,52,50,62,40,49,70,51,47,91,80,34,47,47,34,71,44,76,52,54,38,95,87,65,42,58,68,38,49,42,44,29,40,37,37,36,33,24,30,48,64,23,44,43,76,45,35,27,30,46,42,35,36,45,37,35,28,70,37,40,39,30,35,35,43,34,30,41,78,87,62,51,73,48,74,48,77,46,44,59,56,17,36,32,37,47,40,41,45,23,37,35,32,45,34,21,65,46,96,41,52,24,35,36,39,32,40,29,38,49,36,34,25,53,55,53,71,56,63,48,76,49,68,66,79,129,134,76,75,75,70,71,79,60,61,73,52,62,81,50,67,88,61,42,60,45,63,41,48,81,46,46,64,79,67,53,36,53,47,53,61,55,68,37,55,75,48,73,43,55,34,83,72,46,48,60,56,52,55,49,42,64,71,68,46,50,63,80,71,30,47,48,52,27,41,28,40,28,22,90,71,52,57,80,62,21,35,35,61,53,34,22,37,28,44,35,52,49,48,52,71,39,62,31,52,15,27,28,29,50,57,42,38,36,33,39,31,65,43,49,49,52,24,31,41,29,47,72,39,32,26,37,74,48,44,60,52,20,38,38,56,42,62,56,62,38,49,31,27,35,39,23,74,34,87,50,57,31,36,31,38,39,40,32,44,50,36,46,39,73,52,53,34,57,34,37,38,49,74,48,94,46,57,65,63,75,58,43,80,48,90,81,55,90,47,52,43,61,35,66,68,52,52,50,62,41,49,71,50,48,91,80,36,48,46,34,71,44,74,51,53,39,95,86,66,42,56,69,38,48,42,42,28,41,37,37,38,33,24,30,49,60,23,45,44,75,45,34,28,30,46,41,36,36,45,38,35,27,69,36,40,38,31,36,35,44,35,31,41,79,86,63,52,76,49,76,48,76,47,44,60,58,17,36,33,40,46,39,42,45,23,38,37,33,44,34,22,34,75,80,40,51,20,35,37,38,33,39,28,38,49,35,36,25,53,54,53,72,57,64,49,76,50,67,65,80,129

InterPro domains:
  IPR011051 RmlC-like cupin domain superfamily [SSF51182] (9-318)
  IPR013096 Cupin 2, conserved barrel [PF07883] (89-156)
  IPR014710 RmlC-like jelly roll fold [G3DSA:2.60.120.10] (4-185)
  IPR014710 RmlC-like jelly roll fold [G3DSA:2.60.120.10] (186-320)
  IPR047183 Gentisate 1,2-dioxygenase-like [PTHR41517] (7-318)

pLDDT: mean 93.51, std 10.37, range [22.95, 98.94]